Protein AF-A0A1Q3G5I7-F1 (afdb_monomer)

Secondary structure (DSSP, 8-state):
--EEEEEEEEPPPEETTSTTTTS-HHHHHHHHHHHHHHHTT--GGG--EEEEE-S-GGGS-SSS-HHHHHHHHHT--TTS-EEEE-BTBTHHHHHHHHHHHHHHHSS-SEEEEEEEEEGGGPPEEE-S-TT---TTPPP-EEEHHHHHSB-TTT--BHHHHHHHHHHHHT--HHHHHHHHHHHHHHHHHHHHTTTTTTTB--EEEEETTEEEEE-S--BPP--HHHHHTPPBSSTT-SS-BTTSB---EEEEEEEEEE-HHHHHHTT---SEEEEEEEEEEE-GGGGGGHHHHHHHHHHTT----SEEEEE-SBHHHHHHHHHHTT--GGGBSTT--GGGB-----------------EEEEEEEEEESSSS---EEEEEE--------------------TTHHHHHHHHHS-S---HHHHHHHHHHHHHHHHHHH-TTS--HHHHHHHHHHHHHHHHTT--SS-----------GGGGGGTHHHHHHHHHHHHT--GGG-S-B----SSHHHHHHHHHHHT--GGGBSTT--HHHH---TTTHHHHHHHHHH---STT----GGGBPPP-----------HHHHHHTT---SEEEEEEEEEE--GGGGGGTHHHHHHHHHHHHT--GGG--EEEE--SBHHHHHHHHHHHT--GGGBSTT--HHHH---TTTHHHHHHHHHHHHHHHHT--EEEEEEEETTTEEEEEEEEE-

Radius of gyration: 31.6 Å; Cα contacts (8 Å, |Δi|>4): 1306; chains: 1; bounding box: 95×58×72 Å

pLDDT: mean 72.02, std 19.91, range [24.84, 98.12]

Organism: Plutella xylostella (NCBI:txid51655)

Foldseek 3Di:
DWKFWQWKAKAAKAFQVGQCLPPQQLLLLLLQLLVRCVVQVHDLQLAQEFEEEDAQPQLDPQPNCSQVSNSVSNVRDQWHYGHYAYQDQCRFVVQVVVQVVCCVFHPRFKHKGGYFDNLSSHAFDFPPPPVHDDVPDDTDGHDPVVVFQAFPAWRDGPLLLLQLLCVVLVPAQLNLLVLLVVLQVLQVVCVVVVVCQRRHRWDWGQDPNDTDIDGHHAFDDDDSVNSVPFDRQADPGHRHGLLRFFHDIGMIMMIMMGDPVCCVVVVGDGFKIWDDKDKDWDWLSNLLCQQLVRVVVVCVVVDDFQAEEEQDRGSSSQVSSCVSVVHDPCRYSVNHHSSGHYDDDGDDDDDDGDDTDIWMKMKIKIAGDDDPGGIYMYMYTDNDHDDDDDDDDDDDDDDDDDPPPLVCVVVVQPDPDDPVLVVLSVVLVVVVVVCVVCVPPDDPVNVVVSVVSVLVNVVVNPDLDHDLWFFDDDDDPVPVLLRVQVRVVVGCVVNVHDLVNQQADEDQCPDVVSQVVNCVSNVHDPCRYCVVHHCVVVPDDPPCRVVVVVVVVRPDDPDPDPFDLLFAFDADDDAFDDDDDDPVRCVVVVNDDLWDWQFKFKIGDALVLLLLQQQVRVVVRCVVNVNDPVLAQAEEEACRGNVSQVVNCVSNVHDVCRYCVVHHRSVVGPPPVRRQNVQVVVCSVVCVVVVHFKYKYKYGDHSGMIMIIIITGD

Solvent-accessible surface area (backbone atoms only — not comparable to full-atom values): 39471 Å² total; per-residue (Å²): 137,61,39,23,35,46,32,57,18,18,32,34,42,27,24,56,73,39,84,47,36,86,50,55,40,30,54,41,22,12,40,3,36,37,44,20,26,61,77,56,72,50,64,42,78,62,40,47,35,21,27,23,7,43,65,66,53,61,40,48,90,67,79,72,30,51,27,43,43,21,31,50,66,36,54,30,49,59,59,37,25,52,40,71,35,69,44,56,78,19,6,33,59,48,10,45,52,51,43,51,48,42,50,73,76,48,94,43,41,23,28,39,20,18,21,32,39,30,58,48,37,51,53,71,40,68,75,77,53,90,87,56,68,63,90,90,61,81,81,60,76,40,56,52,70,73,63,62,48,43,22,53,65,60,66,41,35,64,64,55,34,49,38,53,48,23,61,76,68,69,56,50,39,66,61,24,44,52,47,29,50,49,26,41,50,29,32,50,52,31,55,77,69,48,65,51,59,82,38,44,21,62,41,79,37,75,56,95,92,36,82,46,76,41,69,62,60,42,59,56,90,82,51,72,69,67,40,72,73,56,60,42,71,45,94,92,43,76,51,48,22,76,66,31,26,40,48,65,45,22,37,15,30,19,34,32,38,30,32,59,65,40,30,67,74,68,70,52,62,68,51,28,34,58,79,50,73,42,74,36,70,29,47,46,78,43,19,75,54,24,45,46,54,31,48,52,60,71,41,70,77,74,60,79,73,63,37,38,40,60,58,42,62,37,38,54,43,55,55,50,41,30,59,77,68,74,49,65,71,80,36,44,40,70,58,30,49,54,52,35,36,38,85,92,88,88,90,88,89,91,88,85,77,89,67,93,61,72,10,50,20,47,33,42,33,35,35,45,77,72,70,104,46,67,28,38,37,43,32,17,48,18,70,68,60,89,69,86,88,89,81,88,85,85,91,89,86,92,86,89,75,88,66,53,63,66,53,46,58,68,68,68,50,93,61,90,65,50,85,63,51,51,52,50,55,49,54,50,52,56,51,51,55,49,45,72,75,42,73,86,77,67,50,74,67,54,53,51,52,54,50,53,52,52,51,58,61,49,65,77,63,75,61,98,67,78,88,78,71,78,56,86,63,92,61,60,77,94,51,49,66,49,40,62,44,63,23,51,54,49,27,29,64,75,55,73,50,56,77,87,79,50,81,68,45,81,60,88,21,86,42,71,71,33,49,53,49,32,34,62,75,71,66,54,63,71,84,31,43,38,75,87,59,37,30,74,82,73,57,76,61,90,92,49,63,69,63,50,59,54,53,72,76,63,73,71,67,62,94,88,61,91,76,46,81,93,47,25,31,47,88,40,87,65,81,50,74,76,88,86,72,54,74,66,55,29,65,75,66,72,54,81,70,65,48,42,80,74,41,60,32,65,29,23,32,57,54,93,54,17,54,47,16,29,43,64,6,43,55,44,26,28,61,76,60,69,50,55,78,86,71,46,58,36,36,39,61,56,22,66,29,53,71,36,42,52,50,32,35,61,78,67,68,54,64,67,84,30,43,39,78,86,62,50,19,50,81,77,30,43,22,77,87,19,45,64,34,43,44,51,50,49,48,39,52,49,30,61,75,70,74,42,55,28,33,37,36,30,33,51,34,86,72,6,17,11,29,20,39,36,35,32,58,107

Mean predicted aligned error: 16.07 Å

InterPro domains:
  IPR002155 Thiolase [TIGR01930] (6-386)
  IPR002155 Thiolase [cd00751] (6-386)
  IPR002155 Thiolase [cd00751] (558-712)
  IPR016039 Thiolase-like [G3DSA:3.40.47.10] (5-399)
  IPR016039 Thiolase-like [G3DSA:3.40.47.10] (433-559)
  IPR016039 Thiolase-like [G3DSA:3.40.47.10] (560-714)
  IPR016039 Thiolase-like [SSF53901] (6-268)
  IPR016039 Thiolase-like [SSF53901] (269-387)
  IPR016039 Thiolase-like [SSF53901] (462-565)
  IPR016039 Thiolase-like [SSF53901] (556-591)
  IPR016039 Thiolase-like [SSF53901] (592-713)
  IPR020610 Thiolase, active site [PS00099] (695-708)
  IPR020613 Thiolase, conserved site [PS00737] (660-676)
  IPR020616 Thiolase, N-terminal [PF00108] (6-260)
  IPR020617 Thiolase, C-terminal [PF02803] (269-388)
  IPR020617 Thiolase, C-terminal [PF02803] (461-570)
  IPR020617 Thiolase, C-terminal [PF02803] (591-712)

Structure (mmCIF, N/CA/C/O backbone):
data_AF-A0A1Q3G5I7-F1
#
_entry.id   AF-A0A1Q3G5I7-F1
#
loop_
_atom_site.group_PDB
_atom_site.id
_atom_site.type_symbol
_atom_site.label_atom_id
_atom_site.l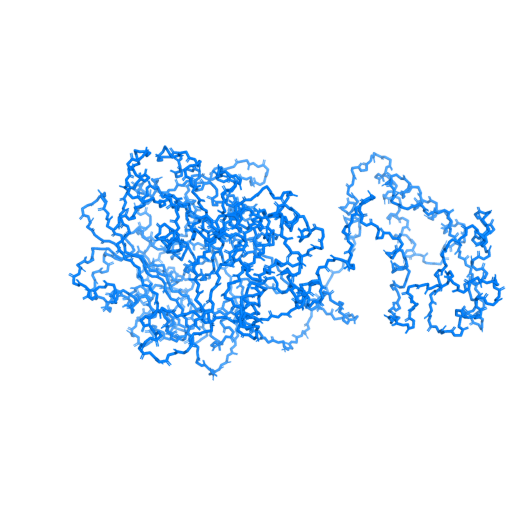abel_alt_id
_atom_site.label_comp_id
_atom_site.label_asym_id
_atom_site.label_entity_id
_atom_site.label_seq_id
_atom_site.pdbx_PDB_ins_code
_atom_site.Cartn_x
_atom_site.Cartn_y
_atom_site.Cartn_z
_atom_site.occupancy
_atom_site.B_iso_or_equiv
_atom_site.auth_seq_id
_atom_site.auth_comp_id
_atom_site.auth_asym_id
_atom_site.auth_atom_id
_atom_site.pdbx_PDB_model_num
ATOM 1 N N . MET A 1 1 ? -22.461 -14.275 -6.910 1.00 47.69 1 MET A N 1
ATOM 2 C CA . MET A 1 1 ? -21.309 -14.837 -6.169 1.00 47.69 1 MET A CA 1
ATOM 3 C C . MET A 1 1 ? -21.305 -14.273 -4.756 1.00 47.69 1 MET A C 1
ATOM 5 O O . 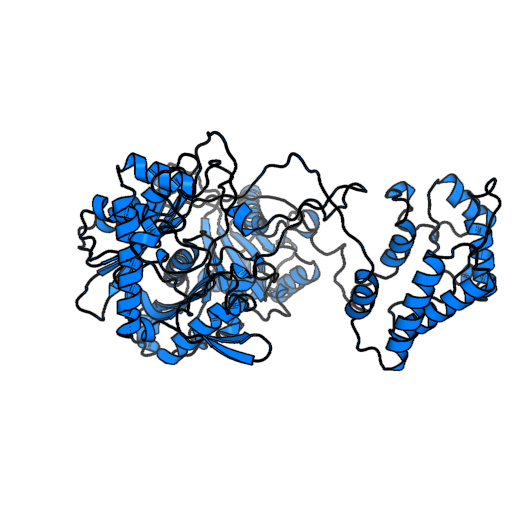MET A 1 1 ? -21.606 -13.098 -4.601 1.00 47.69 1 MET A O 1
ATOM 9 N N . ALA A 1 2 ? -21.057 -15.094 -3.731 1.00 59.62 2 ALA A N 1
ATOM 10 C CA . ALA A 1 2 ? -20.992 -14.645 -2.338 1.00 59.62 2 ALA A CA 1
ATOM 11 C C . ALA A 1 2 ? -19.524 -14.574 -1.895 1.00 59.62 2 ALA A C 1
ATOM 13 O O . ALA A 1 2 ? -18.864 -15.607 -1.826 1.00 59.62 2 ALA A O 1
ATOM 14 N N . LEU A 1 3 ? -19.030 -13.366 -1.613 1.00 73.56 3 LEU A N 1
ATOM 15 C CA . LEU A 1 3 ? -17.696 -13.135 -1.055 1.00 73.56 3 LEU A CA 1
ATOM 16 C C . LEU A 1 3 ? -17.798 -13.095 0.467 1.00 73.56 3 LEU A C 1
ATOM 18 O O . LEU A 1 3 ? -18.668 -12.406 1.007 1.00 73.56 3 LEU A O 1
ATOM 22 N N . SER A 1 4 ? -16.930 -13.818 1.166 1.00 75.12 4 SER A N 1
ATOM 23 C CA . SER A 1 4 ? -17.011 -13.941 2.619 1.00 75.12 4 SER A CA 1
ATOM 24 C C . SER A 1 4 ? -15.706 -13.595 3.308 1.00 75.12 4 SER A C 1
ATOM 26 O O . SER A 1 4 ? -14.626 -13.994 2.889 1.00 75.12 4 SER A O 1
ATOM 28 N N . LYS A 1 5 ? -15.831 -12.909 4.438 1.00 68.31 5 LYS A N 1
ATOM 29 C CA . LYS A 1 5 ? -14.784 -12.778 5.441 1.00 68.31 5 LYS A CA 1
ATOM 30 C C . LYS A 1 5 ? -14.702 -14.082 6.227 1.00 68.31 5 LYS A C 1
ATOM 32 O O . LYS A 1 5 ? -15.680 -14.448 6.878 1.00 68.31 5 LYS A O 1
ATOM 37 N N . VAL A 1 6 ? -13.558 -14.755 6.195 1.00 75.88 6 VAL A N 1
ATOM 38 C CA . VAL A 1 6 ? -13.350 -16.053 6.872 1.00 75.88 6 VAL A CA 1
ATOM 39 C C . VAL A 1 6 ? -12.446 -15.948 8.101 1.00 75.88 6 VAL A C 1
ATOM 41 O O . VAL A 1 6 ? -12.567 -16.754 9.015 1.00 75.88 6 VAL A O 1
ATOM 44 N N . ALA A 1 7 ? -11.610 -14.911 8.183 1.00 79.31 7 ALA A N 1
ATOM 45 C CA . ALA A 1 7 ? -10.819 -14.598 9.372 1.00 79.31 7 ALA A CA 1
ATOM 46 C C . ALA A 1 7 ? -10.578 -13.088 9.483 1.00 79.31 7 ALA A C 1
ATOM 48 O O . ALA A 1 7 ? -10.510 -12.397 8.465 1.00 79.31 7 ALA A O 1
ATOM 49 N N . ALA A 1 8 ? -10.455 -12.571 10.707 1.00 85.56 8 ALA A N 1
ATOM 50 C CA . ALA A 1 8 ? -10.088 -11.181 10.962 1.00 85.56 8 ALA A CA 1
ATOM 51 C C . ALA A 1 8 ? -9.430 -11.028 12.336 1.00 85.56 8 ALA A C 1
ATOM 53 O O . ALA A 1 8 ? -9.967 -11.520 13.329 1.00 85.56 8 ALA A O 1
ATOM 54 N N . LYS A 1 9 ? -8.295 -10.331 12.384 1.00 91.00 9 LYS A N 1
ATOM 55 C CA . LYS A 1 9 ? -7.583 -9.962 13.614 1.00 91.00 9 LYS A CA 1
ATOM 56 C C . LYS A 1 9 ? -6.914 -8.605 13.446 1.00 91.00 9 LYS A C 1
ATOM 58 O O . LYS A 1 9 ? -6.634 -8.177 12.329 1.00 91.00 9 LYS A O 1
ATOM 63 N N . ARG A 1 10 ? -6.593 -7.963 14.560 1.00 94.38 10 ARG A N 1
ATOM 64 C CA . ARG A 1 10 ? -5.740 -6.776 14.622 1.00 94.38 10 ARG A CA 1
ATOM 65 C C . ARG A 1 10 ? -4.709 -6.909 15.727 1.00 94.38 10 ARG A C 1
ATOM 67 O O . ARG A 1 10 ? -4.929 -7.637 16.686 1.00 94.38 10 ARG A O 1
ATOM 74 N N . THR A 1 11 ? -3.607 -6.190 15.624 1.00 93.88 11 THR A N 1
ATOM 75 C CA . THR A 1 11 ? -2.715 -5.987 16.765 1.00 93.88 11 THR A CA 1
ATOM 76 C C . THR A 1 11 ? -3.420 -5.131 17.824 1.00 93.88 11 THR A C 1
ATOM 78 O O . THR A 1 11 ? -4.405 -4.449 17.509 1.00 93.88 11 THR A O 1
ATOM 81 N N . PRO A 1 12 ? -2.920 -5.089 19.067 1.00 91.75 12 PRO A N 1
ATOM 82 C CA . PRO A 1 12 ? -3.128 -3.931 19.921 1.00 91.75 12 PRO A CA 1
ATOM 83 C C . PRO A 1 12 ? -2.731 -2.660 19.176 1.00 91.75 12 PRO A C 1
ATOM 85 O O . PRO A 1 12 ? -1.790 -2.685 18.375 1.00 91.75 12 PRO A O 1
ATOM 88 N N . PHE A 1 13 ? -3.447 -1.573 19.419 1.00 90.06 13 PHE A N 1
ATOM 89 C CA . PHE A 1 13 ? -3.022 -0.255 18.970 1.00 90.06 13 PHE A CA 1
ATOM 90 C C . PHE A 1 13 ? -2.221 0.403 20.082 1.00 90.06 13 PHE A C 1
ATOM 92 O O . PHE A 1 13 ? -2.681 0.510 21.219 1.00 90.06 13 PHE A O 1
ATOM 99 N N . CYS A 1 14 ? -0.997 0.800 19.756 1.00 90.50 14 CYS A N 1
ATOM 100 C CA . CYS A 1 14 ? -0.096 1.466 20.683 1.00 90.50 14 CYS A CA 1
ATOM 101 C C . CYS A 1 14 ? -0.080 2.965 20.408 1.00 90.50 14 CYS A C 1
ATOM 103 O O . CYS A 1 14 ? -0.179 3.398 19.261 1.00 90.50 14 CYS A O 1
ATOM 105 N N . GLN A 1 15 ? 0.096 3.760 21.459 1.00 87.62 15 GLN A N 1
ATOM 106 C CA . GLN A 1 15 ? 0.293 5.195 21.309 1.00 87.62 15 GLN A CA 1
ATOM 107 C C . GLN A 1 15 ? 1.591 5.510 20.554 1.00 87.62 15 GLN A C 1
ATOM 109 O O . GLN A 1 15 ? 2.545 4.726 20.579 1.00 87.62 15 GLN A O 1
ATOM 114 N N . TYR A 1 16 ? 1.647 6.695 19.948 1.00 87.56 16 TYR A N 1
ATOM 115 C CA . TYR A 1 16 ? 2.870 7.246 19.373 1.00 87.56 16 TYR A CA 1
ATOM 116 C C . TYR A 1 16 ? 4.042 7.244 20.373 1.00 87.56 16 TYR A C 1
ATOM 118 O O . TYR A 1 16 ? 3.893 7.623 21.534 1.00 87.56 16 TYR A O 1
ATOM 126 N N . GLY A 1 17 ? 5.213 6.777 19.937 1.00 89.25 17 GLY A N 1
ATOM 127 C CA . GLY A 1 17 ? 6.388 6.550 20.785 1.00 89.25 17 GLY A CA 1
ATOM 128 C C . GLY A 1 17 ? 6.285 5.325 21.711 1.00 89.25 17 GLY A C 1
ATOM 129 O O . GLY A 1 17 ? 7.220 5.042 22.470 1.00 89.25 17 GLY A O 1
ATOM 130 N N . GLY A 1 18 ? 5.183 4.576 21.644 1.00 89.62 18 GLY A N 1
ATOM 131 C CA . GLY A 1 18 ? 4.866 3.444 22.509 1.00 89.62 18 GLY A CA 1
ATOM 132 C C . GLY A 1 18 ? 5.641 2.165 22.187 1.00 89.62 18 GLY A C 1
ATOM 133 O O . GLY A 1 18 ? 6.771 2.181 21.690 1.00 89.62 18 GLY A O 1
ATOM 134 N N . ALA A 1 19 ? 5.040 1.019 22.513 1.00 92.25 19 ALA A N 1
ATOM 135 C CA . ALA A 1 19 ? 5.688 -0.291 22.425 1.00 92.25 19 ALA A CA 1
ATOM 136 C C . ALA A 1 19 ? 6.080 -0.699 20.991 1.00 92.25 19 ALA A C 1
ATOM 138 O O . ALA A 1 19 ? 7.030 -1.460 20.809 1.00 92.25 19 ALA A O 1
ATOM 139 N N . PHE A 1 20 ? 5.378 -0.182 19.979 1.00 93.00 20 PHE A N 1
ATOM 140 C CA . PHE A 1 20 ? 5.581 -0.535 18.571 1.00 93.00 20 PHE A CA 1
ATOM 141 C C . PHE A 1 20 ? 6.553 0.388 17.825 1.00 93.00 20 PHE A C 1
ATOM 143 O O . PHE A 1 20 ? 6.849 0.125 16.666 1.00 93.00 20 PHE A O 1
ATOM 150 N N . ARG A 1 21 ? 7.149 1.401 18.474 1.00 90.50 21 ARG A N 1
ATOM 151 C CA . ARG A 1 21 ? 8.008 2.399 17.800 1.00 90.50 21 ARG A CA 1
ATOM 152 C C . ARG A 1 21 ? 9.206 1.853 17.015 1.00 90.50 21 ARG A C 1
ATOM 154 O O . ARG A 1 21 ? 9.741 2.542 16.154 1.00 90.50 21 ARG A O 1
ATOM 161 N N . GLY A 1 22 ? 9.673 0.656 17.368 1.00 86.62 22 GLY A N 1
ATOM 162 C CA . GLY A 1 22 ? 10.772 -0.039 16.691 1.00 86.62 22 GLY A CA 1
ATOM 163 C C . GLY A 1 22 ? 10.321 -1.276 15.917 1.00 86.62 22 GLY A C 1
ATOM 164 O O . GLY A 1 22 ? 11.171 -2.049 15.483 1.00 86.62 22 GLY A O 1
ATOM 165 N N . LEU A 1 23 ? 9.010 -1.509 15.803 1.00 89.69 23 LEU A N 1
ATOM 166 C CA . LEU A 1 23 ? 8.440 -2.663 15.124 1.00 89.69 23 LEU A CA 1
ATOM 167 C C . LEU A 1 23 ? 8.218 -2.328 13.642 1.00 89.69 23 LEU A C 1
ATOM 169 O O . LEU A 1 23 ? 7.434 -1.439 13.328 1.00 89.69 23 LEU A O 1
ATOM 173 N N . PRO A 1 24 ? 8.846 -3.066 12.715 1.00 91.81 24 PRO A N 1
ATOM 174 C CA . PRO A 1 24 ? 8.487 -3.061 11.303 1.00 91.81 24 PRO A CA 1
ATOM 175 C C . PRO A 1 24 ? 6.971 -3.168 11.042 1.00 91.81 24 PRO A C 1
ATOM 177 O O . PRO A 1 24 ? 6.354 -4.144 11.470 1.00 91.81 24 PRO A O 1
ATOM 180 N N . ALA A 1 25 ? 6.386 -2.245 10.268 1.00 91.94 25 ALA A N 1
ATOM 181 C CA . ALA A 1 25 ? 4.965 -2.280 9.889 1.00 91.94 25 ALA A CA 1
ATOM 182 C C . ALA A 1 25 ? 4.554 -3.629 9.268 1.00 91.94 25 ALA A C 1
ATOM 184 O O . ALA A 1 25 ? 3.567 -4.241 9.676 1.00 91.94 25 ALA A O 1
ATOM 185 N N . ALA A 1 26 ? 5.379 -4.182 8.374 1.00 93.25 26 ALA A N 1
ATOM 186 C CA . ALA A 1 26 ? 5.134 -5.501 7.797 1.00 93.25 26 ALA A CA 1
ATOM 187 C C . ALA A 1 26 ? 5.078 -6.643 8.833 1.00 93.25 26 ALA A C 1
ATOM 189 O O . ALA A 1 26 ? 4.328 -7.603 8.648 1.00 93.25 26 ALA A O 1
ATOM 190 N N . LEU A 1 27 ? 5.832 -6.549 9.937 1.00 94.38 27 LEU A N 1
ATOM 191 C CA . LEU A 1 27 ? 5.786 -7.539 11.021 1.00 94.38 27 LEU A CA 1
ATOM 192 C C . LEU A 1 27 ? 4.570 -7.342 11.929 1.00 94.38 27 LEU A C 1
ATOM 194 O O . LEU A 1 27 ? 4.002 -8.336 12.379 1.00 94.38 27 LEU A O 1
ATOM 198 N N . ALA A 1 28 ? 4.136 -6.098 12.156 1.00 94.19 28 ALA A N 1
ATOM 199 C CA . ALA A 1 28 ? 2.880 -5.820 12.852 1.00 94.19 28 ALA A CA 1
ATOM 200 C C . ALA A 1 28 ? 1.695 -6.446 12.098 1.00 94.19 28 ALA A C 1
ATOM 202 O O . ALA A 1 28 ? 0.899 -7.182 12.685 1.00 94.19 28 ALA A O 1
ATOM 203 N N . PHE A 1 29 ? 1.633 -6.253 10.775 1.00 96.12 29 PHE A N 1
ATOM 204 C CA . PHE A 1 29 ? 0.637 -6.913 9.931 1.00 96.12 29 PHE A CA 1
ATOM 205 C C . PHE A 1 29 ? 0.744 -8.438 9.996 1.00 96.12 29 PHE A C 1
ATOM 207 O O . PHE A 1 29 ? -0.262 -9.120 10.191 1.00 96.12 29 PHE A O 1
ATOM 214 N N . ALA A 1 30 ? 1.958 -8.983 9.873 1.00 96.50 30 ALA A N 1
ATOM 215 C CA . ALA A 1 30 ? 2.172 -10.424 9.904 1.00 96.50 30 ALA A CA 1
ATOM 216 C C . ALA A 1 30 ? 1.747 -11.064 11.233 1.00 96.50 30 ALA A C 1
ATOM 218 O O . ALA A 1 30 ? 1.244 -12.187 11.226 1.00 96.50 30 ALA A O 1
ATOM 219 N N . ALA A 1 31 ? 1.898 -10.367 12.363 1.00 96.62 31 ALA A N 1
ATOM 220 C CA . ALA A 1 31 ? 1.407 -10.841 13.655 1.00 96.62 31 ALA A CA 1
ATOM 221 C C . ALA A 1 31 ? -0.125 -10.997 13.652 1.00 96.62 31 ALA A C 1
ATOM 223 O O . ALA A 1 31 ? -0.640 -12.054 14.029 1.00 96.62 31 ALA A O 1
ATOM 224 N N . ALA A 1 32 ? -0.852 -9.994 13.146 1.00 95.06 32 ALA A N 1
ATOM 225 C CA . ALA A 1 32 ? -2.304 -10.068 12.994 1.00 95.06 32 ALA A CA 1
ATOM 226 C C . ALA A 1 32 ? -2.723 -11.175 12.009 1.00 95.06 32 ALA A C 1
ATOM 228 O O . ALA A 1 32 ? -3.591 -11.990 12.324 1.00 95.06 32 ALA A O 1
ATOM 229 N N . ALA A 1 33 ? -2.079 -11.252 10.842 1.00 97.06 33 ALA A N 1
ATOM 230 C CA . ALA A 1 33 ? -2.403 -12.224 9.800 1.00 97.06 33 ALA A CA 1
ATOM 231 C C . ALA A 1 33 ? -2.148 -13.672 10.242 1.00 97.06 33 ALA A C 1
ATOM 233 O O . ALA A 1 33 ? -3.017 -14.527 10.068 1.00 97.06 33 ALA A O 1
ATOM 234 N N . LYS A 1 34 ? -1.001 -13.953 10.876 1.00 97.69 34 LYS A N 1
ATOM 235 C CA . LYS A 1 34 ? -0.696 -15.283 11.426 1.00 97.69 34 LYS A CA 1
ATOM 236 C C . LYS A 1 34 ? -1.704 -15.700 12.478 1.00 97.69 34 LYS A C 1
ATOM 238 O O . LYS A 1 34 ? -2.197 -16.821 12.425 1.00 97.69 34 LYS A O 1
ATOM 243 N N . ASN A 1 35 ? -2.050 -14.802 13.399 1.00 96.56 35 ASN A N 1
ATOM 244 C CA . ASN A 1 35 ? -3.042 -15.106 14.423 1.00 96.56 35 ASN A CA 1
ATOM 245 C C . ASN A 1 35 ? -4.429 -15.368 13.809 1.00 96.56 35 ASN A C 1
ATOM 247 O O . ASN A 1 35 ? -5.131 -16.279 14.252 1.00 96.56 35 ASN A O 1
ATOM 251 N N . ALA A 1 36 ? -4.808 -14.618 12.766 1.00 91.81 36 ALA A N 1
ATOM 252 C CA . ALA A 1 36 ? -6.059 -14.825 12.038 1.00 91.81 36 ALA A CA 1
ATOM 253 C C . ALA A 1 36 ? -6.092 -16.200 11.362 1.00 91.81 36 ALA A C 1
ATOM 255 O O . ALA A 1 36 ? -7.061 -16.937 11.539 1.00 91.81 36 ALA A O 1
ATOM 256 N N . MET A 1 37 ? -5.019 -16.564 10.653 1.00 94.75 37 MET A N 1
ATOM 257 C CA . MET A 1 37 ? -4.882 -17.864 9.995 1.00 94.75 37 MET A CA 1
ATOM 258 C C . MET A 1 37 ? -4.888 -19.017 10.999 1.00 94.75 37 MET A C 1
ATOM 260 O O . MET A 1 37 ? -5.654 -19.959 10.838 1.00 94.75 37 MET A O 1
ATOM 264 N N . GLN A 1 38 ? -4.120 -18.910 12.084 1.00 94.56 38 GLN A N 1
ATOM 265 C CA . GLN A 1 38 ? -4.068 -19.925 13.140 1.00 94.56 38 GLN A CA 1
ATOM 266 C C . GLN A 1 38 ? -5.433 -20.133 13.807 1.00 94.56 38 GLN A C 1
ATOM 268 O O . GLN A 1 38 ? -5.894 -21.266 13.919 1.00 94.56 38 GLN A O 1
ATOM 273 N N . THR A 1 39 ? -6.109 -19.045 14.201 1.00 88.56 39 THR A N 1
ATOM 274 C CA . THR A 1 39 ? -7.423 -19.115 14.871 1.00 88.56 39 THR A CA 1
ATOM 275 C C . THR A 1 39 ? -8.493 -19.716 13.957 1.00 88.56 39 THR A C 1
ATOM 277 O O . THR A 1 39 ? -9.381 -20.418 14.431 1.00 88.56 39 THR A O 1
ATOM 280 N N . ALA A 1 40 ? -8.418 -19.444 12.652 1.00 87.25 40 ALA A N 1
ATOM 281 C CA . ALA A 1 40 ? -9.357 -19.962 11.661 1.00 87.25 40 ALA A CA 1
ATOM 282 C C . ALA A 1 40 ? -8.917 -21.296 11.026 1.00 87.25 40 ALA A C 1
ATOM 284 O O . ALA A 1 40 ? -9.601 -21.776 10.126 1.00 87.25 40 ALA A O 1
ATOM 285 N N . SER A 1 41 ? -7.793 -21.879 11.468 1.00 91.69 41 SER A N 1
ATOM 286 C CA . SER A 1 41 ? -7.192 -23.090 10.883 1.00 91.69 41 SER A CA 1
ATOM 287 C C . SER A 1 41 ? -6.988 -23.000 9.361 1.00 91.69 41 SER A C 1
ATOM 289 O O . SER A 1 41 ? -7.213 -23.961 8.631 1.00 91.69 41 SER A O 1
ATOM 291 N N . ILE A 1 42 ? -6.570 -21.827 8.883 1.00 92.69 42 ILE A N 1
ATOM 292 C CA . ILE A 1 42 ? -6.289 -21.548 7.474 1.00 92.69 42 ILE A CA 1
ATOM 293 C C . ILE A 1 42 ? -4.805 -21.784 7.195 1.00 92.69 42 ILE A C 1
ATOM 295 O O . ILE A 1 42 ? -3.943 -21.188 7.841 1.00 92.69 42 ILE A O 1
ATOM 299 N N . ASP A 1 43 ? -4.516 -22.618 6.198 1.00 95.19 43 ASP A N 1
ATOM 300 C CA . ASP A 1 43 ? -3.170 -22.769 5.651 1.00 95.19 43 ASP A CA 1
ATOM 301 C C . ASP A 1 43 ? -2.823 -21.540 4.782 1.00 95.19 43 ASP A C 1
ATOM 303 O O . ASP A 1 43 ? -3.592 -21.211 3.874 1.00 95.19 43 ASP A O 1
ATOM 307 N N . PRO A 1 44 ? -1.688 -20.852 5.010 1.00 95.62 44 PRO A N 1
ATOM 308 C CA . PRO A 1 44 ? -1.283 -19.704 4.197 1.00 95.62 44 PRO A CA 1
ATOM 309 C C . PRO A 1 44 ? -1.190 -19.982 2.688 1.00 95.62 44 PRO A C 1
ATOM 311 O O . PRO A 1 44 ? -1.310 -19.051 1.893 1.00 95.62 44 PRO A O 1
ATOM 314 N N . SER A 1 45 ? -0.993 -21.238 2.274 1.00 95.25 45 SER A N 1
ATOM 315 C CA . SER A 1 45 ? -0.899 -21.644 0.865 1.00 95.25 45 SER A CA 1
ATOM 316 C C . SER A 1 45 ? -2.186 -21.457 0.063 1.00 95.25 45 SER A C 1
ATOM 318 O O . SER A 1 45 ? -2.120 -21.391 -1.168 1.00 95.25 45 SER A O 1
ATOM 320 N N . ILE A 1 46 ? -3.339 -21.321 0.733 1.00 94.44 46 ILE A N 1
ATOM 321 C CA . ILE A 1 46 ? -4.613 -21.046 0.055 1.00 94.44 46 ILE A CA 1
ATOM 322 C C . ILE A 1 46 ? -4.732 -19.587 -0.392 1.00 94.44 46 ILE A C 1
ATOM 324 O O . ILE A 1 46 ? -5.622 -19.273 -1.174 1.00 94.44 46 ILE A O 1
ATOM 328 N N . VAL A 1 47 ? -3.895 -18.689 0.138 1.00 95.62 47 VAL A N 1
ATOM 329 C CA . VAL A 1 47 ? -3.939 -17.258 -0.176 1.00 95.62 47 VAL A CA 1
ATOM 330 C C . VAL A 1 47 ? -3.348 -17.030 -1.565 1.00 95.62 47 VAL A C 1
ATOM 332 O O . VAL A 1 47 ? -2.154 -17.221 -1.781 1.00 95.62 47 VAL A O 1
ATOM 335 N N . ASP A 1 48 ? -4.175 -16.572 -2.501 1.00 93.19 48 ASP A N 1
ATOM 336 C CA . ASP A 1 48 ? -3.768 -16.333 -3.884 1.00 93.19 48 ASP A CA 1
ATOM 337 C C . ASP A 1 48 ? -3.092 -14.973 -4.074 1.00 93.19 48 ASP A C 1
ATOM 339 O O . ASP A 1 48 ? -2.207 -14.854 -4.917 1.00 93.19 48 ASP A O 1
ATOM 343 N N . ALA A 1 49 ? -3.461 -13.967 -3.275 1.00 93.25 49 ALA A N 1
ATOM 344 C CA . ALA A 1 49 ? -2.871 -12.630 -3.301 1.00 93.25 49 ALA A CA 1
ATOM 345 C C . ALA A 1 49 ? -2.917 -11.953 -1.922 1.00 93.25 49 ALA A C 1
ATOM 347 O O . ALA A 1 49 ? -3.777 -12.249 -1.088 1.00 93.25 49 ALA A O 1
ATOM 348 N N . THR A 1 50 ? -2.001 -11.010 -1.687 1.00 96.50 50 THR A N 1
ATOM 349 C CA . THR A 1 50 ? -1.986 -10.158 -0.486 1.00 96.50 50 THR A CA 1
ATOM 350 C C . THR A 1 50 ? -2.208 -8.690 -0.854 1.00 96.50 50 THR A C 1
ATOM 352 O O . THR A 1 50 ? -1.467 -8.143 -1.656 1.00 96.50 50 THR A O 1
ATOM 355 N N . ILE A 1 51 ? -3.181 -8.003 -0.263 1.00 94.06 51 ILE A N 1
ATOM 356 C CA . ILE A 1 51 ? -3.447 -6.587 -0.538 1.00 94.06 51 ILE A CA 1
ATOM 357 C C . ILE A 1 51 ? -3.433 -5.798 0.766 1.00 94.06 51 ILE A C 1
ATOM 359 O O . ILE A 1 51 ? -4.213 -6.075 1.672 1.00 94.06 51 ILE A O 1
ATOM 363 N N . VAL A 1 52 ? -2.552 -4.807 0.882 1.00 92.94 52 VAL A N 1
ATOM 364 C CA . VAL A 1 52 ? -2.330 -4.095 2.148 1.00 92.94 52 VAL A CA 1
ATOM 365 C C . VAL A 1 52 ? -2.477 -2.596 1.960 1.00 92.94 52 VAL A C 1
ATOM 367 O O . VAL A 1 52 ? -1.830 -1.993 1.105 1.00 92.94 52 VAL A O 1
ATOM 370 N N . GLY A 1 53 ? -3.311 -1.997 2.802 1.00 87.06 53 GLY A N 1
ATOM 371 C CA . GLY A 1 53 ? -3.374 -0.561 2.995 1.00 87.06 53 GLY A CA 1
ATOM 372 C C . GLY A 1 53 ? -2.201 -0.076 3.837 1.00 87.06 53 GLY A C 1
ATOM 373 O O . GLY A 1 53 ? -2.066 -0.477 4.992 1.00 87.06 53 GLY A O 1
ATOM 374 N N . ASN A 1 54 ? -1.367 0.792 3.279 1.00 86.88 54 ASN A N 1
ATOM 375 C CA . ASN A 1 54 ? -0.328 1.495 4.025 1.00 86.88 54 ASN A CA 1
ATOM 376 C C . ASN A 1 54 ? -0.210 2.907 3.451 1.00 86.88 54 ASN A C 1
ATOM 378 O O . ASN A 1 54 ? -0.215 3.080 2.233 1.00 86.88 54 ASN A O 1
ATOM 382 N N . VAL A 1 55 ? -0.196 3.916 4.318 1.00 82.06 55 VAL A N 1
ATOM 383 C CA . VAL A 1 55 ? -0.141 5.320 3.894 1.00 82.06 55 VAL A CA 1
ATOM 384 C C . VAL A 1 55 ? 1.303 5.774 3.921 1.00 82.06 55 VAL A C 1
ATOM 386 O O . VAL A 1 55 ? 1.822 6.306 2.939 1.00 82.06 55 VAL A O 1
ATOM 389 N N . ASN A 1 56 ? 1.970 5.498 5.039 1.00 83.12 56 ASN A N 1
ATOM 390 C CA . ASN A 1 56 ? 3.302 5.995 5.301 1.00 83.12 56 ASN A CA 1
ATOM 391 C C . ASN A 1 56 ? 4.363 4.926 5.062 1.00 83.12 56 ASN A C 1
ATOM 393 O O . ASN A 1 56 ? 5.004 4.419 5.985 1.00 83.12 56 ASN A O 1
ATOM 397 N N . PHE A 1 57 ? 4.620 4.664 3.781 1.00 78.38 57 PHE A N 1
ATOM 398 C CA . PHE A 1 57 ? 5.663 3.738 3.325 1.00 78.38 57 PHE A CA 1
ATOM 399 C C . PHE A 1 57 ? 7.076 4.121 3.783 1.00 78.38 57 PHE A C 1
ATOM 401 O O . PHE A 1 57 ? 7.985 3.314 3.666 1.00 78.38 57 PHE A O 1
ATOM 408 N N . LEU A 1 58 ? 7.293 5.339 4.292 1.00 79.12 58 LEU A N 1
ATOM 409 C CA . LEU A 1 58 ? 8.586 5.774 4.833 1.00 79.12 58 LEU A CA 1
ATOM 410 C C . LEU A 1 58 ? 8.834 5.317 6.274 1.00 79.12 58 LEU A C 1
ATOM 412 O O . LEU A 1 58 ? 9.977 5.367 6.718 1.00 79.12 58 LEU A O 1
ATOM 416 N N . SER A 1 59 ? 7.807 4.828 6.982 1.00 75.50 59 SER A N 1
ATOM 417 C CA . SER A 1 59 ? 7.986 4.170 8.289 1.00 75.50 59 SER A CA 1
ATOM 418 C C . SER A 1 59 ? 8.912 2.951 8.189 1.00 75.50 59 SER A C 1
ATOM 420 O O . SER A 1 59 ? 9.525 2.530 9.170 1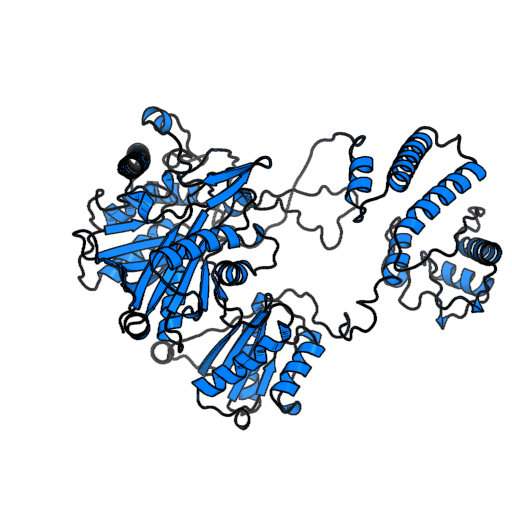.00 75.50 59 SER A O 1
ATOM 422 N N . GLN A 1 60 ? 9.053 2.403 6.979 1.00 71.81 60 GLN A N 1
ATOM 423 C CA . GLN A 1 60 ? 10.024 1.385 6.632 1.00 71.81 60 GLN A CA 1
ATOM 424 C C . GLN A 1 60 ? 10.710 1.775 5.324 1.00 71.81 60 GLN A C 1
ATOM 426 O O . GLN A 1 60 ? 10.112 1.686 4.261 1.00 71.81 60 GLN A O 1
ATOM 431 N N . CYS A 1 61 ? 11.985 2.165 5.363 1.00 68.44 61 CYS A N 1
ATOM 432 C CA . CYS A 1 61 ? 12.758 2.517 4.163 1.00 68.44 61 CYS A CA 1
ATOM 433 C C . CYS A 1 61 ? 13.103 1.295 3.276 1.00 68.44 61 CYS A C 1
ATOM 435 O O . CYS A 1 61 ? 14.249 1.111 2.877 1.00 68.44 61 CYS A O 1
ATOM 437 N N . ASP A 1 62 ? 12.125 0.442 2.961 1.00 70.00 62 ASP A N 1
ATOM 438 C CA . ASP A 1 62 ? 12.260 -0.738 2.107 1.00 70.00 62 ASP A CA 1
ATOM 439 C C . ASP A 1 62 ? 11.889 -0.464 0.639 1.00 70.00 62 ASP A C 1
ATOM 441 O O . ASP A 1 62 ? 11.946 -1.364 -0.201 1.00 70.00 62 ASP A O 1
ATOM 445 N N . GLY A 1 63 ? 11.562 0.788 0.302 1.00 64.38 63 GLY A N 1
ATOM 446 C CA . GLY A 1 63 ? 11.245 1.230 -1.054 1.00 64.38 63 GLY A CA 1
ATOM 447 C C . GLY A 1 63 ? 9.891 0.722 -1.547 1.00 64.38 63 GLY A C 1
ATOM 448 O O . GLY A 1 63 ? 9.827 0.187 -2.655 1.00 64.38 63 GLY A O 1
ATOM 449 N N . GLY A 1 64 ? 8.850 0.844 -0.713 1.00 72.44 64 GLY A N 1
ATOM 450 C CA . GLY A 1 64 ? 7.455 0.545 -1.059 1.00 72.44 64 GLY A CA 1
ATOM 451 C C . GLY A 1 64 ? 7.107 -0.945 -1.070 1.00 72.44 64 GLY A C 1
ATOM 452 O O . GLY A 1 64 ? 6.114 -1.341 -1.677 1.00 72.44 64 GLY A O 1
ATOM 453 N N . LYS A 1 65 ? 7.925 -1.791 -0.432 1.00 84.62 65 LYS A N 1
ATOM 454 C CA . LYS A 1 65 ? 7.775 -3.258 -0.454 1.00 84.62 65 LYS A CA 1
ATOM 455 C C . LYS A 1 65 ? 6.970 -3.784 0.732 1.00 84.62 65 LYS A C 1
ATOM 457 O O . LYS A 1 65 ? 6.752 -4.991 0.822 1.00 84.62 65 LYS A O 1
ATOM 462 N N . THR A 1 66 ? 6.472 -2.901 1.596 1.00 88.62 66 THR A N 1
ATOM 463 C CA . THR A 1 66 ? 5.728 -3.236 2.815 1.00 88.62 66 THR A CA 1
ATOM 464 C C . THR A 1 66 ? 4.637 -4.280 2.575 1.00 88.62 66 THR A C 1
ATOM 466 O O . THR A 1 66 ? 4.648 -5.309 3.238 1.00 88.62 66 THR A O 1
ATOM 469 N N . ALA A 1 67 ? 3.756 -4.107 1.579 1.00 89.94 67 ALA A N 1
ATOM 470 C CA . ALA A 1 67 ? 2.681 -5.071 1.295 1.00 89.94 67 ALA A CA 1
ATOM 471 C C . ALA A 1 67 ? 3.200 -6.468 0.901 1.00 89.94 67 ALA A C 1
ATOM 473 O O . ALA A 1 67 ? 2.641 -7.490 1.302 1.00 89.94 67 ALA A O 1
ATOM 474 N N . ARG A 1 68 ? 4.304 -6.522 0.149 1.00 90.19 68 ARG A N 1
ATOM 475 C CA . ARG A 1 68 ? 4.968 -7.774 -0.229 1.00 90.19 68 ARG A CA 1
ATOM 476 C C . ARG A 1 68 ? 5.575 -8.463 0.986 1.00 90.19 68 ARG A C 1
ATOM 478 O O . ARG A 1 68 ? 5.371 -9.659 1.177 1.00 90.19 68 ARG A O 1
ATOM 485 N N . HIS A 1 69 ? 6.254 -7.704 1.837 1.00 93.62 69 HIS A N 1
ATOM 486 C CA . HIS A 1 69 ? 6.797 -8.206 3.092 1.00 93.62 69 HIS A CA 1
ATOM 487 C C . HIS A 1 69 ? 5.697 -8.651 4.065 1.00 93.62 69 HIS A C 1
ATOM 489 O O . HIS A 1 69 ? 5.872 -9.670 4.722 1.00 93.62 69 HIS A O 1
ATOM 495 N N . CYS A 1 70 ? 4.548 -7.970 4.111 1.00 94.44 70 CYS A N 1
ATOM 496 C CA . CYS A 1 70 ? 3.386 -8.403 4.886 1.00 94.44 70 CYS A CA 1
ATOM 497 C C . CYS A 1 70 ? 2.969 -9.831 4.516 1.00 94.44 70 CYS A C 1
ATOM 499 O O . CYS A 1 70 ? 2.829 -10.667 5.406 1.00 94.44 70 CYS A O 1
ATOM 501 N N . GLY A 1 71 ? 2.809 -10.133 3.221 1.00 92.62 71 GLY A N 1
ATOM 502 C CA . GLY A 1 71 ? 2.448 -11.476 2.752 1.00 92.62 71 GLY A CA 1
ATOM 503 C C . GLY A 1 71 ? 3.508 -12.520 3.111 1.00 92.62 71 GLY A C 1
ATOM 504 O O . GLY A 1 71 ? 3.205 -13.506 3.785 1.00 92.62 71 GLY A O 1
ATOM 505 N N . LEU A 1 72 ? 4.769 -12.254 2.752 1.00 93.00 72 LEU A N 1
ATOM 506 C CA . LEU A 1 72 ? 5.888 -13.171 3.001 1.00 93.00 72 LEU A CA 1
ATOM 507 C C . LEU A 1 72 ? 6.078 -13.458 4.496 1.00 93.00 72 LEU A C 1
ATOM 509 O O . LEU A 1 72 ? 6.140 -14.614 4.909 1.00 93.00 72 LEU A O 1
ATOM 513 N N . TYR A 1 73 ? 6.103 -12.420 5.337 1.00 96.62 73 TYR A N 1
ATOM 514 C CA . TYR A 1 73 ? 6.232 -12.599 6.780 1.00 96.62 73 TYR A CA 1
ATOM 515 C C . TYR A 1 73 ? 5.013 -13.267 7.402 1.00 96.62 73 TYR A C 1
ATOM 517 O O . TYR A 1 73 ? 5.175 -13.873 8.459 1.00 96.62 73 TYR A O 1
ATOM 525 N N . SER A 1 74 ? 3.834 -13.205 6.773 1.00 97.25 74 SER A N 1
ATOM 526 C CA . SER A 1 74 ? 2.635 -13.940 7.199 1.00 97.25 74 SER A CA 1
ATOM 527 C C . SER A 1 74 ? 2.694 -15.434 6.863 1.00 97.25 74 SER A C 1
ATOM 529 O O . SER A 1 74 ? 1.912 -16.199 7.419 1.00 97.25 74 SER A O 1
ATOM 531 N N . GLY A 1 75 ? 3.642 -15.862 6.022 1.00 96.00 75 GLY A N 1
ATOM 532 C CA . GLY A 1 75 ? 3.787 -17.245 5.560 1.00 96.00 75 GLY A CA 1
ATOM 533 C C . GLY A 1 75 ? 3.114 -17.528 4.216 1.00 96.00 75 GLY A C 1
ATOM 534 O O . GLY A 1 75 ? 3.079 -18.682 3.803 1.00 96.00 75 GLY A O 1
ATOM 535 N N . VAL A 1 76 ? 2.588 -16.504 3.534 1.00 94.88 76 VAL A N 1
ATOM 536 C CA . VAL A 1 76 ? 2.038 -16.658 2.180 1.00 94.88 76 VAL A CA 1
ATOM 537 C C . VAL A 1 76 ? 3.172 -17.091 1.233 1.00 94.88 76 VAL A C 1
ATOM 539 O O . VAL A 1 76 ? 4.259 -16.504 1.311 1.00 94.88 76 VAL A O 1
ATOM 542 N N . PRO A 1 77 ? 2.958 -18.088 0.349 1.00 91.19 77 PRO A N 1
ATOM 543 C CA . PRO A 1 77 ? 4.008 -18.580 -0.537 1.00 91.19 77 PRO A CA 1
ATOM 544 C C . PRO A 1 77 ? 4.616 -17.485 -1.420 1.00 91.19 77 PRO A C 1
ATOM 546 O O . PRO A 1 77 ? 3.945 -16.532 -1.827 1.00 91.19 77 PRO A O 1
ATOM 549 N N . VAL A 1 78 ? 5.906 -17.620 -1.729 1.00 86.06 78 VAL A N 1
ATOM 550 C CA . VAL A 1 78 ? 6.685 -16.581 -2.418 1.00 86.06 78 VAL A CA 1
ATOM 551 C C . VAL A 1 78 ? 6.152 -16.292 -3.823 1.00 86.06 78 VAL A C 1
ATOM 553 O O . VAL A 1 78 ? 6.182 -15.155 -4.279 1.00 86.06 78 VAL A O 1
ATOM 556 N N . GLU A 1 79 ? 5.582 -17.272 -4.503 1.00 82.00 79 GLU A N 1
ATOM 557 C CA . GLU A 1 79 ? 4.984 -17.132 -5.828 1.00 82.00 79 GLU A CA 1
ATOM 558 C C . GLU A 1 79 ? 3.685 -16.302 -5.842 1.00 82.00 79 GLU A C 1
ATOM 560 O O . GLU A 1 79 ? 3.221 -15.888 -6.907 1.00 82.00 79 GLU A O 1
ATOM 565 N N . ARG A 1 80 ? 3.096 -16.011 -4.674 1.00 89.69 80 ARG A N 1
ATOM 566 C CA . ARG A 1 80 ? 1.828 -15.274 -4.569 1.00 89.69 80 ARG A CA 1
ATOM 567 C C . ARG A 1 80 ? 2.063 -13.768 -4.542 1.00 89.69 80 ARG A C 1
ATOM 569 O O . ARG A 1 80 ? 2.856 -13.301 -3.728 1.00 89.69 80 ARG A O 1
ATOM 576 N N . PRO A 1 81 ? 1.413 -12.981 -5.408 1.00 88.06 81 PRO A N 1
ATOM 577 C CA . PRO A 1 81 ? 1.666 -11.551 -5.496 1.00 88.06 81 PRO A CA 1
ATOM 578 C C . PRO A 1 81 ? 1.147 -10.751 -4.294 1.00 88.06 81 PRO A C 1
ATOM 580 O O . PRO A 1 81 ? 0.343 -11.221 -3.484 1.00 88.06 81 PRO A O 1
ATOM 583 N N . ALA A 1 82 ? 1.582 -9.491 -4.221 1.00 90.81 82 ALA A N 1
ATOM 584 C CA . ALA A 1 82 ? 1.098 -8.513 -3.268 1.00 90.81 82 ALA A CA 1
ATOM 585 C C . ALA A 1 82 ? 0.924 -7.097 -3.850 1.00 90.81 82 ALA A C 1
ATOM 587 O O . ALA A 1 82 ? 1.797 -6.575 -4.544 1.00 90.81 82 ALA A O 1
ATOM 588 N N . LEU A 1 83 ? -0.170 -6.435 -3.475 1.00 89.06 83 LEU A N 1
ATOM 589 C CA . LEU A 1 83 ? -0.505 -5.069 -3.869 1.00 89.06 83 LEU A CA 1
ATOM 590 C C . LEU A 1 83 ? -0.545 -4.145 -2.646 1.00 89.06 83 LEU A C 1
ATOM 592 O O . LEU A 1 83 ? -1.222 -4.426 -1.658 1.00 89.06 83 LEU A O 1
ATOM 596 N N . ALA A 1 84 ? 0.151 -3.014 -2.726 1.00 87.06 84 ALA A N 1
ATOM 597 C CA . ALA A 1 84 ? -0.027 -1.913 -1.788 1.00 87.06 84 ALA A CA 1
ATOM 598 C C . ALA A 1 84 ? -1.095 -0.952 -2.319 1.00 87.06 84 ALA A C 1
ATOM 600 O O . ALA A 1 84 ? -1.061 -0.578 -3.491 1.00 87.06 84 ALA A O 1
ATOM 601 N N . VAL A 1 85 ? -2.016 -0.525 -1.458 1.00 84.44 85 VAL A N 1
ATOM 602 C CA . VAL A 1 85 ? -2.976 0.536 -1.780 1.00 84.44 85 VAL A CA 1
ATOM 603 C C . VAL A 1 85 ? -2.820 1.690 -0.803 1.00 84.44 85 VAL A C 1
ATOM 605 O O . VAL A 1 85 ? -2.633 1.483 0.395 1.00 84.44 85 VAL A O 1
ATOM 608 N N . ASN A 1 86 ? -2.927 2.909 -1.318 1.00 82.50 86 ASN A N 1
ATOM 609 C CA . ASN A 1 86 ? -2.958 4.115 -0.508 1.00 82.50 86 ASN A CA 1
ATOM 610 C C . ASN A 1 86 ? -4.234 4.896 -0.824 1.00 82.50 86 ASN A C 1
ATOM 612 O O . ASN A 1 86 ? -4.495 5.254 -1.970 1.00 82.50 86 ASN A O 1
ATOM 616 N N . LEU A 1 87 ? -5.028 5.126 0.216 1.00 71.81 87 LEU A N 1
ATOM 617 C CA . LEU A 1 87 ? -6.195 6.002 0.208 1.00 71.81 87 LEU A CA 1
ATOM 618 C C . LEU A 1 87 ? -6.272 6.742 1.556 1.00 71.81 87 LEU A C 1
ATOM 620 O O . LEU A 1 87 ? -7.317 6.770 2.204 1.00 71.81 87 LEU A O 1
ATOM 624 N N . ALA A 1 88 ? -5.112 7.207 2.030 1.00 74.62 88 ALA A N 1
ATOM 625 C CA . ALA A 1 88 ? -4.856 7.645 3.402 1.00 74.62 88 ALA A CA 1
ATOM 626 C C . ALA A 1 88 ? -5.614 6.791 4.442 1.00 74.62 88 ALA A C 1
ATOM 628 O O . ALA A 1 88 ? -5.509 5.564 4.423 1.00 74.62 88 ALA A O 1
ATOM 629 N N . CYS A 1 89 ? -6.430 7.398 5.308 1.00 70.75 89 CYS A N 1
ATOM 630 C CA . CYS A 1 89 ? -7.203 6.713 6.349 1.00 70.75 89 CYS A CA 1
ATOM 631 C C . CYS A 1 89 ? -8.096 5.572 5.817 1.00 70.75 89 CYS A C 1
ATOM 633 O O . CYS A 1 89 ? -8.388 4.622 6.545 1.00 70.75 89 CYS A O 1
ATOM 635 N N . GLY A 1 90 ? -8.501 5.633 4.544 1.00 65.75 90 GLY A N 1
ATOM 636 C CA . GLY A 1 90 ? -9.307 4.614 3.875 1.00 65.75 90 GLY A CA 1
ATOM 637 C C . GLY A 1 90 ? -8.511 3.436 3.310 1.00 65.75 90 GLY A C 1
ATOM 638 O O . GLY A 1 90 ? -9.123 2.506 2.784 1.00 65.75 90 GLY A O 1
ATOM 639 N N . ALA A 1 91 ? -7.176 3.430 3.404 1.00 79.38 91 ALA A N 1
ATOM 640 C CA . ALA A 1 91 ? -6.316 2.438 2.755 1.00 79.38 91 ALA A CA 1
ATOM 641 C C . ALA A 1 91 ? -6.639 0.991 3.171 1.00 79.38 91 ALA A C 1
ATOM 643 O O . ALA A 1 91 ? -6.715 0.109 2.317 1.00 79.38 91 ALA A O 1
ATOM 644 N N . GLY A 1 92 ? -6.896 0.740 4.460 1.00 76.25 92 GLY A N 1
ATOM 645 C CA . GLY A 1 92 ? -7.254 -0.598 4.949 1.00 76.25 92 GLY A CA 1
ATOM 646 C C . GLY A 1 92 ? -8.585 -1.113 4.383 1.00 76.25 92 GLY A C 1
ATOM 647 O O . GLY A 1 92 ? -8.688 -2.277 4.003 1.00 76.25 92 GLY A O 1
ATOM 648 N N . LEU A 1 93 ? -9.593 -0.242 4.250 1.00 75.94 93 LEU A N 1
ATOM 649 C CA . LEU A 1 93 ? -10.874 -0.593 3.618 1.00 75.94 93 LEU A CA 1
ATOM 650 C C . LEU A 1 93 ? -10.721 -0.749 2.102 1.00 75.94 93 LEU A C 1
ATOM 652 O O . LEU A 1 93 ? -11.287 -1.669 1.513 1.00 75.94 93 LEU A O 1
ATOM 656 N N . GLN A 1 94 ? -9.919 0.106 1.465 1.00 81.31 94 GLN A N 1
ATOM 657 C CA . GLN A 1 94 ? -9.609 -0.007 0.043 1.00 81.31 94 GLN A CA 1
ATOM 658 C C . GLN A 1 94 ? -8.884 -1.320 -0.270 1.00 81.31 94 GLN A C 1
ATOM 660 O O . GLN A 1 94 ? -9.108 -1.888 -1.337 1.00 81.31 94 GLN A O 1
ATOM 665 N N . ALA A 1 95 ? -8.069 -1.849 0.645 1.00 84.56 95 ALA A N 1
ATOM 666 C CA . ALA A 1 95 ? -7.446 -3.158 0.478 1.00 84.56 95 ALA A CA 1
ATOM 667 C C . ALA A 1 95 ? -8.491 -4.283 0.430 1.00 84.56 95 ALA A C 1
ATOM 669 O O . ALA A 1 95 ? -8.406 -5.163 -0.423 1.00 84.56 95 ALA A O 1
ATOM 670 N N . VAL A 1 96 ? -9.528 -4.209 1.271 1.00 84.12 96 VAL A N 1
ATOM 671 C CA . VAL A 1 96 ? -10.663 -5.147 1.241 1.00 84.12 96 VAL A CA 1
ATOM 672 C C . VAL A 1 96 ? -11.459 -5.016 -0.061 1.00 84.12 96 VAL A C 1
ATOM 674 O O . VAL A 1 96 ? -11.761 -6.030 -0.687 1.00 84.12 96 VAL A O 1
ATOM 677 N N . VAL A 1 97 ? -11.761 -3.789 -0.513 1.00 81.62 97 VAL A N 1
ATOM 678 C CA . VAL A 1 97 ? -12.426 -3.555 -1.815 1.00 81.62 97 VAL A CA 1
ATOM 679 C C . VAL A 1 97 ? -11.601 -4.138 -2.956 1.00 81.62 97 VAL A C 1
ATOM 681 O O . VAL A 1 97 ? -12.135 -4.831 -3.815 1.00 81.62 97 VAL A O 1
ATOM 684 N N . SER A 1 98 ? -10.296 -3.881 -2.958 1.00 84.75 98 SER A N 1
ATOM 685 C CA . SER A 1 98 ? -9.388 -4.378 -3.993 1.00 84.75 98 SER A CA 1
ATOM 686 C C . SER A 1 98 ? -9.308 -5.905 -3.963 1.00 84.75 98 SER A C 1
ATOM 688 O O . SER A 1 98 ? -9.288 -6.519 -5.019 1.00 84.75 98 SER A O 1
ATOM 690 N N . GLY A 1 99 ? -9.377 -6.527 -2.780 1.00 86.19 99 GLY A N 1
ATOM 691 C CA . GLY A 1 99 ? -9.477 -7.983 -2.650 1.00 86.19 99 GLY A CA 1
ATOM 692 C C . GLY A 1 99 ? -10.802 -8.542 -3.162 1.00 86.19 99 GLY A C 1
ATOM 693 O O . GLY A 1 99 ? -10.825 -9.614 -3.753 1.00 86.19 99 GLY A O 1
ATOM 694 N N . CYS A 1 100 ? -11.908 -7.808 -3.006 1.00 84.00 100 CYS A N 1
ATOM 695 C CA . CYS A 1 100 ? -13.177 -8.184 -3.631 1.00 84.00 100 CYS A CA 1
ATOM 696 C C . CYS A 1 100 ? -13.100 -8.092 -5.159 1.00 84.00 100 CYS A C 1
ATOM 698 O O . CYS A 1 100 ? -13.606 -8.975 -5.840 1.00 84.00 100 CYS A O 1
ATOM 700 N N . ILE A 1 101 ? -12.465 -7.045 -5.697 1.00 84.56 101 ILE A N 1
ATOM 701 C CA . ILE A 1 101 ? -12.248 -6.891 -7.143 1.00 84.56 101 ILE A CA 1
ATOM 702 C C . ILE A 1 101 ? -11.372 -8.031 -7.666 1.00 84.56 101 ILE A C 1
ATOM 704 O O . ILE A 1 101 ? -11.731 -8.636 -8.670 1.00 84.56 101 ILE A O 1
ATOM 708 N N . GLU A 1 102 ? -10.290 -8.368 -6.965 1.00 85.12 102 GLU A N 1
ATOM 709 C CA . GLU A 1 102 ? -9.421 -9.504 -7.286 1.00 85.12 102 GLU A CA 1
ATOM 710 C C . GLU A 1 102 ? -10.236 -10.800 -7.417 1.00 85.12 102 GLU A C 1
ATOM 712 O O . GLU A 1 102 ? -10.296 -11.382 -8.494 1.00 85.12 102 GLU A O 1
ATOM 717 N N . LEU A 1 103 ? -10.988 -11.170 -6.372 1.00 85.81 103 LEU A N 1
ATOM 718 C CA . LEU A 1 103 ? -11.837 -12.372 -6.353 1.00 85.81 103 LEU A CA 1
ATOM 719 C C . LEU A 1 103 ? -12.936 -12.391 -7.433 1.00 85.81 103 LEU A C 1
ATOM 721 O O . LEU A 1 103 ? -13.478 -13.449 -7.738 1.00 85.81 103 LEU A O 1
ATOM 725 N N . LEU A 1 104 ? -13.336 -11.230 -7.962 1.00 81.94 104 LEU A N 1
ATOM 726 C CA . LEU A 1 104 ? -14.391 -11.121 -8.978 1.00 81.94 104 LEU A CA 1
ATOM 727 C C . LEU A 1 104 ? -13.861 -11.063 -10.407 1.00 81.94 104 LEU A C 1
ATOM 729 O O . LEU A 1 104 ? -14.628 -11.291 -11.341 1.00 81.94 104 LEU A O 1
ATOM 733 N N . THR A 1 105 ? -12.597 -10.689 -10.587 1.00 78.31 105 THR A N 1
ATOM 734 C CA . THR A 1 105 ? -12.034 -10.369 -11.906 1.00 78.31 105 THR A CA 1
ATOM 735 C C . THR A 1 105 ? -10.851 -11.249 -12.283 1.00 78.31 105 THR A C 1
ATOM 737 O O . THR A 1 105 ? -10.408 -11.191 -13.429 1.00 78.31 105 THR A O 1
ATOM 740 N N . THR A 1 106 ? -10.367 -12.084 -11.362 1.00 81.00 106 THR A N 1
ATOM 741 C CA . THR A 1 106 ? -9.266 -13.025 -11.587 1.00 81.00 106 THR A CA 1
ATOM 742 C C . THR A 1 106 ? -9.638 -14.432 -11.093 1.00 81.00 106 THR A C 1
ATOM 744 O O . THR A 1 106 ? -10.679 -14.613 -10.457 1.00 81.00 106 THR A O 1
ATOM 747 N N . PRO A 1 107 ? -8.811 -15.461 -11.363 1.00 81.44 107 PRO A N 1
ATOM 748 C CA . PRO A 1 107 ? -9.011 -16.812 -10.825 1.00 81.44 107 PRO A CA 1
ATOM 749 C C . PRO A 1 107 ? -8.780 -16.960 -9.309 1.00 81.44 107 PRO A C 1
ATOM 751 O O . PRO A 1 107 ? -8.833 -18.082 -8.799 1.00 81.44 107 PRO A O 1
ATOM 754 N N . ALA A 1 108 ? -8.470 -15.878 -8.585 1.00 87.81 108 ALA A N 1
ATOM 755 C CA . ALA A 1 108 ? -8.242 -15.925 -7.145 1.00 87.81 108 ALA A CA 1
ATOM 756 C C . ALA A 1 108 ? -9.489 -16.425 -6.397 1.00 87.81 108 ALA A C 1
ATOM 758 O O . ALA A 1 108 ? -10.611 -16.007 -6.671 1.00 87.81 108 ALA A O 1
ATOM 759 N N . SER A 1 109 ? -9.289 -17.303 -5.415 1.00 91.12 109 SER A N 1
ATOM 760 C CA . SER A 1 109 ? -10.358 -17.848 -4.567 1.00 91.12 109 SER A CA 1
ATOM 761 C C . SER A 1 109 ? -10.217 -17.419 -3.100 1.00 91.12 109 SER A C 1
ATOM 763 O O . SER A 1 109 ? -11.216 -17.384 -2.377 1.00 91.12 109 SER A O 1
ATOM 765 N N . ALA A 1 110 ? -9.014 -17.033 -2.650 1.00 94.44 110 ALA A N 1
ATOM 766 C CA . ALA A 1 110 ? -8.812 -16.388 -1.349 1.00 94.44 110 ALA A CA 1
ATOM 767 C C . ALA A 1 110 ? -7.744 -15.279 -1.378 1.00 94.44 110 ALA A C 1
ATOM 769 O O . ALA A 1 110 ? -6.701 -15.410 -2.012 1.00 94.44 110 ALA A O 1
ATOM 770 N N . VAL A 1 111 ? -7.981 -14.185 -0.647 1.00 95.12 111 VAL A N 1
ATOM 771 C CA . VAL A 1 111 ? -7.100 -13.004 -0.605 1.00 95.12 111 VAL A CA 1
ATOM 772 C C . VAL A 1 111 ? -6.875 -12.560 0.839 1.00 95.12 111 VAL A C 1
ATOM 774 O O . VAL A 1 111 ? -7.825 -12.384 1.607 1.00 95.12 111 VAL A O 1
ATOM 777 N N . LEU A 1 112 ? -5.611 -12.339 1.206 1.00 97.31 112 LEU A N 1
ATOM 778 C CA . LEU A 1 112 ? -5.226 -11.715 2.470 1.00 97.31 112 LEU A CA 1
ATOM 779 C C . LEU A 1 112 ? -5.270 -10.197 2.300 1.00 97.31 112 LEU A C 1
ATOM 781 O O . LEU A 1 112 ? -4.558 -9.638 1.478 1.00 97.31 112 LEU A O 1
ATOM 785 N N . THR A 1 113 ? -6.101 -9.523 3.079 1.00 94.50 113 THR A N 1
ATOM 786 C CA . THR A 1 113 ? -6.332 -8.076 3.008 1.00 94.50 113 THR A CA 1
ATOM 787 C C . THR A 1 113 ? -6.101 -7.408 4.359 1.00 94.50 113 THR A C 1
ATOM 789 O O . THR A 1 113 ? -6.019 -8.085 5.382 1.00 94.50 113 THR A O 1
ATOM 792 N N . GLY A 1 114 ? -6.017 -6.081 4.398 1.00 89.31 114 GLY A N 1
ATOM 793 C CA . GLY A 1 114 ? -6.024 -5.319 5.646 1.00 89.31 114 GLY A CA 1
ATOM 794 C C . GLY A 1 114 ? -5.190 -4.050 5.554 1.00 89.31 114 GLY A C 1
ATOM 795 O O . GLY A 1 114 ? -5.012 -3.508 4.466 1.00 89.31 114 GLY A O 1
ATOM 796 N N . GLY A 1 115 ? -4.670 -3.570 6.680 1.00 89.62 115 GLY A N 1
ATOM 797 C CA . GLY A 1 115 ? -3.827 -2.380 6.706 1.00 89.62 115 GLY A CA 1
ATOM 798 C C . GLY A 1 115 ? -2.832 -2.370 7.856 1.00 89.62 115 GLY A C 1
ATOM 799 O O . GLY A 1 115 ? -3.007 -3.079 8.845 1.00 89.62 115 GLY A O 1
ATOM 800 N N . THR A 1 116 ? -1.776 -1.580 7.710 1.00 92.19 116 THR A N 1
ATOM 801 C CA . THR A 1 116 ? -0.744 -1.411 8.732 1.00 92.19 116 THR A CA 1
ATOM 802 C C . THR A 1 116 ? -0.207 0.006 8.728 1.00 92.19 116 THR A C 1
ATOM 804 O O . THR A 1 116 ? -0.052 0.612 7.666 1.00 92.19 116 THR A O 1
ATOM 807 N N . GLU A 1 117 ? 0.120 0.506 9.915 1.00 90.19 117 GLU A N 1
ATOM 808 C CA . GLU A 1 117 ? 0.805 1.778 10.074 1.00 90.19 117 GLU A CA 1
ATOM 809 C C . GLU A 1 117 ? 1.654 1.787 11.346 1.00 90.19 117 GLU A C 1
ATOM 811 O O . GLU A 1 117 ? 1.215 1.307 12.389 1.00 90.19 117 GLU A O 1
ATOM 816 N N . ILE A 1 118 ? 2.872 2.319 11.249 1.00 91.00 118 ILE A N 1
ATOM 817 C CA . ILE A 1 118 ? 3.756 2.554 12.399 1.00 91.00 118 ILE A CA 1
ATOM 818 C C . ILE A 1 118 ? 4.217 4.006 12.308 1.00 91.00 118 ILE A C 1
ATOM 820 O O . ILE A 1 118 ? 5.287 4.319 11.779 1.00 91.00 118 ILE A O 1
ATOM 824 N N . MET A 1 119 ? 3.358 4.912 12.770 1.00 88.44 119 MET A N 1
ATOM 825 C CA . MET A 1 119 ? 3.604 6.352 12.717 1.00 88.44 119 MET A CA 1
ATOM 826 C C . MET A 1 119 ? 4.828 6.737 13.551 1.00 88.44 119 MET A C 1
ATOM 828 O O . MET A 1 119 ? 5.580 7.628 13.169 1.00 88.44 119 MET A O 1
ATOM 832 N N . SER A 1 120 ? 5.092 6.013 14.640 1.00 90.38 120 SER A N 1
ATOM 833 C CA . SER A 1 120 ? 6.263 6.218 15.500 1.00 90.38 120 SER A CA 1
ATOM 834 C C . SER A 1 120 ? 7.614 6.031 14.810 1.00 90.38 120 SER A C 1
ATOM 836 O O . SER A 1 120 ? 8.624 6.497 15.333 1.00 90.38 120 SER A O 1
ATOM 838 N N . SER A 1 121 ? 7.662 5.330 13.674 1.00 88.88 121 SER A N 1
ATOM 839 C CA . SER A 1 121 ? 8.900 5.089 12.921 1.00 88.88 121 SER A CA 1
ATOM 840 C C . SER A 1 121 ? 9.090 6.056 11.749 1.00 88.88 121 SER A C 1
ATOM 842 O O . SER A 1 121 ? 10.009 5.875 10.950 1.00 88.88 121 SER A O 1
ATOM 844 N N . LEU A 1 122 ? 8.231 7.069 11.612 1.00 88.12 122 LEU A N 1
ATOM 845 C CA . LEU A 1 122 ? 8.344 8.053 10.540 1.00 88.12 122 LEU A CA 1
ATOM 846 C C . LEU A 1 122 ? 9.629 8.885 10.682 1.00 88.12 122 LEU A C 1
ATOM 848 O O . LEU A 1 122 ? 9.925 9.379 11.772 1.00 88.12 122 LEU A O 1
ATOM 852 N N . PRO A 1 123 ? 10.412 9.054 9.600 1.00 87.38 123 PRO A N 1
ATOM 853 C CA . PRO A 1 123 ? 11.679 9.764 9.675 1.00 87.38 123 PRO A CA 1
ATOM 854 C C . PRO A 1 123 ? 11.473 11.279 9.743 1.00 87.38 123 PRO A C 1
ATOM 856 O O . PRO A 1 123 ? 10.494 11.820 9.230 1.00 87.38 123 PRO A O 1
ATOM 859 N N . LEU A 1 124 ? 12.471 11.980 10.282 1.00 89.12 124 LEU A N 1
ATOM 860 C CA . LEU A 1 124 ? 12.667 13.391 9.957 1.00 89.12 124 LEU A CA 1
ATOM 861 C C . LEU A 1 124 ? 13.206 13.494 8.527 1.00 89.12 124 LEU A C 1
ATOM 863 O O . LEU A 1 124 ? 14.106 12.743 8.141 1.00 89.12 124 LEU A O 1
ATOM 867 N N . LEU A 1 125 ? 12.669 14.421 7.740 1.00 86.00 125 LEU A N 1
ATOM 868 C CA . LEU A 1 125 ? 13.099 14.643 6.365 1.00 86.00 125 LEU A CA 1
ATOM 869 C C . LEU A 1 125 ? 14.056 15.825 6.266 1.00 86.00 125 LEU A C 1
ATOM 871 O O . LEU A 1 125 ? 13.880 16.842 6.924 1.00 86.00 125 LEU A O 1
ATOM 875 N N . VAL A 1 126 ? 15.026 15.710 5.361 1.00 88.25 126 VAL A N 1
ATOM 876 C CA . VAL A 1 126 ? 15.829 16.837 4.882 1.00 88.25 126 VAL A CA 1
ATOM 877 C C . VAL A 1 126 ? 15.599 16.964 3.385 1.00 88.25 126 VAL A C 1
ATOM 879 O O . VAL A 1 126 ? 15.902 16.045 2.619 1.00 88.25 126 VAL A O 1
ATOM 882 N N . ARG A 1 127 ? 15.052 18.100 2.953 1.00 83.81 127 ARG A N 1
ATOM 883 C CA . ARG A 1 127 ? 14.826 18.379 1.529 1.00 83.81 127 ARG A CA 1
ATOM 884 C C . ARG A 1 127 ? 16.045 19.020 0.880 1.00 83.81 127 ARG A C 1
ATOM 886 O O . ARG A 1 127 ? 16.916 19.560 1.554 1.00 83.81 127 ARG A O 1
ATOM 893 N N . ASN A 1 128 ? 16.086 18.960 -0.451 1.00 79.88 128 ASN A N 1
ATOM 894 C CA . ASN A 1 128 ? 17.068 19.651 -1.295 1.00 79.88 128 ASN A CA 1
ATOM 895 C C . ASN A 1 128 ? 18.541 19.289 -1.024 1.00 79.88 128 ASN A C 1
ATOM 897 O O . ASN A 1 128 ? 19.432 20.022 -1.426 1.00 79.88 128 ASN A O 1
ATOM 901 N N . ALA A 1 129 ? 18.810 18.153 -0.373 1.00 81.69 129 ALA A N 1
ATOM 902 C CA . ALA A 1 129 ? 20.171 17.730 -0.038 1.00 81.69 129 ALA A CA 1
ATOM 903 C C . ALA A 1 129 ? 20.808 16.791 -1.078 1.00 81.69 129 ALA A C 1
ATOM 905 O O . ALA A 1 129 ? 22.028 16.654 -1.123 1.00 81.69 129 ALA A O 1
ATOM 906 N N . ARG A 1 130 ? 20.000 16.129 -1.921 1.00 75.62 130 ARG A N 1
ATOM 907 C CA . ARG A 1 130 ? 20.469 15.050 -2.814 1.00 75.62 130 ARG A CA 1
ATOM 908 C C . ARG A 1 130 ? 21.511 15.512 -3.838 1.00 75.62 130 ARG A C 1
ATOM 910 O O . ARG A 1 130 ? 22.409 14.742 -4.157 1.00 75.62 130 ARG A O 1
ATOM 917 N N . PHE A 1 131 ? 21.394 16.742 -4.333 1.00 76.06 131 PHE A N 1
ATOM 918 C CA . PHE A 1 131 ? 22.261 17.300 -5.380 1.00 76.06 131 PHE A CA 1
ATOM 919 C C . PHE A 1 131 ? 23.235 18.355 -4.839 1.00 76.06 131 PHE A C 1
ATOM 921 O O . PHE A 1 131 ? 23.739 19.189 -5.584 1.00 76.06 131 PHE A O 1
ATOM 928 N N . GLY A 1 132 ? 23.504 18.294 -3.532 1.00 70.44 132 GLY A N 1
ATOM 929 C CA . GLY A 1 132 ? 24.318 19.268 -2.822 1.00 70.44 132 GLY A CA 1
ATOM 930 C C . GLY A 1 132 ? 23.503 20.445 -2.297 1.00 70.44 132 GLY A C 1
ATOM 931 O O . GLY A 1 132 ? 22.407 20.747 -2.764 1.00 70.44 132 GLY A O 1
ATOM 932 N N . THR A 1 133 ? 24.063 21.109 -1.293 1.00 78.19 133 THR A N 1
ATOM 933 C CA . THR A 1 133 ? 23.519 22.332 -0.705 1.00 78.19 133 THR A CA 1
ATOM 934 C C . THR A 1 133 ? 24.542 23.447 -0.808 1.00 78.19 133 THR A C 1
ATOM 936 O O . THR A 1 133 ? 25.749 23.201 -0.831 1.00 78.19 133 THR A O 1
ATOM 939 N N . THR A 1 134 ? 24.072 24.692 -0.817 1.00 82.88 134 THR A N 1
ATOM 940 C CA . THR A 1 134 ? 24.956 25.854 -0.698 1.00 82.88 134 THR A CA 1
ATOM 941 C C . THR A 1 134 ? 25.772 25.750 0.591 1.00 82.88 134 THR A C 1
ATOM 943 O O . THR A 1 134 ? 25.225 25.444 1.653 1.00 82.88 134 THR A O 1
ATOM 946 N N . LEU A 1 135 ? 27.083 26.000 0.511 1.00 72.69 135 LEU A N 1
ATOM 947 C CA . LEU A 1 135 ? 27.961 26.018 1.680 1.00 72.69 135 LEU A CA 1
ATOM 948 C C . LEU A 1 135 ? 27.402 26.985 2.737 1.00 72.69 135 LEU A C 1
ATOM 950 O O . LEU A 1 135 ? 27.186 28.161 2.456 1.00 72.69 135 LEU A O 1
ATOM 954 N N . GLY A 1 136 ? 27.160 26.478 3.947 1.00 78.69 136 GLY A N 1
ATOM 955 C CA . GLY A 1 136 ? 26.596 27.252 5.056 1.00 78.69 136 GLY A CA 1
ATOM 956 C C . GLY A 1 136 ? 25.064 27.328 5.098 1.00 78.69 136 GLY A C 1
ATOM 957 O O . GLY A 1 136 ? 24.535 27.862 6.070 1.00 78.69 136 GLY A O 1
ATOM 958 N N . ALA A 1 137 ? 24.341 26.779 4.113 1.00 80.81 137 ALA A N 1
ATOM 959 C CA . ALA A 1 137 ? 22.887 26.658 4.204 1.00 80.81 137 ALA A CA 1
ATOM 960 C C . ALA A 1 137 ? 22.499 25.612 5.271 1.00 80.81 137 ALA A C 1
ATOM 962 O O . ALA A 1 137 ? 23.039 24.501 5.254 1.00 80.81 137 ALA A O 1
ATOM 963 N N . PRO A 1 138 ? 21.580 25.934 6.198 1.00 81.25 138 PRO A N 1
ATOM 964 C CA . PRO A 1 138 ? 21.127 24.986 7.206 1.00 81.25 138 PRO A CA 1
ATOM 965 C C . PRO A 1 138 ? 20.245 23.903 6.575 1.00 81.25 138 PRO A C 1
ATOM 967 O O . PRO A 1 138 ? 19.394 24.186 5.729 1.00 81.25 138 PRO A O 1
ATOM 970 N N . TYR A 1 139 ? 20.406 22.658 7.025 1.00 83.81 139 TYR A N 1
ATOM 971 C CA . TYR A 1 139 ? 19.436 21.607 6.733 1.00 83.81 139 TYR A CA 1
ATOM 972 C C . TYR A 1 139 ? 18.179 21.829 7.571 1.00 83.81 139 TYR A C 1
ATOM 974 O O . TYR A 1 139 ? 18.245 21.869 8.799 1.00 83.81 139 TYR A O 1
ATOM 982 N N . GLN A 1 140 ? 17.030 21.946 6.910 1.00 84.12 140 GLN A N 1
ATOM 983 C CA . GLN A 1 140 ? 15.740 21.968 7.590 1.00 84.12 140 GLN A CA 1
ATOM 984 C C . GLN A 1 140 ? 15.303 20.530 7.858 1.00 84.12 140 GLN A C 1
ATOM 986 O O . GLN A 1 140 ? 15.069 19.770 6.917 1.00 84.12 140 GLN A O 1
ATOM 991 N N . LEU A 1 141 ? 15.229 20.166 9.140 1.00 87.25 141 LEU A N 1
ATOM 992 C CA . LEU A 1 141 ? 14.628 18.913 9.579 1.00 87.25 141 LEU A CA 1
ATOM 993 C C . LEU A 1 141 ? 13.115 19.097 9.627 1.00 87.25 141 LEU A C 1
ATOM 995 O O . LEU A 1 141 ? 12.583 19.783 10.496 1.00 87.25 141 LEU A O 1
ATOM 999 N N . GLU A 1 142 ? 12.430 18.494 8.670 1.00 85.94 142 GLU A N 1
ATOM 1000 C CA . GLU A 1 142 ? 10.980 18.459 8.624 1.00 85.94 142 GLU A CA 1
ATOM 1001 C C . GLU A 1 142 ? 10.464 17.236 9.376 1.00 85.94 142 GLU A C 1
ATOM 1003 O O . GLU A 1 142 ? 10.798 16.097 9.046 1.00 85.94 142 GLU A O 1
ATOM 1008 N N . GLU A 1 143 ? 9.611 17.466 10.367 1.00 82.69 143 GLU A N 1
ATOM 1009 C CA . GLU A 1 143 ? 8.854 16.395 10.998 1.00 82.69 143 GLU A CA 1
ATOM 1010 C C . GLU A 1 143 ? 7.743 15.932 10.053 1.00 82.69 143 GLU A C 1
ATOM 1012 O O . GLU A 1 143 ? 6.849 16.688 9.675 1.00 82.69 143 GLU A O 1
ATOM 1017 N N . TYR A 1 144 ? 7.823 14.669 9.638 1.00 78.81 144 TYR A N 1
ATOM 1018 C CA . TYR A 1 144 ? 6.948 14.136 8.602 1.00 78.81 144 TYR A CA 1
ATOM 1019 C C . TYR A 1 144 ? 5.469 14.155 9.002 1.00 78.81 144 TYR A C 1
ATOM 1021 O O . TYR A 1 144 ? 4.628 14.488 8.176 1.00 78.81 144 TYR A O 1
ATOM 1029 N N . ILE A 1 145 ? 5.163 13.851 10.268 1.00 76.62 145 ILE A N 1
ATOM 1030 C CA . ILE A 1 145 ? 3.790 13.799 10.788 1.00 76.62 145 ILE A CA 1
ATOM 1031 C C . ILE A 1 145 ? 3.127 15.174 10.689 1.00 76.62 145 ILE A C 1
ATOM 1033 O O . ILE A 1 145 ? 2.096 15.311 10.041 1.00 76.62 145 ILE A O 1
ATOM 1037 N N . THR A 1 146 ? 3.758 16.214 11.235 1.00 70.25 146 THR A N 1
ATOM 1038 C CA . THR A 1 146 ? 3.177 17.566 11.240 1.00 70.25 146 THR A CA 1
ATOM 1039 C C . THR A 1 146 ? 3.108 18.185 9.848 1.00 70.25 146 THR A C 1
ATOM 1041 O O . THR A 1 146 ? 2.222 18.989 9.563 1.00 70.25 146 THR A O 1
ATOM 1044 N N . LYS A 1 147 ? 3.997 17.788 8.930 1.00 74.31 147 LYS A N 1
ATOM 1045 C CA . LYS A 1 147 ? 3.911 18.201 7.522 1.00 74.31 147 LYS A CA 1
ATOM 1046 C C . LYS A 1 147 ? 2.757 17.552 6.756 1.00 74.31 147 LYS A C 1
ATOM 1048 O O . LYS A 1 147 ? 2.364 18.112 5.737 1.00 74.31 147 LYS A O 1
ATOM 1053 N N . GLN A 1 148 ? 2.224 16.417 7.208 1.00 68.44 148 GLN A N 1
ATOM 1054 C CA . GLN A 1 148 ? 1.073 15.761 6.577 1.00 68.44 148 GLN A CA 1
ATOM 1055 C C . GLN A 1 148 ? -0.280 16.324 7.023 1.00 68.44 148 GLN A C 1
ATOM 1057 O O . GLN A 1 148 ? -1.269 16.123 6.323 1.00 68.44 148 GLN A O 1
ATOM 1062 N N . ASP A 1 149 ? -0.335 17.031 8.154 1.00 66.81 149 ASP A N 1
ATOM 1063 C CA . ASP A 1 149 ? -1.602 17.497 8.733 1.00 66.81 149 ASP A CA 1
ATOM 1064 C C . ASP A 1 149 ? -2.324 18.531 7.862 1.00 66.81 149 ASP A C 1
ATOM 1066 O O . ASP A 1 149 ? -3.556 18.615 7.885 1.00 66.81 149 ASP A O 1
ATOM 1070 N N . ARG A 1 150 ? -1.564 19.330 7.103 1.00 74.88 150 ARG A N 1
ATOM 1071 C CA . ARG A 1 150 ? -2.101 20.353 6.203 1.00 74.88 150 ARG A CA 1
ATOM 1072 C C . ARG A 1 150 ? -2.241 19.787 4.79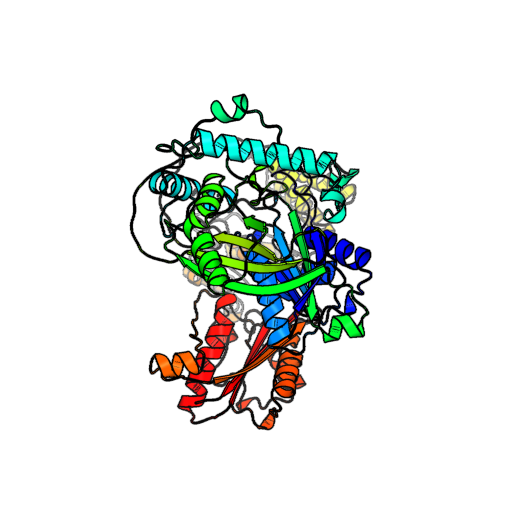7 1.00 74.88 150 ARG A C 1
ATOM 1074 O O . ARG A 1 150 ? -1.250 19.458 4.150 1.00 74.88 150 ARG A O 1
ATOM 1081 N N . ASP A 1 151 ? -3.472 19.749 4.304 1.00 69.81 151 ASP A N 1
ATOM 1082 C CA . ASP A 1 151 ? -3.742 19.463 2.902 1.00 69.81 151 ASP A CA 1
ATOM 1083 C C . ASP A 1 151 ? -3.167 20.604 2.045 1.00 69.81 151 ASP A C 1
ATOM 1085 O O . ASP A 1 151 ? -3.591 21.758 2.148 1.00 69.81 151 ASP A O 1
ATOM 1089 N N . SER A 1 152 ? -2.186 20.277 1.198 1.00 68.62 152 SER A N 1
ATOM 1090 C CA . SER A 1 152 ? -1.511 21.238 0.319 1.00 68.62 152 SER A CA 1
ATOM 1091 C C . SER A 1 152 ? -2.442 21.856 -0.723 1.00 68.62 152 SER A C 1
ATOM 1093 O O . SER A 1 152 ? -2.151 22.928 -1.240 1.00 68.62 152 SER A O 1
ATOM 1095 N N . TYR A 1 153 ? -3.560 21.201 -1.030 1.00 67.25 153 TYR A N 1
ATOM 1096 C CA . TYR A 1 153 ? -4.521 21.669 -2.010 1.00 67.25 153 TYR A CA 1
ATOM 1097 C C . TYR A 1 153 ? -5.506 22.684 -1.424 1.00 67.25 153 TYR A C 1
ATOM 1099 O O . TYR A 1 153 ? -5.637 23.799 -1.928 1.00 67.25 153 TYR A O 1
ATOM 1107 N N . SER A 1 154 ? -6.218 22.314 -0.355 1.00 65.44 154 SER A N 1
ATOM 1108 C CA . SER A 1 154 ? -7.166 23.233 0.292 1.00 65.44 154 SER A CA 1
ATOM 1109 C C . SER A 1 154 ? -6.479 24.292 1.154 1.00 65.44 154 SER A C 1
ATOM 1111 O O . SER A 1 154 ? -7.080 25.326 1.455 1.00 65.44 154 SER A O 1
ATOM 1113 N N . GLY A 1 155 ? -5.234 24.037 1.564 1.00 73.50 155 GLY A N 1
ATOM 1114 C CA . GLY A 1 155 ? -4.512 24.847 2.533 1.00 73.50 155 GLY A CA 1
ATOM 1115 C C . GLY A 1 155 ? -5.072 24.724 3.951 1.00 73.50 155 GLY A C 1
ATOM 1116 O O . GLY A 1 155 ? -4.657 25.506 4.809 1.00 73.50 155 GLY A O 1
ATOM 1117 N N . LEU A 1 156 ? -5.988 23.782 4.200 1.00 73.50 156 LEU A N 1
ATOM 1118 C CA . LEU A 1 156 ? -6.605 23.527 5.498 1.00 73.50 156 LEU A CA 1
ATOM 1119 C C . LEU A 1 156 ? -5.979 22.301 6.161 1.00 73.50 156 LEU A C 1
ATOM 1121 O O . LEU A 1 156 ? -5.600 21.327 5.512 1.00 73.50 156 LEU A O 1
ATOM 1125 N N . THR A 1 157 ? -5.905 22.338 7.480 1.00 79.25 157 THR A N 1
ATOM 1126 C CA . THR A 1 157 ? -5.654 21.167 8.316 1.00 79.25 157 THR A CA 1
ATOM 1127 C C . THR A 1 157 ? -6.925 20.338 8.483 1.00 79.25 157 THR A C 1
ATOM 1129 O O . THR A 1 157 ? -8.049 20.827 8.325 1.00 79.25 157 THR A O 1
ATOM 1132 N N . LEU A 1 158 ? -6.771 19.067 8.855 1.00 74.31 158 LEU A N 1
ATOM 1133 C CA . LEU A 1 158 ? -7.913 18.199 9.157 1.00 74.31 158 LEU A CA 1
ATOM 1134 C C . LEU A 1 158 ? -8.792 18.761 10.291 1.00 74.31 158 LEU A C 1
ATOM 1136 O O . LEU A 1 158 ? -10.019 18.658 10.229 1.00 74.31 158 LEU A O 1
ATOM 1140 N N . GLN A 1 159 ? -8.178 19.390 11.295 1.00 79.06 159 GLN A N 1
ATOM 1141 C CA . GLN A 1 159 ? -8.858 20.020 12.425 1.00 79.06 159 GLN A CA 1
ATOM 1142 C C . GLN A 1 159 ? -9.692 21.228 11.971 1.00 79.06 159 GLN A C 1
ATOM 1144 O O . GLN A 1 159 ? -10.840 21.365 12.390 1.00 79.06 159 GLN A O 1
ATOM 1149 N N . GLU A 1 160 ? -9.163 22.069 11.074 1.00 80.12 160 GLU A N 1
ATOM 1150 C CA . GLU A 1 160 ? -9.910 23.192 10.486 1.00 80.12 160 GLU A CA 1
ATOM 1151 C C . GLU A 1 160 ? -11.108 22.699 9.664 1.00 80.12 160 GLU A C 1
ATOM 1153 O O . GLU A 1 160 ? -12.216 23.216 9.814 1.00 80.12 160 GLU A O 1
ATOM 1158 N N . CYS A 1 161 ? -10.926 21.649 8.857 1.00 76.31 161 CYS A N 1
ATOM 1159 C CA . CYS A 1 161 ? -12.024 21.012 8.126 1.00 76.31 161 CYS A CA 1
ATOM 1160 C C . CYS A 1 161 ? -13.122 20.492 9.072 1.00 76.31 161 CYS A C 1
ATOM 1162 O O . CYS A 1 161 ? -14.313 20.621 8.781 1.00 76.31 161 CYS A O 1
ATOM 1164 N N . ALA A 1 162 ? -12.744 19.919 10.217 1.00 75.75 162 ALA A N 1
ATOM 1165 C CA . ALA A 1 162 ? -13.692 19.429 11.213 1.00 75.75 162 ALA A CA 1
ATOM 1166 C C . ALA A 1 162 ? -14.440 20.558 11.943 1.00 75.75 162 ALA A C 1
ATOM 1168 O O . ALA A 1 162 ? -15.647 20.437 12.150 1.00 75.75 162 ALA A O 1
ATOM 1169 N N . GLU A 1 163 ? -13.775 21.668 12.272 1.00 81.12 163 GLU A N 1
ATOM 1170 C CA . GLU A 1 163 ? -14.416 22.869 12.838 1.00 81.12 163 GLU A CA 1
ATOM 1171 C C . GLU A 1 163 ? -15.423 23.490 11.865 1.00 81.12 163 GLU A C 1
ATOM 1173 O O . GLU A 1 163 ? -16.547 23.827 12.247 1.00 81.12 163 GLU A O 1
ATOM 1178 N N . MET A 1 164 ? -15.062 23.591 10.582 1.00 80.69 164 MET A N 1
ATOM 1179 C CA . MET A 1 164 ? -15.973 24.075 9.542 1.00 80.69 164 MET A CA 1
ATOM 1180 C C . MET A 1 164 ? -17.227 23.205 9.449 1.00 80.69 164 MET A C 1
ATOM 1182 O O . MET A 1 164 ? -18.343 23.727 9.398 1.00 80.69 164 MET A O 1
ATOM 1186 N N . LEU A 1 165 ? -17.049 21.884 9.482 1.00 74.75 165 LEU A N 1
ATOM 1187 C CA . LEU A 1 165 ? -18.151 20.934 9.451 1.00 74.75 165 LEU A CA 1
ATOM 1188 C C . LEU A 1 165 ? -19.019 21.026 10.719 1.00 74.75 165 LEU A C 1
ATOM 1190 O O . LEU A 1 165 ? -20.247 21.028 10.626 1.00 74.75 165 LEU A O 1
ATOM 1194 N N . ALA A 1 166 ? -18.405 21.152 11.898 1.00 81.19 166 ALA A N 1
ATOM 1195 C CA . ALA A 1 166 ? -19.127 21.332 13.155 1.00 81.19 166 ALA A CA 1
ATOM 1196 C C . ALA A 1 166 ? -19.991 22.601 13.125 1.00 81.19 166 ALA A C 1
ATOM 1198 O O . ALA A 1 166 ? -21.168 22.551 13.486 1.00 81.19 166 ALA A O 1
ATOM 1199 N N . LYS A 1 167 ? -19.450 23.710 12.609 1.00 84.12 167 LYS A N 1
ATOM 1200 C CA . LYS A 1 167 ? -20.184 24.967 12.425 1.00 84.12 167 LYS A CA 1
ATOM 1201 C C . LYS A 1 167 ? -21.343 24.825 11.437 1.00 84.12 167 LYS A C 1
ATOM 1203 O O . LYS A 1 167 ? -22.447 25.267 11.746 1.00 84.12 167 LYS A O 1
ATOM 1208 N N . GLU A 1 168 ? -21.116 24.198 10.280 1.00 82.19 168 GLU A N 1
ATOM 1209 C CA . GLU A 1 168 ? -22.157 23.962 9.265 1.00 82.19 168 GLU A CA 1
ATOM 1210 C C . GLU A 1 168 ? -23.326 23.150 9.840 1.00 82.19 168 GLU A C 1
ATOM 1212 O O . GLU A 1 168 ? -24.494 23.467 9.612 1.00 82.19 168 GLU A O 1
ATOM 1217 N N . HIS A 1 169 ? -23.015 22.133 10.642 1.00 80.56 169 HIS A N 1
ATOM 1218 C CA . HIS A 1 169 ? -24.009 21.234 11.209 1.00 80.56 169 HIS A CA 1
ATOM 1219 C C . HIS A 1 169 ? -24.497 21.638 12.605 1.00 80.56 169 HIS A C 1
ATOM 1221 O O . HIS A 1 169 ? -25.313 20.907 13.164 1.00 80.56 169 HIS A O 1
ATOM 1227 N N . GLN A 1 170 ? -24.067 22.783 13.145 1.00 87.88 170 GLN A N 1
ATOM 1228 C CA . GLN A 1 170 ? -24.428 23.269 14.486 1.00 87.88 170 GLN A CA 1
ATOM 1229 C C . GLN A 1 170 ? -24.106 22.257 15.601 1.00 87.88 170 GLN A C 1
ATOM 1231 O O . GLN A 1 170 ? -24.864 22.107 16.555 1.00 87.88 170 GLN A O 1
ATOM 1236 N N . VAL A 1 171 ? -22.992 21.536 15.462 1.00 84.88 171 VAL A N 1
ATOM 1237 C CA . VAL A 1 171 ? -22.495 20.607 16.481 1.00 84.88 171 VAL A CA 1
ATOM 1238 C C . VAL A 1 171 ? -21.748 21.398 17.548 1.00 84.88 171 VAL A C 1
ATOM 1240 O O . VAL A 1 171 ? -20.842 22.172 17.242 1.00 84.88 171 VAL A O 1
ATOM 1243 N N . THR A 1 172 ? -22.121 21.202 18.808 1.00 90.81 172 THR A N 1
ATOM 1244 C CA . THR A 1 172 ? -21.556 21.954 19.934 1.00 90.81 172 THR A CA 1
ATOM 1245 C C . THR A 1 172 ? -20.339 21.261 20.547 1.00 90.81 172 THR A C 1
ATOM 1247 O O . THR A 1 172 ? -20.219 20.037 20.519 1.00 90.81 172 THR A O 1
ATOM 1250 N N . ARG A 1 173 ? -19.454 22.036 21.192 1.00 90.00 173 ARG A N 1
ATOM 1251 C CA . ARG A 1 173 ? -18.314 21.506 21.963 1.00 90.00 173 ARG A CA 1
ATOM 1252 C C . ARG A 1 173 ? -18.737 20.442 22.981 1.00 90.00 173 ARG A C 1
ATOM 1254 O O . ARG A 1 173 ? -18.105 19.396 23.071 1.00 90.00 173 ARG A O 1
ATOM 1261 N N . LYS A 1 174 ? -19.833 20.698 23.702 1.00 90.50 174 LYS A N 1
ATOM 1262 C CA . LYS A 1 174 ? -20.384 19.776 24.700 1.00 90.50 174 LYS A CA 1
ATOM 1263 C C . LYS A 1 174 ? -20.753 18.425 24.084 1.00 90.50 174 LYS A C 1
ATOM 1265 O O . LYS A 1 174 ? -20.350 17.400 24.614 1.00 90.50 174 LYS A O 1
ATOM 1270 N N . GLU A 1 175 ? -21.454 18.414 22.950 1.00 86.44 175 GLU A N 1
ATOM 1271 C CA . GLU A 1 175 ? -21.833 17.161 22.279 1.00 86.44 175 GLU A CA 1
ATOM 1272 C C . GLU A 1 175 ? -20.616 16.342 21.833 1.00 86.44 175 GLU A C 1
ATOM 1274 O O . GLU A 1 175 ? -20.625 15.113 21.911 1.00 86.44 175 GLU A O 1
ATOM 1279 N N . VAL A 1 176 ? -19.567 17.017 21.361 1.00 84.00 176 VAL A N 1
ATOM 1280 C CA . VAL A 1 176 ? -18.336 16.381 20.872 1.00 84.00 176 VAL A CA 1
ATOM 1281 C C . VAL A 1 176 ? -17.517 15.806 22.029 1.00 84.00 176 VAL A C 1
ATOM 1283 O O . VAL A 1 176 ? -17.032 14.679 21.922 1.00 84.00 176 VAL A O 1
ATOM 1286 N N . ASP A 1 177 ? -17.424 16.520 23.153 1.00 87.94 177 ASP A N 1
ATOM 1287 C CA . ASP A 1 177 ? -16.773 16.022 24.370 1.00 87.94 177 ASP A CA 1
ATOM 1288 C C . ASP A 1 177 ? -17.560 14.865 25.006 1.00 87.94 177 ASP A C 1
ATOM 1290 O O . ASP A 1 177 ? -16.968 13.853 25.381 1.00 87.94 177 ASP A O 1
ATOM 1294 N N . GLU A 1 178 ? -18.894 14.949 25.063 1.00 86.81 178 GLU A N 1
ATOM 1295 C CA . GLU A 1 178 ? -19.751 13.845 25.516 1.00 86.81 178 GLU A CA 1
ATOM 1296 C C . GLU A 1 178 ? -19.560 12.598 24.644 1.00 86.81 178 GLU A C 1
ATOM 1298 O O . GLU A 1 178 ? -19.434 11.489 25.166 1.00 86.81 178 GLU A O 1
ATOM 1303 N N . PHE A 1 179 ? -19.489 12.758 23.318 1.00 81.88 179 PHE A N 1
ATOM 1304 C CA . PHE A 1 179 ? -19.224 11.644 22.408 1.00 81.88 179 PHE A CA 1
ATOM 1305 C C . PHE A 1 179 ? -17.836 11.035 22.640 1.00 81.88 179 PHE A C 1
ATOM 1307 O O . PHE A 1 179 ? -17.711 9.810 22.702 1.00 81.88 179 PHE A O 1
ATOM 1314 N N . ALA A 1 180 ? -16.803 11.866 22.807 1.00 82.56 180 ALA A N 1
ATOM 1315 C CA . ALA A 1 180 ? -15.456 11.396 23.111 1.00 82.56 180 ALA A CA 1
ATOM 1316 C C . ALA A 1 180 ? -15.433 10.601 24.426 1.00 82.56 180 ALA A C 1
ATOM 1318 O O . ALA A 1 180 ? -14.958 9.464 24.444 1.00 82.56 180 ALA A O 1
ATOM 1319 N N . LEU A 1 181 ? -16.032 11.133 25.497 1.00 85.12 181 LEU A N 1
ATOM 1320 C CA . LEU A 1 181 ? -16.156 10.441 26.782 1.00 85.12 181 LEU A CA 1
ATOM 1321 C C . LEU A 1 181 ? -16.876 9.096 26.632 1.00 85.12 181 LEU A C 1
ATOM 1323 O O . LEU A 1 181 ? -16.390 8.076 27.118 1.00 85.12 181 LEU A O 1
ATOM 1327 N N . GLN A 1 182 ? -18.003 9.067 25.918 1.00 83.00 182 GLN A N 1
ATOM 1328 C CA . GLN A 1 182 ? -18.734 7.828 25.654 1.00 83.00 182 GLN A CA 1
ATOM 1329 C C . GLN A 1 182 ? -17.897 6.817 24.862 1.00 83.00 182 GLN A C 1
ATOM 1331 O O . GLN A 1 182 ? -17.972 5.624 25.149 1.00 83.00 182 GLN A O 1
ATOM 1336 N N . SER A 1 183 ? -17.060 7.258 23.918 1.00 80.56 183 SER A N 1
ATOM 1337 C CA . SER A 1 183 ? -16.129 6.374 23.206 1.00 80.56 183 SER A CA 1
ATOM 1338 C C . SER A 1 183 ? -15.131 5.710 24.164 1.00 80.56 183 SER A C 1
ATOM 1340 O O . SER A 1 183 ? -14.966 4.489 24.118 1.00 80.56 183 SER A O 1
ATOM 1342 N N . HIS A 1 184 ? -14.527 6.475 25.083 1.00 83.38 184 HIS A N 1
ATOM 1343 C CA . HIS A 1 184 ? -13.622 5.933 26.109 1.00 83.38 184 HIS A CA 1
ATOM 1344 C C . HIS A 1 184 ? -14.332 4.960 27.059 1.00 83.38 184 HIS A C 1
ATOM 1346 O O . HIS A 1 184 ? -13.816 3.877 27.334 1.00 83.38 184 HIS A O 1
ATOM 1352 N N . LEU A 1 185 ? -15.534 5.309 27.529 1.00 85.31 185 LEU A N 1
ATOM 1353 C CA . LEU A 1 185 ? -16.319 4.455 28.424 1.00 85.31 185 LEU A CA 1
ATOM 1354 C C . LEU A 1 185 ? -16.740 3.143 27.747 1.00 85.31 185 LEU A C 1
ATOM 1356 O O . LEU A 1 185 ? -16.663 2.085 28.369 1.00 85.31 185 LEU A O 1
ATOM 1360 N N . ARG A 1 186 ? -17.133 3.185 26.466 1.00 82.56 186 ARG A N 1
ATOM 1361 C CA . ARG A 1 186 ? -17.466 1.987 25.676 1.00 82.56 186 ARG A CA 1
ATOM 1362 C C . ARG A 1 186 ? -16.256 1.086 25.474 1.00 82.56 186 ARG A C 1
ATOM 1364 O O . ARG A 1 186 ? -16.380 -0.121 25.663 1.00 82.56 186 ARG A O 1
ATOM 1371 N N . TRP A 1 187 ? -15.099 1.658 25.133 1.00 85.25 187 TRP A N 1
ATOM 1372 C CA . TRP A 1 187 ? -13.858 0.889 25.033 1.00 85.25 187 TRP A CA 1
ATOM 1373 C C . TRP A 1 187 ? -13.523 0.222 26.371 1.00 85.25 187 TRP A C 1
ATOM 1375 O O . TRP A 1 187 ? -13.278 -0.982 26.406 1.00 85.25 187 TRP A O 1
ATOM 1385 N N . LYS A 1 188 ? -13.588 0.974 27.478 1.00 85.88 188 LYS A N 1
ATOM 1386 C CA . LYS A 1 188 ? -13.281 0.465 28.821 1.00 85.88 188 LYS A CA 1
ATOM 1387 C C . LYS A 1 188 ? -14.204 -0.690 29.203 1.00 85.88 188 LYS A C 1
ATOM 1389 O O . LYS A 1 188 ? -13.722 -1.754 29.579 1.00 85.88 188 LYS A O 1
ATOM 1394 N N . ALA A 1 189 ? -15.512 -0.521 29.011 1.00 85.44 189 ALA A N 1
ATOM 1395 C CA . ALA A 1 189 ? -16.489 -1.577 29.251 1.00 85.44 189 ALA A CA 1
ATOM 1396 C C . ALA A 1 189 ? -16.232 -2.813 28.369 1.00 85.44 189 ALA A C 1
ATOM 1398 O O . ALA A 1 189 ? -16.325 -3.943 28.846 1.00 85.44 189 ALA A O 1
ATOM 1399 N N . ALA A 1 190 ? -15.869 -2.624 27.094 1.00 80.44 190 ALA A N 1
ATOM 1400 C CA . ALA A 1 190 ? -15.544 -3.723 26.186 1.00 80.44 190 ALA A CA 1
ATOM 1401 C C . ALA A 1 190 ? -14.257 -4.463 26.586 1.00 80.44 190 ALA A C 1
ATOM 1403 O O . ALA A 1 190 ? -14.195 -5.690 26.473 1.00 80.44 190 ALA A O 1
ATOM 1404 N N . GLN A 1 191 ? -13.250 -3.737 27.071 1.00 83.62 191 GLN A N 1
ATOM 1405 C CA . GLN A 1 191 ? -11.998 -4.298 27.567 1.00 83.62 191 GLN A CA 1
ATOM 1406 C C . GLN A 1 191 ? -12.217 -5.093 28.863 1.00 83.62 191 GLN A C 1
ATOM 1408 O O . GLN A 1 191 ? -11.797 -6.248 28.945 1.00 83.62 191 GLN A O 1
ATOM 1413 N N . GLU A 1 192 ? -12.932 -4.525 29.839 1.00 88.50 192 GLU A N 1
ATOM 1414 C CA . GLU A 1 192 ? -13.272 -5.179 31.114 1.00 88.50 192 GLU A CA 1
ATOM 1415 C C . GLU A 1 192 ? -14.138 -6.430 30.903 1.00 88.50 192 GLU A C 1
ATOM 1417 O O . GLU A 1 192 ? -13.894 -7.471 31.514 1.00 88.50 192 GLU A O 1
ATOM 1422 N N . ALA A 1 193 ? -15.093 -6.374 29.970 1.00 86.94 193 ALA A N 1
ATOM 1423 C CA . ALA A 1 193 ? -15.917 -7.519 29.583 1.00 86.94 193 ALA A CA 1
ATOM 1424 C C . ALA A 1 193 ? -15.178 -8.545 28.696 1.00 86.94 193 ALA A C 1
ATOM 1426 O O . ALA A 1 193 ? -15.748 -9.576 28.340 1.00 86.94 193 ALA A O 1
ATOM 1427 N N . GLY A 1 194 ? -13.928 -8.279 28.297 1.00 84.62 194 GLY A N 1
ATOM 1428 C CA . GLY A 1 194 ? -13.136 -9.165 27.441 1.00 84.62 194 GLY A CA 1
ATOM 1429 C C . GLY A 1 194 ? -13.638 -9.282 25.996 1.00 84.62 194 GLY A C 1
ATOM 1430 O O . GLY A 1 194 ? -13.205 -10.183 25.280 1.00 84.62 194 GLY A O 1
ATOM 1431 N N . ILE A 1 195 ? -14.508 -8.373 25.543 1.00 80.62 195 ILE A N 1
ATOM 1432 C CA . ILE A 1 195 ? -15.121 -8.379 24.204 1.00 80.62 195 ILE A CA 1
ATOM 1433 C C . ILE A 1 195 ? -14.062 -8.269 23.099 1.00 80.62 195 ILE A C 1
ATOM 1435 O O . ILE A 1 195 ? -14.228 -8.838 22.020 1.00 80.62 195 ILE A O 1
ATOM 1439 N N . LEU A 1 196 ? -12.966 -7.552 23.362 1.00 79.75 196 LEU A N 1
ATOM 1440 C CA . LEU A 1 196 ? -11.909 -7.303 22.381 1.00 79.75 196 LEU A CA 1
ATOM 1441 C C . LEU A 1 196 ? -10.936 -8.488 22.236 1.00 79.75 196 LEU A C 1
ATOM 1443 O O . LEU A 1 196 ? -10.261 -8.588 21.214 1.00 79.75 196 LEU A O 1
ATOM 1447 N N . LYS A 1 197 ? -10.888 -9.424 23.197 1.00 84.50 197 LYS A N 1
ATOM 1448 C CA . LYS A 1 197 ? -9.903 -10.526 23.217 1.00 84.50 197 LYS A CA 1
ATOM 1449 C C . LYS A 1 197 ? -9.928 -11.378 21.948 1.00 84.50 197 LYS A C 1
ATOM 1451 O O . LYS A 1 197 ? -8.883 -11.805 21.472 1.00 84.50 197 LYS A O 1
ATOM 1456 N N . GLU A 1 198 ? -11.107 -11.599 21.370 1.00 81.94 198 GLU A N 1
ATOM 1457 C CA . GLU A 1 198 ? -11.240 -12.407 20.154 1.00 81.94 198 GLU A CA 1
ATOM 1458 C C . GLU A 1 198 ? -10.641 -11.735 18.912 1.00 81.94 198 GLU A C 1
ATOM 1460 O O . GLU A 1 198 ? -10.208 -12.441 18.001 1.00 81.94 198 GLU A O 1
ATOM 1465 N N . GLN A 1 199 ? -10.581 -10.401 18.859 1.00 83.00 199 GLN A N 1
ATOM 1466 C CA . GLN A 1 199 ? -10.058 -9.664 17.702 1.00 83.00 199 GLN A CA 1
ATOM 1467 C C . GLN A 1 199 ? -8.597 -9.222 17.858 1.00 83.00 199 GLN A C 1
ATOM 1469 O O . GLN A 1 199 ? -7.963 -8.926 16.846 1.00 83.00 199 GLN A O 1
ATOM 1474 N N . ILE A 1 200 ? -8.054 -9.195 19.080 1.00 90.31 200 ILE A N 1
ATOM 1475 C CA . ILE A 1 200 ? -6.657 -8.824 19.339 1.00 90.31 200 ILE A CA 1
ATOM 1476 C C . ILE A 1 200 ? -5.731 -10.025 19.127 1.00 90.31 200 ILE A C 1
ATOM 1478 O O . ILE A 1 200 ? -5.917 -11.092 19.704 1.00 90.31 200 ILE A O 1
ATOM 1482 N N . ALA A 1 201 ? -4.705 -9.828 18.308 1.00 93.75 201 ALA A N 1
ATOM 1483 C CA . ALA A 1 201 ? -3.564 -10.711 18.139 1.00 93.75 201 ALA A CA 1
ATOM 1484 C C . ALA A 1 201 ? -2.403 -10.190 19.002 1.00 93.75 201 ALA A C 1
ATOM 1486 O O . ALA A 1 201 ? -1.878 -9.119 18.687 1.00 93.75 201 ALA A O 1
ATOM 1487 N N . PRO A 1 202 ? -1.989 -10.904 20.064 1.00 95.12 202 PRO A N 1
ATOM 1488 C CA . PRO A 1 202 ? -0.849 -10.497 20.878 1.00 95.12 202 PRO A CA 1
ATOM 1489 C C . PRO A 1 202 ? 0.427 -10.351 20.040 1.00 95.12 202 PRO A C 1
ATOM 1491 O O . PRO A 1 202 ? 0.693 -11.169 19.156 1.00 95.12 202 PRO A O 1
ATOM 1494 N N . VAL A 1 203 ? 1.226 -9.324 20.328 1.00 96.31 203 VAL A N 1
ATOM 1495 C CA . VAL A 1 203 ? 2.467 -9.021 19.601 1.00 96.31 203 VAL A CA 1
ATOM 1496 C C . VAL A 1 203 ? 3.642 -9.005 20.567 1.00 96.31 203 VAL A C 1
ATOM 1498 O O . VAL A 1 203 ? 3.658 -8.235 21.525 1.00 96.31 203 VAL A O 1
ATOM 1501 N N . SER A 1 204 ? 4.648 -9.835 20.303 1.00 93.50 204 SER A N 1
ATOM 1502 C CA . SER A 1 204 ? 5.904 -9.825 21.054 1.00 93.50 204 SER A CA 1
ATOM 1503 C C . SER A 1 204 ? 6.856 -8.773 20.487 1.00 93.50 204 SER A C 1
ATOM 1505 O O . SER A 1 204 ? 7.196 -8.805 19.305 1.00 93.50 204 SER A O 1
ATOM 1507 N N . VAL A 1 205 ? 7.308 -7.854 21.338 1.00 91.94 205 VAL A N 1
ATOM 1508 C CA . VAL A 1 205 ? 8.257 -6.784 21.003 1.00 91.94 205 VAL A CA 1
ATOM 1509 C C . VAL A 1 205 ? 9.442 -6.793 21.962 1.00 91.94 205 VAL A C 1
ATOM 1511 O O . VAL A 1 205 ? 9.338 -7.246 23.103 1.00 91.94 205 VAL A O 1
ATOM 1514 N N . THR A 1 206 ? 10.581 -6.269 21.512 1.00 87.50 206 THR A N 1
ATOM 1515 C CA . THR A 1 206 ? 11.770 -6.103 22.355 1.00 87.50 206 THR A CA 1
ATOM 1516 C C . THR A 1 206 ? 11.873 -4.655 22.814 1.00 87.50 206 THR A C 1
ATOM 1518 O O . THR A 1 206 ? 12.127 -3.759 22.012 1.00 87.50 206 THR A O 1
ATOM 1521 N N . ILE A 1 207 ? 11.727 -4.417 24.117 1.00 84.69 207 ILE A N 1
ATOM 1522 C CA . ILE A 1 207 ? 11.849 -3.091 24.733 1.00 84.69 207 ILE A CA 1
ATOM 1523 C C . ILE A 1 207 ? 12.989 -3.144 25.748 1.00 84.69 207 ILE A C 1
ATOM 1525 O O . ILE A 1 207 ? 12.971 -3.955 26.669 1.00 84.69 207 ILE A O 1
ATOM 1529 N N . LYS A 1 208 ? 14.003 -2.280 25.587 1.00 83.81 208 LYS A N 1
ATOM 1530 C CA . LYS A 1 208 ? 15.191 -2.233 26.469 1.00 83.81 208 LYS A CA 1
ATOM 1531 C C . LYS A 1 208 ? 15.836 -3.624 26.662 1.00 83.81 208 LYS A C 1
ATOM 1533 O O . LYS A 1 208 ? 16.123 -4.027 27.786 1.00 83.81 208 LYS A O 1
ATOM 1538 N N . ASN A 1 209 ? 16.026 -4.362 25.562 1.00 84.88 209 ASN A N 1
ATOM 1539 C CA . ASN A 1 209 ? 16.572 -5.731 25.518 1.00 84.88 209 ASN A CA 1
ATOM 1540 C C . ASN A 1 209 ? 15.760 -6.799 26.277 1.00 84.88 209 ASN A C 1
ATOM 1542 O O . ASN A 1 209 ? 16.268 -7.889 26.528 1.00 84.88 209 ASN A O 1
ATOM 1546 N N . LYS A 1 210 ? 14.500 -6.520 26.627 1.00 88.69 210 LYS A N 1
ATOM 1547 C CA . LYS A 1 210 ? 13.578 -7.497 27.214 1.00 88.69 210 LYS A CA 1
ATOM 1548 C C . LYS A 1 210 ? 12.438 -7.772 26.247 1.00 88.69 210 LYS A C 1
ATOM 1550 O O . LYS A 1 210 ? 11.885 -6.835 25.672 1.00 88.69 210 LYS A O 1
ATOM 1555 N N . GLN A 1 211 ? 12.088 -9.044 26.078 1.00 92.50 211 GLN A N 1
ATOM 1556 C CA . GLN A 1 211 ? 10.866 -9.394 25.368 1.00 92.50 211 GLN A CA 1
ATOM 1557 C C . GLN A 1 211 ? 9.651 -9.078 26.233 1.00 92.50 211 GLN A C 1
ATOM 1559 O O . GLN A 1 211 ? 9.613 -9.409 27.418 1.00 92.50 211 GLN A O 1
ATOM 1564 N N . GLN A 1 212 ? 8.663 -8.446 25.617 1.00 93.44 212 GLN A N 1
ATOM 1565 C CA . GLN A 1 212 ? 7.376 -8.145 26.212 1.00 93.44 212 GLN A CA 1
ATOM 1566 C C . GLN A 1 212 ? 6.283 -8.488 25.203 1.00 93.44 212 GLN A C 1
ATOM 1568 O O . GLN A 1 212 ? 6.390 -8.152 24.025 1.00 93.44 212 GLN A O 1
ATOM 1573 N N . THR A 1 213 ? 5.224 -9.139 25.671 1.00 96.00 213 THR A N 1
ATOM 1574 C CA . THR A 1 213 ? 4.016 -9.361 24.874 1.00 96.00 213 THR A CA 1
ATOM 1575 C C . THR A 1 213 ? 3.042 -8.222 25.131 1.00 96.00 213 THR A C 1
ATOM 1577 O O . THR A 1 213 ? 2.726 -7.918 26.279 1.00 96.00 213 THR A O 1
ATOM 1580 N N . ILE A 1 214 ? 2.587 -7.584 24.058 1.00 96.12 214 ILE A N 1
ATOM 1581 C CA . ILE A 1 214 ? 1.556 -6.551 24.080 1.00 96.12 214 ILE A CA 1
ATOM 1582 C C . ILE A 1 214 ? 0.256 -7.192 23.606 1.00 96.12 214 ILE A C 1
ATOM 1584 O O . ILE A 1 214 ? 0.214 -7.791 22.532 1.00 96.12 214 ILE A O 1
ATOM 1588 N N . GLU A 1 215 ? -0.800 -7.077 24.404 1.00 94.62 215 GLU A N 1
ATOM 1589 C CA . GLU A 1 215 ? -2.097 -7.730 24.156 1.00 94.62 215 GLU A CA 1
ATOM 1590 C C . GLU A 1 215 ? -3.302 -6.836 24.485 1.00 94.62 215 GLU A C 1
ATOM 1592 O O . GLU A 1 215 ? -4.445 -7.280 24.449 1.00 94.62 215 GLU A O 1
ATOM 1597 N N . THR A 1 216 ? -3.059 -5.570 24.819 1.00 90.62 216 THR A N 1
ATOM 1598 C CA . THR A 1 216 ? -4.086 -4.583 25.173 1.00 90.62 216 THR A CA 1
ATOM 1599 C C . THR A 1 216 ? -3.758 -3.256 24.504 1.00 90.62 216 THR A C 1
ATOM 1601 O O . THR A 1 216 ? -2.583 -2.915 24.369 1.00 90.62 216 THR A O 1
ATOM 1604 N N . ASP A 1 217 ? -4.793 -2.546 24.052 1.00 88.31 217 ASP A N 1
ATOM 1605 C CA . ASP A 1 217 ? -4.642 -1.215 23.463 1.00 88.31 217 ASP A CA 1
ATOM 1606 C C . ASP A 1 217 ? -4.128 -0.209 24.495 1.00 88.31 217 ASP A C 1
ATOM 1608 O O . ASP A 1 217 ? -4.483 -0.266 25.672 1.00 88.31 217 ASP A O 1
ATOM 1612 N N . ASP A 1 218 ? -3.322 0.737 24.033 1.00 85.25 218 ASP A N 1
ATOM 1613 C CA . ASP A 1 218 ? -2.769 1.809 24.854 1.00 85.25 218 ASP A CA 1
ATOM 1614 C C . ASP A 1 218 ? -3.702 3.032 24.827 1.00 85.25 218 ASP A C 1
ATOM 1616 O O . ASP A 1 218 ? -3.570 3.942 24.004 1.00 85.25 218 ASP A O 1
ATOM 1620 N N . VAL A 1 219 ? -4.723 2.997 25.685 1.00 79.31 219 VAL A N 1
ATOM 1621 C CA . VAL A 1 219 ? -5.792 4.001 25.761 1.00 79.31 219 VAL A CA 1
ATOM 1622 C C . VAL A 1 219 ? -5.553 4.967 26.912 1.00 79.31 219 VAL A C 1
ATOM 1624 O O . VAL A 1 219 ? -5.154 4.579 28.006 1.00 79.31 219 VAL A O 1
ATOM 1627 N N . ARG A 1 220 ? -5.840 6.246 26.669 1.00 73.06 220 ARG A N 1
ATOM 1628 C CA . ARG A 1 220 ? -5.759 7.289 27.697 1.00 73.06 220 ARG A CA 1
ATOM 1629 C C . ARG A 1 220 ? -6.971 7.265 28.625 1.00 73.06 220 ARG A C 1
ATOM 1631 O O . ARG A 1 220 ? -8.101 7.042 28.183 1.00 73.06 220 ARG A O 1
ATOM 1638 N N . ASP A 1 221 ? -6.736 7.622 29.881 1.00 76.56 221 ASP A N 1
ATOM 1639 C CA . ASP A 1 221 ? -7.803 7.914 30.831 1.00 76.56 221 ASP A CA 1
ATOM 1640 C C . ASP A 1 221 ? -8.385 9.303 30.568 1.00 76.56 221 ASP A C 1
ATOM 1642 O O . ASP A 1 221 ? -7.662 10.291 30.415 1.00 76.56 221 ASP A O 1
ATOM 1646 N N . VAL A 1 222 ? -9.713 9.376 30.496 1.00 80.75 222 VAL A N 1
ATOM 1647 C CA . VAL A 1 222 ? -10.443 10.608 30.190 1.00 80.75 222 VAL A CA 1
ATOM 1648 C C . VAL A 1 222 ? -11.608 10.767 31.143 1.00 80.75 222 VAL A C 1
ATOM 1650 O O . VAL A 1 222 ? -12.382 9.838 31.361 1.00 80.75 222 VAL A O 1
ATOM 1653 N N . THR A 1 223 ? -11.742 11.972 31.684 1.00 84.12 223 THR A N 1
ATOM 1654 C CA . THR A 1 223 ? -12.887 12.409 32.483 1.00 84.12 223 THR A CA 1
ATOM 1655 C C . THR A 1 223 ? -13.579 13.586 31.806 1.00 84.12 223 THR A C 1
ATOM 1657 O O . THR A 1 223 ? -12.966 14.308 31.018 1.00 84.12 223 THR A O 1
ATOM 1660 N N . GLU A 1 224 ? -14.848 13.816 32.137 1.00 83.38 224 GLU A N 1
ATOM 1661 C CA . GLU A 1 224 ? -15.602 14.975 31.641 1.00 83.38 224 GLU A CA 1
ATOM 1662 C C . GLU A 1 224 ? -14.881 16.298 31.949 1.00 83.38 224 GLU A C 1
ATOM 1664 O O . GLU A 1 224 ? -14.679 17.118 31.054 1.00 83.38 224 GLU A O 1
ATOM 1669 N N . ALA A 1 225 ? -14.382 16.449 33.183 1.00 83.88 225 ALA A N 1
ATOM 1670 C CA . ALA A 1 225 ? -13.592 17.606 33.596 1.00 83.88 225 ALA A CA 1
ATOM 1671 C C . ALA A 1 225 ? -12.352 17.789 32.705 1.00 83.88 225 ALA A C 1
ATOM 1673 O O . ALA A 1 225 ? -12.161 18.865 32.138 1.00 83.88 225 ALA A O 1
ATOM 1674 N N . SER A 1 226 ? -11.583 16.712 32.482 1.00 87.50 226 SER A N 1
ATOM 1675 C CA . SER A 1 226 ? -10.370 16.759 31.654 1.00 87.50 226 SER A CA 1
ATOM 1676 C C . SER A 1 226 ? -10.642 17.142 30.200 1.00 87.50 226 SER A C 1
ATOM 1678 O O . SER A 1 226 ? -9.772 17.722 29.563 1.00 87.50 226 SER A O 1
ATOM 1680 N N . LEU A 1 227 ? -11.828 16.834 29.663 1.00 86.19 227 LEU A N 1
ATOM 1681 C CA . LEU A 1 227 ? -12.199 17.228 28.306 1.00 86.19 227 LEU A CA 1
ATOM 1682 C C . LEU A 1 227 ? -12.576 18.701 28.249 1.00 86.19 227 LEU A C 1
ATOM 1684 O O . LEU A 1 227 ? -12.086 19.407 27.374 1.00 86.19 227 LEU A O 1
ATOM 1688 N N . SER A 1 228 ? -13.390 19.172 29.194 1.00 85.50 228 SER A N 1
ATOM 1689 C CA . SER A 1 228 ? -13.922 20.540 29.194 1.00 85.50 228 SER A CA 1
ATOM 1690 C C . SER A 1 228 ? -12.845 21.625 29.327 1.00 85.50 228 SER A C 1
ATOM 1692 O O . SER A 1 228 ? -12.997 22.718 28.783 1.00 85.50 228 SER A O 1
ATOM 1694 N N . GLU A 1 229 ? -11.726 21.311 29.986 1.00 89.00 229 GLU A N 1
ATOM 1695 C CA . GLU A 1 229 ? -10.602 22.232 30.199 1.00 89.00 229 GLU A CA 1
ATOM 1696 C C . GLU A 1 229 ? -9.696 22.386 28.965 1.00 89.00 229 GLU A C 1
ATOM 1698 O O . GLU A 1 229 ? -8.897 23.324 28.884 1.00 89.00 229 GLU A O 1
ATOM 1703 N N . LEU A 1 230 ? -9.805 21.482 27.982 1.00 87.56 230 LEU A N 1
ATOM 1704 C CA . LEU A 1 230 ? -8.933 21.499 26.811 1.00 87.56 230 LEU A CA 1
ATOM 1705 C C . LEU A 1 230 ? -9.282 22.651 25.869 1.00 87.56 230 LEU A C 1
ATOM 1707 O O . LEU A 1 230 ? -10.446 22.913 25.538 1.00 87.56 230 LEU A O 1
ATOM 1711 N N . ARG A 1 231 ? -8.229 23.321 25.399 1.00 89.00 231 ARG A N 1
ATOM 1712 C CA . ARG A 1 231 ? -8.318 24.387 24.400 1.00 89.00 231 ARG A CA 1
ATOM 1713 C C . ARG A 1 231 ? -8.589 23.803 23.017 1.00 89.00 231 ARG A C 1
ATOM 1715 O O . ARG A 1 231 ? -8.214 22.667 22.728 1.00 89.00 231 ARG A O 1
ATOM 1722 N N . ALA A 1 232 ? -9.204 24.615 22.162 1.00 87.50 232 ALA A N 1
ATOM 1723 C CA . ALA A 1 232 ? -9.376 24.272 20.760 1.00 87.50 232 ALA A CA 1
ATOM 1724 C C . ALA A 1 232 ? -8.020 24.043 20.073 1.00 87.50 232 ALA A C 1
ATOM 1726 O O . ALA A 1 232 ? -7.050 24.774 20.311 1.00 87.50 232 ALA A O 1
ATOM 1727 N N . SER A 1 233 ? -7.970 23.028 19.212 1.00 80.00 233 SER A N 1
ATOM 1728 C CA . SER A 1 233 ? -6.769 22.622 18.476 1.00 80.00 233 SER A CA 1
ATOM 1729 C C . SER A 1 233 ? -6.366 23.626 17.395 1.00 80.00 233 SER A C 1
ATOM 1731 O O . SER A 1 233 ? -5.210 23.638 16.981 1.00 80.00 233 SER A O 1
ATOM 1733 N N . VAL A 1 234 ? -7.283 24.498 16.970 1.00 80.38 234 VAL A N 1
ATOM 1734 C CA . VAL A 1 234 ? -7.036 25.545 15.967 1.00 80.38 234 VAL A CA 1
ATOM 1735 C C . VAL A 1 234 ? -7.335 26.927 16.548 1.00 80.38 234 VAL A C 1
ATOM 1737 O O . VAL A 1 234 ? -8.030 27.049 17.555 1.00 80.38 234 VAL A O 1
ATOM 1740 N N . GLU A 1 235 ? -6.744 27.970 15.965 1.00 76.19 235 GLU A N 1
ATOM 1741 C CA . GLU A 1 235 ? -6.739 29.326 16.535 1.00 76.19 235 GLU A CA 1
ATOM 1742 C C . GLU A 1 235 ? -8.129 29.948 16.677 1.00 76.19 235 GLU A C 1
ATOM 1744 O O . GLU A 1 235 ? -8.450 30.438 17.757 1.00 76.19 235 GLU A O 1
ATOM 1749 N N . ASP A 1 236 ? -8.965 29.802 15.650 1.00 77.50 236 ASP A N 1
ATOM 1750 C CA . ASP A 1 236 ? -10.355 30.279 15.628 1.00 77.50 236 ASP A CA 1
ATOM 1751 C C . ASP A 1 236 ? -11.374 29.161 15.933 1.00 77.50 236 ASP A C 1
ATOM 1753 O O . ASP A 1 236 ? -12.569 29.284 15.653 1.00 77.50 236 ASP A O 1
ATOM 1757 N N . GLY A 1 237 ? -10.895 28.033 16.464 1.00 79.88 237 GLY A N 1
ATOM 1758 C CA . GLY A 1 237 ? -11.704 26.852 16.752 1.00 79.88 237 GLY A CA 1
ATOM 1759 C C . GLY A 1 237 ? -12.451 26.969 18.072 1.00 79.88 237 GLY A C 1
ATOM 1760 O O . GLY A 1 237 ? -12.012 27.646 19.002 1.00 79.88 237 GLY A O 1
ATOM 1761 N N . THR A 1 238 ? -13.576 26.268 18.180 1.00 85.25 238 THR A N 1
ATOM 1762 C CA . THR A 1 238 ? -14.355 26.211 19.430 1.00 85.25 238 THR A CA 1
ATOM 1763 C C . THR A 1 238 ? -14.763 24.793 19.819 1.00 85.25 238 THR A C 1
ATOM 1765 O O . THR A 1 238 ? -15.072 24.550 20.988 1.00 85.25 238 THR A O 1
ATOM 1768 N N . VAL A 1 239 ? -14.741 23.846 18.879 1.00 87.06 239 VAL A N 1
ATOM 1769 C CA . VAL A 1 239 ? -15.318 22.508 19.043 1.00 87.06 239 VAL A CA 1
ATOM 1770 C C . VAL A 1 239 ? -14.246 21.422 19.122 1.00 87.06 239 VAL A C 1
ATOM 1772 O O . VAL A 1 239 ? -14.323 20.544 19.982 1.00 87.06 239 VAL A O 1
ATOM 1775 N N . VAL A 1 240 ? -13.246 21.464 18.247 1.00 83.44 240 VAL A N 1
ATOM 1776 C CA . VAL A 1 240 ? -12.246 20.407 18.073 1.00 83.44 240 VAL A CA 1
ATOM 1777 C C . VAL A 1 240 ? -11.086 20.633 19.032 1.00 83.44 240 VAL A C 1
ATOM 1779 O O . VAL A 1 240 ? -10.462 21.692 19.041 1.00 83.44 240 VAL A O 1
ATOM 1782 N N . THR A 1 241 ? -10.774 19.620 19.833 1.00 85.19 241 THR A N 1
ATOM 1783 C CA . THR A 1 241 ? -9.658 19.611 20.783 1.00 85.19 241 THR A CA 1
ATOM 1784 C C . THR A 1 241 ? -8.851 18.330 20.651 1.00 85.19 241 THR A C 1
ATOM 1786 O O . THR A 1 241 ? -9.324 17.322 20.126 1.00 85.19 241 THR A O 1
ATOM 1789 N N . GLU A 1 242 ? -7.659 18.299 21.241 1.00 80.62 242 GLU A N 1
ATOM 1790 C CA . GLU A 1 242 ? -6.907 17.049 21.398 1.00 80.62 242 GLU A CA 1
ATOM 1791 C C . GLU A 1 242 ? -7.661 16.018 22.253 1.00 80.62 242 GLU A C 1
ATOM 1793 O O . GLU A 1 242 ? -7.352 14.828 22.232 1.00 80.62 242 GLU A O 1
ATOM 1798 N N . GLY A 1 243 ? -8.625 16.481 23.050 1.00 80.25 243 GLY A N 1
ATOM 1799 C CA . GLY A 1 243 ? -9.452 15.671 23.924 1.00 80.25 243 GLY A CA 1
ATOM 1800 C C . GLY A 1 243 ? -10.445 14.806 23.170 1.00 80.25 243 GLY A C 1
ATOM 1801 O O . GLY A 1 243 ? -10.718 13.688 23.597 1.00 80.25 243 GLY A O 1
ATOM 1802 N N . ASN A 1 244 ? -10.938 15.333 22.053 1.00 80.56 244 ASN A N 1
ATOM 1803 C CA . ASN A 1 244 ? -12.043 14.790 21.277 1.00 80.56 244 ASN A CA 1
ATOM 1804 C C . ASN A 1 244 ? -11.669 14.488 19.809 1.00 80.56 244 ASN A C 1
ATOM 1806 O O . ASN A 1 244 ? -12.543 14.308 18.955 1.00 80.56 244 ASN A O 1
ATOM 1810 N N . SER A 1 245 ? -10.361 14.389 19.552 1.00 77.12 245 SER A N 1
ATOM 1811 C CA . SER A 1 245 ? -9.751 13.984 18.283 1.00 77.12 245 SER A CA 1
ATOM 1812 C C . SER A 1 245 ? -8.919 12.714 18.469 1.00 77.12 245 SER A C 1
ATOM 1814 O O . SER A 1 245 ? -8.329 12.505 19.532 1.00 77.12 245 SER A O 1
ATOM 1816 N N . SER A 1 246 ? -8.834 11.883 17.430 1.00 72.38 246 SER A N 1
ATOM 1817 C CA . SER A 1 246 ? -7.927 10.731 17.399 1.00 72.38 246 SER A CA 1
ATOM 1818 C C . SER A 1 246 ? -6.473 11.193 17.303 1.00 72.38 246 SER A C 1
ATOM 1820 O O . SER A 1 246 ? -6.203 12.264 16.755 1.00 72.38 246 SER A O 1
ATOM 1822 N N . ARG A 1 247 ? -5.526 10.378 17.773 1.00 73.94 247 ARG A N 1
ATOM 1823 C CA . ARG A 1 247 ? -4.091 10.709 17.773 1.00 73.94 247 ARG A CA 1
ATOM 1824 C C . ARG A 1 247 ? -3.287 9.725 16.921 1.00 73.94 247 ARG A C 1
ATOM 1826 O O . ARG A 1 247 ? -3.785 8.635 16.632 1.00 73.94 247 ARG A O 1
ATOM 1833 N N . PRO A 1 248 ? -2.042 10.075 16.548 1.00 80.75 248 PRO A N 1
ATOM 1834 C CA . PRO A 1 248 ? -1.129 9.130 15.923 1.00 80.75 248 PRO A CA 1
ATOM 1835 C C . PRO A 1 248 ? -0.969 7.862 16.768 1.00 80.75 248 PRO A C 1
ATOM 1837 O O . PRO A 1 248 ? -0.772 7.924 17.987 1.00 80.75 248 PRO A O 1
ATOM 1840 N N . ALA A 1 249 ? -1.061 6.713 16.108 1.00 83.88 249 ALA A N 1
ATOM 1841 C CA . ALA A 1 249 ? -0.992 5.404 16.735 1.00 83.88 249 ALA A CA 1
ATOM 1842 C C . ALA A 1 249 ? -0.299 4.402 15.809 1.00 83.88 249 ALA A C 1
ATOM 1844 O O . ALA A 1 249 ? -0.255 4.575 14.589 1.00 83.88 249 ALA A O 1
ATOM 1845 N N . ASP A 1 250 ? 0.215 3.339 16.412 1.00 92.38 250 ASP A N 1
ATOM 1846 C CA . ASP A 1 250 ? 0.866 2.235 15.723 1.00 92.38 250 ASP A CA 1
ATOM 1847 C C . ASP A 1 250 ? -0.013 0.987 15.799 1.00 92.38 250 ASP A C 1
ATOM 1849 O O . ASP A 1 250 ? -0.473 0.604 16.879 1.00 92.38 250 ASP A O 1
ATOM 1853 N N . GLY A 1 251 ? -0.210 0.307 14.672 1.00 90.19 251 GLY A N 1
ATOM 1854 C CA . GLY A 1 251 ? -0.974 -0.931 14.645 1.00 90.19 251 GLY A CA 1
ATOM 1855 C C . GLY A 1 251 ? -1.212 -1.501 13.253 1.00 90.19 251 GLY A C 1
ATOM 1856 O O . GLY A 1 251 ? -0.917 -0.890 12.226 1.00 90.19 251 GLY A O 1
ATOM 1857 N N . ALA A 1 252 ? -1.773 -2.705 13.223 1.00 93.94 252 ALA A N 1
ATOM 1858 C CA . ALA A 1 252 ? -2.155 -3.375 11.992 1.00 93.94 252 ALA A CA 1
ATOM 1859 C C . ALA A 1 252 ? -3.424 -4.210 12.163 1.00 93.94 252 ALA A C 1
ATOM 1861 O O . ALA A 1 252 ? -3.756 -4.659 13.259 1.00 93.94 252 ALA A O 1
ATOM 1862 N N . ALA A 1 253 ? -4.111 -4.464 11.057 1.00 90.69 253 ALA A N 1
ATOM 1863 C CA . ALA A 1 253 ? -5.256 -5.356 10.976 1.00 90.69 253 ALA A CA 1
ATOM 1864 C C . ALA A 1 253 ? -5.176 -6.206 9.710 1.00 90.69 253 ALA A C 1
ATOM 1866 O O . ALA A 1 253 ? -4.804 -5.708 8.650 1.00 90.69 253 ALA A O 1
ATOM 1867 N N . ALA A 1 254 ? -5.556 -7.476 9.822 1.00 93.75 254 ALA A N 1
ATOM 1868 C CA . ALA A 1 254 ? -5.537 -8.453 8.744 1.00 93.75 254 ALA A CA 1
ATOM 1869 C C . ALA A 1 254 ? -6.885 -9.179 8.652 1.00 93.75 254 ALA A C 1
ATOM 1871 O O . ALA A 1 254 ? -7.481 -9.563 9.661 1.00 93.75 254 ALA A O 1
ATOM 1872 N N . ILE A 1 255 ? -7.361 -9.368 7.425 1.00 91.06 255 ILE A N 1
ATOM 1873 C CA . ILE A 1 255 ? -8.658 -9.943 7.078 1.00 91.06 255 ILE A CA 1
ATOM 1874 C C . ILE A 1 255 ? -8.463 -10.902 5.906 1.00 91.06 255 ILE A C 1
ATOM 1876 O O . ILE A 1 255 ? -7.865 -10.530 4.902 1.00 91.06 255 ILE A O 1
ATOM 1880 N N . ILE A 1 256 ? -9.013 -12.109 5.987 1.00 91.81 256 ILE A N 1
ATOM 1881 C CA . ILE A 1 256 ? -8.991 -13.065 4.873 1.00 91.81 256 ILE A CA 1
ATOM 1882 C C . ILE A 1 256 ? -10.368 -13.085 4.222 1.00 91.81 256 ILE A C 1
ATOM 1884 O O . ILE A 1 256 ? -11.379 -13.329 4.893 1.00 91.81 256 ILE A O 1
ATOM 1888 N N . LEU A 1 257 ? -10.388 -12.813 2.920 1.00 90.94 257 LEU A N 1
ATOM 1889 C CA . LEU A 1 257 ? -11.559 -12.924 2.063 1.00 90.94 257 LEU A CA 1
ATOM 1890 C C . LEU A 1 257 ? -11.480 -14.226 1.272 1.00 90.94 257 LEU A C 1
ATOM 1892 O O . LEU A 1 257 ? -10.406 -14.594 0.807 1.00 90.94 257 LEU A O 1
ATOM 1896 N N . ALA A 1 258 ? -12.611 -14.895 1.101 1.00 89.50 258 ALA A N 1
ATOM 1897 C CA . ALA A 1 258 ? -12.730 -16.099 0.295 1.00 89.50 258 ALA A CA 1
ATOM 1898 C C . ALA A 1 258 ? -14.042 -16.090 -0.494 1.00 89.50 258 ALA A C 1
ATOM 1900 O O . ALA A 1 258 ? -15.068 -15.586 -0.017 1.00 89.50 258 ALA A O 1
ATOM 1901 N N . ASP A 1 259 ? -14.017 -16.655 -1.694 1.00 89.81 259 ASP A N 1
ATOM 1902 C CA . ASP A 1 259 ? -15.221 -16.907 -2.474 1.00 89.81 259 ASP A CA 1
ATOM 1903 C C . ASP A 1 259 ? -15.956 -18.172 -1.978 1.00 89.81 259 ASP A C 1
ATOM 1905 O O . ASP A 1 259 ? -15.497 -18.909 -1.100 1.00 89.81 259 ASP A O 1
ATOM 1909 N N . ALA A 1 260 ? -17.137 -18.440 -2.537 1.00 87.25 260 ALA A N 1
ATOM 1910 C CA . ALA A 1 260 ? -17.919 -19.616 -2.160 1.00 87.25 260 ALA A CA 1
ATOM 1911 C C . ALA A 1 260 ? -17.198 -20.943 -2.472 1.00 87.25 260 ALA A C 1
ATOM 1913 O O . ALA A 1 260 ? -17.412 -21.931 -1.764 1.00 87.25 260 ALA A O 1
ATOM 1914 N N . SER A 1 261 ? -16.347 -20.971 -3.504 1.00 88.69 261 SER A N 1
ATOM 1915 C CA . SER A 1 261 ? -15.632 -22.182 -3.903 1.00 88.69 261 SER A CA 1
ATOM 1916 C C . SER A 1 261 ? -14.525 -22.539 -2.906 1.00 88.69 261 SER A C 1
ATOM 1918 O O . SER A 1 261 ? -14.461 -23.688 -2.471 1.00 88.69 261 SER A O 1
ATOM 1920 N N . ALA A 1 262 ? -13.732 -21.564 -2.453 1.00 89.06 262 ALA A N 1
ATOM 1921 C CA . ALA A 1 262 ? -12.720 -21.727 -1.416 1.00 89.06 262 ALA A CA 1
ATOM 1922 C C . ALA A 1 262 ? -13.341 -22.113 -0.072 1.00 89.06 262 ALA A C 1
ATOM 1924 O O . ALA A 1 262 ? -12.824 -23.001 0.604 1.00 89.06 262 ALA A O 1
ATOM 1925 N N . ILE A 1 263 ? -14.476 -21.507 0.295 1.00 89.00 263 ILE A N 1
ATOM 1926 C CA . ILE A 1 263 ? -15.204 -21.868 1.520 1.00 89.00 263 ILE A CA 1
ATOM 1927 C C . ILE A 1 263 ? -15.554 -23.356 1.526 1.00 89.00 263 ILE A C 1
ATOM 1929 O O . ILE A 1 263 ? -15.277 -24.044 2.506 1.00 89.00 263 ILE A O 1
ATOM 1933 N N . SER A 1 264 ? -16.124 -23.860 0.428 1.00 89.94 264 SER A N 1
ATOM 1934 C CA . SER A 1 264 ? -16.476 -25.276 0.313 1.00 89.94 264 SER A CA 1
ATOM 1935 C C . SER A 1 264 ? -15.243 -26.175 0.225 1.00 89.94 264 SER A C 1
ATOM 1937 O O . SER A 1 264 ? -15.220 -27.231 0.849 1.00 89.94 264 SER A O 1
ATOM 1939 N N . ARG A 1 265 ? -14.229 -25.782 -0.556 1.00 92.56 265 ARG A N 1
ATOM 1940 C CA . ARG A 1 265 ? -13.032 -26.593 -0.825 1.00 92.56 265 ARG A CA 1
ATOM 1941 C C . ARG A 1 265 ? -12.171 -26.787 0.419 1.00 92.56 265 ARG A C 1
ATOM 1943 O O . ARG A 1 265 ? -11.666 -27.882 0.633 1.00 92.56 265 ARG A O 1
ATOM 1950 N N . TYR A 1 266 ? -12.014 -25.738 1.222 1.00 90.69 266 TYR A N 1
ATOM 1951 C CA . TYR A 1 266 ? -11.151 -25.738 2.404 1.00 90.69 266 TYR A CA 1
ATOM 1952 C C . TYR A 1 266 ? -11.935 -25.822 3.721 1.00 90.69 266 TYR A C 1
ATOM 1954 O O . TYR A 1 266 ? -11.354 -25.640 4.785 1.00 90.69 266 TYR A O 1
ATOM 1962 N N . ASN A 1 267 ? -13.245 -26.097 3.662 1.00 90.00 267 ASN A N 1
ATOM 1963 C CA . ASN A 1 267 ? -14.130 -26.199 4.828 1.00 90.00 267 ASN A CA 1
ATOM 1964 C C . ASN A 1 267 ? -14.039 -24.974 5.765 1.00 90.00 267 ASN A C 1
ATOM 1966 O O . ASN A 1 267 ? -13.963 -25.094 6.990 1.00 90.00 267 ASN A O 1
ATOM 1970 N N . LEU A 1 268 ? -14.007 -23.775 5.178 1.00 87.88 268 LEU A N 1
ATOM 1971 C CA . LEU A 1 268 ? -13.855 -22.530 5.931 1.00 87.88 268 LEU A CA 1
ATOM 1972 C C . LEU A 1 268 ? -15.181 -22.126 6.569 1.00 87.88 268 LEU A C 1
ATOM 1974 O O . LEU A 1 268 ? -16.252 -22.286 5.986 1.00 87.88 268 LEU A O 1
ATOM 1978 N N . THR A 1 269 ? -15.118 -21.511 7.748 1.00 85.50 269 THR A N 1
ATOM 1979 C CA . THR A 1 269 ? -16.308 -20.949 8.395 1.00 85.50 269 THR A CA 1
ATOM 1980 C C . THR A 1 269 ? -16.425 -19.456 8.073 1.00 85.50 269 THR A C 1
ATOM 1982 O O . THR A 1 269 ? -15.657 -18.659 8.614 1.00 85.50 269 THR A O 1
ATOM 1985 N N . PRO A 1 270 ? -17.377 -19.025 7.222 1.00 83.31 270 PRO A N 1
ATOM 1986 C CA . PRO A 1 270 ? -17.568 -17.607 6.951 1.00 83.31 270 PRO A CA 1
ATOM 1987 C C . PRO A 1 270 ? -18.096 -16.882 8.195 1.00 83.31 270 PRO A C 1
ATOM 1989 O O . PRO A 1 270 ? -19.123 -17.252 8.767 1.00 83.31 270 PRO A O 1
ATOM 1992 N N . LEU A 1 271 ? -17.407 -15.809 8.581 1.00 80.62 271 LEU A N 1
ATOM 1993 C CA . LEU A 1 271 ? -17.781 -14.919 9.682 1.00 80.62 271 LEU A CA 1
ATOM 1994 C C . LEU A 1 271 ? -18.819 -13.884 9.239 1.00 80.62 271 LEU A C 1
ATOM 1996 O O . LEU A 1 271 ? -19.733 -13.543 9.993 1.00 80.62 271 LEU A O 1
ATOM 2000 N N . ALA A 1 272 ? -18.652 -13.368 8.020 1.00 77.62 272 ALA A N 1
ATOM 2001 C CA . ALA A 1 272 ? -19.531 -12.370 7.427 1.00 77.62 272 ALA A CA 1
ATOM 2002 C C . ALA A 1 272 ? -19.486 -12.432 5.898 1.00 77.62 272 ALA A C 1
ATOM 2004 O O . ALA A 1 272 ? -18.470 -12.828 5.328 1.00 77.62 272 ALA A O 1
ATOM 2005 N N . ARG A 1 273 ? -20.553 -11.985 5.235 1.00 74.69 273 ARG A N 1
ATOM 2006 C CA . ARG A 1 273 ? -20.601 -11.829 3.772 1.00 74.69 273 ARG A CA 1
ATOM 2007 C C . ARG A 1 273 ? -20.411 -10.364 3.395 1.00 74.69 273 ARG A C 1
ATOM 2009 O O . ARG A 1 273 ? -21.080 -9.518 3.978 1.00 74.69 273 ARG A O 1
ATOM 2016 N N . VAL A 1 274 ? -19.552 -10.064 2.421 1.00 73.75 274 VAL A N 1
ATOM 2017 C CA . VAL A 1 274 ? -19.475 -8.728 1.805 1.00 73.75 274 VAL A CA 1
ATOM 2018 C C . VAL A 1 274 ? -20.605 -8.618 0.787 1.00 73.75 274 VAL A C 1
ATOM 2020 O O . VAL A 1 274 ? -20.701 -9.453 -0.113 1.00 73.75 274 VAL A O 1
ATOM 2023 N N . VAL A 1 275 ? -21.481 -7.624 0.940 1.00 74.62 275 VAL A N 1
ATOM 2024 C CA . VAL A 1 275 ? -22.689 -7.508 0.099 1.00 74.62 275 VAL A CA 1
ATOM 2025 C C . VAL A 1 275 ? -22.666 -6.332 -0.864 1.00 74.62 275 VAL A C 1
ATOM 2027 O O . VAL A 1 275 ? -23.329 -6.400 -1.894 1.00 74.62 275 VAL A O 1
ATOM 2030 N N . ALA A 1 276 ? -21.943 -5.264 -0.530 1.00 70.06 276 ALA A N 1
ATOM 2031 C CA . ALA A 1 276 ? -21.801 -4.081 -1.369 1.00 70.06 276 ALA A CA 1
ATOM 2032 C C . ALA A 1 276 ? -20.640 -3.202 -0.886 1.00 70.06 276 ALA A C 1
ATOM 2034 O O . ALA A 1 276 ? -20.236 -3.271 0.279 1.00 70.06 276 ALA A O 1
ATOM 2035 N N . TRP A 1 277 ? -20.157 -2.335 -1.773 1.00 76.06 277 TRP A N 1
ATOM 2036 C CA . TRP A 1 277 ? -19.253 -1.235 -1.450 1.00 76.06 277 TRP A CA 1
ATOM 2037 C C . TRP A 1 277 ? -19.563 -0.013 -2.321 1.00 76.06 277 TRP A C 1
ATOM 2039 O O . TRP A 1 277 ? -20.122 -0.152 -3.407 1.00 76.06 277 TRP A O 1
ATOM 2049 N N . SER A 1 278 ? -19.213 1.183 -1.846 1.00 66.50 278 SER A N 1
ATOM 2050 C CA . SER A 1 278 ? -19.311 2.430 -2.620 1.00 66.50 278 SER A CA 1
ATOM 2051 C C . SER A 1 278 ? -18.077 3.307 -2.402 1.00 66.50 278 SER A C 1
ATOM 2053 O O . SER A 1 278 ? -17.405 3.213 -1.369 1.00 66.50 278 SER A O 1
ATOM 2055 N N . ARG A 1 279 ? -17.781 4.138 -3.408 1.00 71.12 279 ARG A N 1
ATOM 2056 C CA . ARG A 1 279 ? -16.745 5.170 -3.388 1.00 71.12 279 ARG A CA 1
ATOM 2057 C C . ARG A 1 279 ? -17.310 6.484 -3.901 1.00 71.12 279 ARG A C 1
ATOM 2059 O O . ARG A 1 279 ? -17.863 6.522 -5.000 1.00 71.12 279 ARG A O 1
ATOM 2066 N N . ARG A 1 280 ? -17.114 7.567 -3.149 1.00 62.09 280 ARG A N 1
ATOM 2067 C CA . ARG A 1 280 ? -17.511 8.920 -3.559 1.00 62.09 280 ARG A CA 1
ATOM 2068 C C . ARG A 1 280 ? -16.418 9.929 -3.266 1.00 62.09 280 ARG A C 1
ATOM 2070 O O . ARG A 1 280 ? -15.731 9.832 -2.252 1.00 62.09 280 ARG A O 1
ATOM 2077 N N . GLY A 1 281 ? -16.301 10.888 -4.180 1.00 61.59 281 GLY A N 1
ATOM 2078 C CA . GLY A 1 281 ? -15.548 12.115 -3.986 1.00 61.59 281 GLY A CA 1
ATOM 2079 C C . GLY A 1 281 ? -16.463 13.242 -3.497 1.00 61.59 281 GLY A C 1
ATOM 2080 O O . GLY A 1 281 ? -17.579 13.375 -3.996 1.00 61.59 281 GLY A O 1
ATOM 2081 N N . VAL A 1 282 ? -15.991 14.067 -2.566 1.00 58.62 282 VAL A N 1
ATOM 2082 C CA . VAL A 1 282 ? -16.605 15.348 -2.161 1.00 58.62 282 VAL A CA 1
ATOM 2083 C C . VAL A 1 282 ? -15.538 16.439 -2.146 1.00 58.62 282 VAL A C 1
ATOM 2085 O O . VAL A 1 282 ? -14.358 16.129 -2.200 1.00 58.62 282 VAL A O 1
ATOM 2088 N N . ALA A 1 283 ? -15.895 17.719 -2.048 1.00 61.66 283 ALA A N 1
ATOM 2089 C CA . ALA A 1 283 ? -14.879 18.769 -1.902 1.00 61.66 283 ALA A CA 1
ATOM 2090 C C . ALA A 1 283 ? -14.008 18.540 -0.634 1.00 61.66 283 ALA A C 1
ATOM 2092 O O . ALA A 1 283 ? -14.582 18.218 0.403 1.00 61.66 283 ALA A O 1
ATOM 2093 N N . PRO A 1 284 ? -12.671 18.741 -0.656 1.00 59.12 284 PRO A N 1
ATOM 2094 C CA . PRO A 1 284 ? -11.776 18.570 0.492 1.00 59.12 284 PRO A CA 1
ATOM 2095 C C . PRO A 1 284 ? -12.224 19.319 1.743 1.00 59.12 284 PRO A C 1
ATOM 2097 O O . PRO A 1 284 ? -12.279 18.732 2.819 1.00 59.12 284 PRO A O 1
ATOM 2100 N N . ALA A 1 285 ? -12.692 20.561 1.583 1.00 58.22 285 ALA A N 1
ATOM 2101 C CA . ALA A 1 285 ? -13.271 21.359 2.670 1.00 58.22 285 ALA A CA 1
ATOM 2102 C C . ALA A 1 285 ? -14.519 20.716 3.318 1.00 58.22 285 ALA A C 1
ATOM 2104 O O . ALA A 1 285 ? -14.953 21.126 4.389 1.00 58.22 285 ALA A O 1
ATOM 2105 N N . ARG A 1 286 ? -15.109 19.710 2.664 1.00 57.59 286 ARG A N 1
ATOM 2106 C CA . ARG A 1 286 ? -16.264 18.918 3.103 1.00 57.59 286 ARG A CA 1
ATOM 2107 C C . ARG A 1 286 ? -15.943 17.426 3.226 1.00 57.59 286 ARG A C 1
ATOM 2109 O O . ARG A 1 286 ? -16.867 16.617 3.232 1.00 57.59 286 ARG A O 1
ATOM 2116 N N . ALA A 1 287 ? -14.671 17.034 3.341 1.00 57.28 287 ALA A N 1
ATOM 2117 C CA . ALA A 1 287 ? -14.264 15.624 3.384 1.00 57.28 287 ALA A CA 1
ATOM 2118 C C . ALA A 1 287 ? -15.013 14.802 4.457 1.00 57.28 287 ALA A C 1
ATOM 2120 O O . ALA A 1 287 ? -15.330 13.636 4.231 1.00 57.28 287 ALA A O 1
ATOM 2121 N N . GLY A 1 288 ? -15.384 15.419 5.586 1.00 55.53 288 GLY A N 1
ATOM 2122 C CA . GLY A 1 288 ? -16.181 14.769 6.635 1.00 55.53 288 GLY A CA 1
ATOM 2123 C C . GLY A 1 288 ? -17.657 14.496 6.287 1.00 55.53 288 GLY A C 1
ATOM 2124 O O . GLY A 1 288 ? -18.349 13.883 7.096 1.00 55.53 288 GLY A O 1
ATOM 2125 N N . GLY A 1 289 ? -18.133 14.939 5.115 1.00 59.16 289 GLY A N 1
ATOM 2126 C CA . GLY A 1 289 ? -19.473 14.696 4.557 1.00 59.16 289 GLY A CA 1
ATOM 2127 C C . GLY A 1 289 ? -19.560 13.512 3.572 1.00 59.16 289 GLY A C 1
ATOM 2128 O O . GLY A 1 289 ? -20.650 13.120 3.150 1.00 59.16 289 GLY A O 1
ATOM 2129 N N . ALA A 1 290 ? -18.425 12.933 3.170 1.00 64.56 290 ALA A N 1
ATOM 2130 C CA . ALA A 1 290 ? -18.390 11.877 2.154 1.00 64.56 290 ALA A CA 1
ATOM 2131 C C . ALA A 1 290 ? -18.899 10.518 2.653 1.00 64.56 290 ALA A C 1
ATOM 2133 O O . ALA A 1 290 ? -19.531 9.771 1.901 1.00 64.56 290 ALA A O 1
ATOM 2134 N N . ALA A 1 291 ? -18.664 10.208 3.930 1.00 62.38 291 ALA A N 1
ATOM 2135 C CA . ALA A 1 291 ? -19.147 8.985 4.568 1.00 62.38 291 ALA A CA 1
ATOM 2136 C C . ALA A 1 291 ? -20.677 8.862 4.478 1.00 62.38 291 ALA A C 1
ATOM 2138 O O . ALA A 1 291 ? -21.205 7.781 4.206 1.00 62.38 291 ALA A O 1
ATOM 2139 N N . GLN A 1 292 ? -21.375 9.987 4.651 1.00 68.06 292 GLN A N 1
ATOM 2140 C CA . GLN A 1 292 ? -22.826 10.121 4.606 1.00 68.06 292 GLN A CA 1
ATOM 2141 C C . GLN A 1 292 ? -23.355 9.869 3.194 1.00 68.06 292 GLN A C 1
ATOM 2143 O O . GLN A 1 292 ? -24.307 9.110 3.036 1.00 68.06 292 GLN A O 1
ATOM 2148 N N . GLU A 1 293 ? -22.733 10.451 2.165 1.00 69.06 293 GLU A N 1
ATOM 2149 C CA . GLU A 1 293 ? -23.139 10.252 0.767 1.00 69.06 293 GLU A CA 1
ATOM 2150 C C . GLU A 1 293 ? -22.976 8.794 0.322 1.00 69.06 293 GLU A C 1
ATOM 2152 O O . GLU A 1 293 ? -23.911 8.198 -0.220 1.00 69.06 293 GLU A O 1
ATOM 2157 N N . CYS A 1 294 ? -21.831 8.178 0.631 1.00 69.88 294 CYS A N 1
ATOM 2158 C CA . CYS A 1 294 ? -21.613 6.758 0.364 1.00 69.88 294 CYS A CA 1
ATOM 2159 C C . CYS A 1 294 ? -22.622 5.874 1.119 1.00 69.88 294 CYS A C 1
ATOM 2161 O O . CYS A 1 294 ? -23.146 4.910 0.560 1.00 69.88 294 CYS A O 1
ATOM 2163 N N . ALA A 1 295 ? -22.915 6.183 2.388 1.00 69.00 295 ALA A N 1
ATOM 2164 C CA . ALA A 1 295 ? -23.889 5.432 3.177 1.00 69.00 295 ALA A CA 1
ATOM 2165 C C . ALA A 1 295 ? -25.305 5.577 2.603 1.00 69.00 295 ALA A C 1
ATOM 2167 O O . ALA A 1 295 ? -25.984 4.571 2.416 1.00 69.00 295 ALA A O 1
ATOM 2168 N N . ARG A 1 296 ? -25.731 6.796 2.244 1.00 72.81 296 ARG A N 1
ATOM 2169 C CA . ARG A 1 296 ? -27.021 7.048 1.580 1.00 72.81 296 ARG A CA 1
ATOM 2170 C C . ARG A 1 296 ? -27.150 6.227 0.305 1.00 72.81 296 ARG A C 1
ATOM 2172 O O . ARG A 1 296 ? -28.185 5.608 0.097 1.00 72.81 296 ARG A O 1
ATOM 2179 N N . GLU A 1 297 ? -26.113 6.189 -0.526 1.00 73.06 297 GLU A N 1
ATOM 2180 C CA . GLU A 1 297 ? -26.115 5.404 -1.759 1.00 73.06 297 GLU A CA 1
ATOM 2181 C C . GLU A 1 297 ? -26.284 3.903 -1.507 1.00 73.06 297 GLU A C 1
ATOM 2183 O O . GLU A 1 297 ? -27.134 3.274 -2.134 1.00 73.06 297 GLU A O 1
ATOM 2188 N N . LEU A 1 298 ? -25.535 3.343 -0.556 1.00 71.31 298 LEU A N 1
ATOM 2189 C CA . LEU A 1 298 ? -25.655 1.932 -0.183 1.00 71.31 298 LEU A CA 1
ATOM 2190 C C . LEU A 1 298 ? -27.041 1.599 0.393 1.00 71.31 298 LEU A C 1
ATOM 2192 O O . LEU A 1 298 ? -27.548 0.493 0.204 1.00 71.31 298 LEU A O 1
ATOM 2196 N N . LEU A 1 299 ? -27.670 2.568 1.061 1.00 70.69 299 LEU A N 1
ATOM 2197 C CA . LEU A 1 299 ? -28.986 2.449 1.688 1.00 70.69 299 LEU A CA 1
ATOM 2198 C C . LEU A 1 299 ? -30.165 2.688 0.731 1.00 70.69 299 LEU A C 1
ATOM 2200 O O . LEU A 1 299 ? -31.283 2.280 1.049 1.00 70.69 299 LEU A O 1
ATOM 2204 N N . ARG A 1 300 ? -29.950 3.285 -0.455 1.00 67.44 300 ARG A N 1
ATOM 2205 C CA . ARG A 1 300 ? -31.016 3.540 -1.453 1.00 67.44 300 ARG A CA 1
ATOM 2206 C C . ARG A 1 300 ? -31.774 2.272 -1.866 1.00 67.44 300 ARG A C 1
ATOM 2208 O O . ARG A 1 300 ? -32.911 2.372 -2.308 1.00 67.44 300 ARG A O 1
ATOM 2215 N N . GLY A 1 301 ? -31.183 1.090 -1.676 1.00 57.28 301 GLY A N 1
ATOM 2216 C CA . GLY A 1 301 ? -31.812 -0.208 -1.939 1.00 57.28 301 GLY A CA 1
ATOM 2217 C C . GLY A 1 301 ? -32.824 -0.697 -0.889 1.00 57.28 301 GLY A C 1
ATOM 2218 O O . GLY A 1 301 ? -33.241 -1.848 -0.972 1.00 57.28 301 GLY A O 1
ATOM 2219 N N . GLY A 1 302 ? -33.187 0.107 0.120 1.00 52.97 302 GLY A N 1
ATOM 2220 C CA . GLY A 1 302 ? -34.226 -0.245 1.103 1.00 52.97 302 GLY A CA 1
ATOM 2221 C C . GLY A 1 302 ? -33.824 -1.315 2.127 1.00 52.97 302 GLY A C 1
ATOM 2222 O O . GLY A 1 302 ? -34.675 -1.836 2.847 1.00 52.97 302 GLY A O 1
ATOM 2223 N N . LYS A 1 303 ? -32.534 -1.657 2.218 1.00 56.12 303 LYS A N 1
ATOM 2224 C CA . LYS A 1 303 ? -32.018 -2.558 3.256 1.00 56.12 303 LYS A CA 1
ATOM 2225 C C . LYS A 1 303 ? -31.866 -1.785 4.568 1.00 56.12 303 LYS A C 1
ATOM 2227 O O . LYS A 1 303 ? -31.167 -0.776 4.608 1.00 56.12 303 LYS A O 1
ATOM 2232 N N . GLY A 1 304 ? -32.506 -2.258 5.637 1.00 59.81 304 GLY A N 1
ATOM 2233 C CA . GLY A 1 304 ? -32.266 -1.739 6.985 1.00 59.81 304 GLY A CA 1
ATOM 2234 C C . GLY A 1 304 ? -30.823 -2.008 7.430 1.00 59.81 304 GLY A C 1
ATOM 2235 O O . GLY A 1 304 ? -30.267 -3.057 7.108 1.00 59.81 304 GLY A O 1
ATOM 2236 N N . VAL A 1 305 ? -30.221 -1.064 8.158 1.00 65.12 305 VAL A N 1
ATOM 2237 C CA . VAL A 1 305 ? -28.877 -1.202 8.740 1.00 65.12 305 VAL A CA 1
ATOM 2238 C C . VAL A 1 305 ? -28.979 -1.177 10.258 1.00 65.12 305 VAL A C 1
ATOM 2240 O O . VAL A 1 305 ? -29.544 -0.252 10.842 1.00 65.12 305 VAL A O 1
ATOM 2243 N N . ASP A 1 306 ? -28.424 -2.207 10.894 1.00 62.97 306 ASP A N 1
ATOM 2244 C CA . ASP A 1 306 ? -28.480 -2.368 12.346 1.00 62.97 306 ASP A CA 1
ATOM 2245 C C . ASP A 1 306 ? -27.311 -1.671 13.051 1.00 62.97 306 ASP A C 1
ATOM 2247 O O . ASP A 1 306 ? -27.463 -1.230 14.189 1.00 62.97 306 ASP A O 1
ATOM 2251 N N . LEU A 1 307 ? -26.160 -1.570 12.376 1.00 62.69 307 LEU A N 1
ATOM 2252 C CA . LEU A 1 307 ? -24.898 -1.072 12.923 1.00 62.69 307 LEU A CA 1
ATOM 2253 C C . LEU A 1 307 ? -24.117 -0.269 11.873 1.00 62.69 307 LEU A C 1
ATOM 2255 O O . LEU A 1 307 ? -23.973 -0.722 10.734 1.00 62.69 307 LEU A O 1
ATOM 2259 N N . ILE A 1 308 ? -23.540 0.866 12.275 1.00 64.56 308 ILE A N 1
ATOM 2260 C CA . ILE A 1 308 ? -22.523 1.570 11.483 1.00 64.56 308 ILE A CA 1
ATOM 2261 C C . ILE A 1 308 ? -21.255 1.760 12.316 1.00 64.56 308 ILE A C 1
ATOM 2263 O O . ILE A 1 308 ? -21.293 2.299 13.421 1.00 64.56 308 ILE A O 1
ATOM 2267 N N . GLU A 1 309 ? -20.129 1.335 11.754 1.00 58.56 309 GLU A N 1
ATOM 2268 C CA . GLU A 1 309 ? -18.795 1.684 12.225 1.00 58.56 309 GLU A CA 1
ATOM 2269 C C . GLU A 1 309 ? -18.214 2.763 11.316 1.00 58.56 309 GLU A C 1
ATOM 2271 O O . GLU A 1 309 ? -18.066 2.596 10.102 1.00 58.56 309 GLU A O 1
ATOM 2276 N N . ILE A 1 310 ? -17.908 3.900 11.918 1.00 61.22 310 ILE A N 1
ATOM 2277 C CA . ILE A 1 310 ? -17.246 5.012 11.257 1.00 61.22 310 ILE A CA 1
ATOM 2278 C C . ILE A 1 310 ? -15.788 4.966 11.699 1.00 61.22 310 ILE A C 1
ATOM 2280 O O . ILE A 1 310 ? -15.503 4.717 12.861 1.00 61.22 310 ILE A O 1
ATOM 2284 N N . ASN A 1 311 ? -14.857 5.125 10.762 1.00 60.44 311 ASN A N 1
ATOM 2285 C CA . ASN A 1 311 ? -13.475 5.447 11.084 1.00 60.44 311 ASN A CA 1
ATOM 2286 C C . ASN A 1 311 ? -13.372 6.974 11.185 1.00 60.44 311 ASN A C 1
ATOM 2288 O O . ASN A 1 311 ? -13.127 7.641 10.177 1.00 60.44 311 ASN A O 1
ATOM 2292 N N . GLU A 1 312 ? -13.670 7.531 12.359 1.00 57.47 312 GLU A N 1
ATOM 2293 C CA . GLU A 1 312 ? -13.638 8.971 12.612 1.00 57.47 312 GLU A CA 1
ATOM 2294 C C . GLU A 1 312 ? -12.276 9.449 13.112 1.00 57.47 312 GLU A C 1
ATOM 2296 O O . GLU A 1 312 ? -11.712 8.911 14.062 1.00 57.47 312 GLU A O 1
ATOM 2301 N N . THR A 1 313 ? -11.790 10.539 12.519 1.00 52.53 313 THR A N 1
ATOM 2302 C CA . THR A 1 313 ? -10.682 11.319 13.087 1.00 52.53 313 THR A CA 1
ATOM 2303 C C . THR A 1 313 ? -11.193 12.269 14.181 1.00 52.53 313 THR A C 1
ATOM 2305 O O . THR A 1 313 ? -10.472 12.591 15.124 1.00 52.53 313 THR A O 1
ATOM 2308 N N . PHE A 1 314 ? -12.465 12.687 14.086 1.00 53.12 314 PHE A N 1
ATOM 2309 C CA . PHE A 1 314 ? -13.098 13.662 14.979 1.00 53.12 314 PHE A CA 1
ATOM 2310 C C . PHE A 1 314 ? -14.508 13.227 15.389 1.00 53.12 314 PHE A C 1
ATOM 2312 O O . PHE A 1 314 ? -15.326 12.878 14.535 1.00 53.12 314 PHE A O 1
ATOM 2319 N N . ALA A 1 315 ? -14.842 13.355 16.677 1.00 54.03 315 ALA A N 1
ATOM 2320 C CA . ALA A 1 315 ? -16.168 13.032 17.220 1.00 54.03 315 ALA A CA 1
ATOM 2321 C C . ALA A 1 315 ? -17.334 13.734 16.487 1.00 54.03 315 ALA A C 1
ATOM 2323 O O . ALA A 1 315 ? -18.399 13.146 16.285 1.00 54.03 315 ALA A O 1
ATOM 2324 N N . ALA A 1 316 ? -17.122 14.969 16.018 1.00 58.06 316 ALA A N 1
ATOM 2325 C CA . ALA A 1 316 ? -18.125 15.729 15.270 1.00 58.06 316 ALA A CA 1
ATOM 2326 C C . ALA A 1 316 ? -18.591 15.010 13.988 1.00 58.06 316 ALA A C 1
ATOM 2328 O O . ALA A 1 316 ? -19.781 15.021 13.676 1.00 58.06 316 ALA A O 1
ATOM 2329 N N . GLN A 1 317 ? -17.689 14.330 13.268 1.00 61.78 317 GLN A N 1
ATOM 2330 C CA . GLN A 1 317 ? -18.026 13.630 12.020 1.00 61.78 317 GLN A CA 1
ATOM 2331 C C . GLN A 1 317 ? -19.002 12.473 12.266 1.00 61.78 317 GLN A C 1
ATOM 2333 O O . GLN A 1 317 ? -19.979 12.312 11.532 1.00 61.78 317 GLN A O 1
ATOM 2338 N N . ALA A 1 318 ? -18.776 11.703 13.333 1.00 61.03 318 ALA A N 1
ATOM 2339 C CA . ALA A 1 318 ? -19.634 10.582 13.698 1.00 61.03 318 ALA A CA 1
ATOM 2340 C C . ALA A 1 318 ? -21.043 11.046 14.111 1.00 61.03 318 ALA A C 1
ATOM 2342 O O . ALA A 1 318 ? -22.040 10.460 13.680 1.00 61.03 318 ALA A O 1
ATOM 2343 N N . LEU A 1 319 ? -21.144 12.136 14.884 1.00 65.81 319 LEU A N 1
ATOM 2344 C CA . LEU A 1 319 ? -22.428 12.724 15.286 1.00 65.81 319 LEU A CA 1
ATOM 2345 C C . LEU A 1 319 ? -23.242 13.224 14.089 1.00 65.81 319 LEU A C 1
ATOM 2347 O O . LEU A 1 319 ? -24.454 13.000 14.023 1.00 65.81 319 LEU A O 1
ATOM 2351 N N . ILE A 1 320 ? -22.575 13.869 13.133 1.00 67.62 320 ILE A N 1
ATOM 2352 C CA . ILE A 1 320 ? -23.211 14.375 11.915 1.00 67.62 320 ILE A CA 1
ATOM 2353 C C . ILE A 1 320 ? -23.734 13.219 11.073 1.00 67.62 320 ILE A C 1
ATOM 2355 O O . ILE A 1 320 ? -24.892 13.238 10.662 1.00 67.62 320 ILE A O 1
ATOM 2359 N N . ALA A 1 321 ? -22.918 12.185 10.864 1.00 66.00 321 ALA A N 1
ATOM 2360 C CA . ALA A 1 321 ? -23.337 11.009 10.116 1.00 66.00 321 ALA A CA 1
ATOM 2361 C C . ALA A 1 321 ? -24.535 10.297 10.764 1.00 66.00 321 ALA A C 1
ATOM 2363 O O . ALA A 1 321 ? -25.490 9.959 10.065 1.00 66.00 321 ALA A O 1
ATOM 2364 N N . ALA A 1 322 ? -24.536 10.131 12.091 1.00 68.44 322 ALA A N 1
ATOM 2365 C CA . ALA A 1 322 ? -25.654 9.526 12.816 1.00 68.44 322 ALA A CA 1
ATOM 2366 C C . ALA A 1 322 ? -26.962 10.313 12.621 1.00 68.44 322 ALA A C 1
ATOM 2368 O O . ALA A 1 322 ? -28.008 9.729 12.324 1.00 68.44 322 ALA A O 1
ATOM 2369 N N . ARG A 1 323 ? -26.895 11.647 12.742 1.00 73.44 323 ARG A N 1
ATOM 2370 C CA . ARG A 1 323 ? -28.047 12.537 12.555 1.00 73.44 323 ARG A CA 1
ATOM 2371 C C . ARG A 1 323 ? -28.582 12.471 11.126 1.00 73.44 323 ARG A C 1
ATOM 2373 O O . ARG A 1 323 ? -29.782 12.290 10.923 1.00 73.44 323 ARG A O 1
ATOM 2380 N N . ASP A 1 324 ? -27.694 12.583 10.147 1.00 70.19 324 ASP A N 1
ATOM 2381 C CA . ASP A 1 324 ? -28.039 12.632 8.728 1.00 70.19 324 ASP A CA 1
ATOM 2382 C C . ASP A 1 324 ? -28.616 11.308 8.208 1.00 70.19 324 ASP A C 1
ATOM 2384 O O . ASP A 1 324 ? -29.455 11.311 7.304 1.00 70.19 324 ASP A O 1
ATOM 2388 N N . LEU A 1 325 ? -28.194 10.181 8.787 1.00 69.94 325 LEU A N 1
ATOM 2389 C CA . LEU A 1 325 ? -28.719 8.848 8.484 1.00 69.94 325 LEU A CA 1
ATOM 2390 C C . LEU A 1 325 ? -29.948 8.478 9.332 1.00 69.94 325 LEU A C 1
ATOM 2392 O O . LEU A 1 325 ? -30.482 7.382 9.172 1.00 69.94 325 LEU A O 1
ATOM 2396 N N . ARG A 1 326 ? -30.422 9.383 10.204 1.00 72.88 326 ARG A N 1
ATOM 2397 C CA . ARG A 1 326 ? -31.547 9.167 11.136 1.00 72.88 326 ARG A CA 1
ATOM 2398 C C . ARG A 1 326 ? -31.361 7.920 12.008 1.00 72.88 326 ARG A C 1
ATOM 2400 O O . ARG A 1 326 ? -32.301 7.156 12.227 1.00 72.88 326 ARG A O 1
ATOM 2407 N N . MET A 1 327 ? -30.140 7.708 12.488 1.00 67.31 327 MET A N 1
ATOM 2408 C CA . MET A 1 327 ? -29.778 6.547 13.294 1.00 67.31 327 MET A CA 1
ATOM 2409 C C . MET A 1 327 ? -29.705 6.870 14.783 1.00 67.31 327 MET A C 1
ATOM 2411 O O . MET A 1 327 ? -29.330 7.968 15.190 1.00 67.31 327 MET A O 1
ATOM 2415 N N . ASP A 1 328 ? -30.009 5.863 15.600 1.00 67.88 328 ASP A N 1
ATOM 2416 C CA . ASP A 1 328 ? -29.743 5.901 17.035 1.00 67.88 328 ASP A CA 1
ATOM 2417 C C . ASP A 1 328 ? -28.225 5.955 17.302 1.00 67.88 328 ASP A C 1
ATOM 2419 O O . ASP A 1 328 ? -27.461 5.129 16.795 1.00 67.88 328 ASP A O 1
ATOM 2423 N N . ARG A 1 329 ? -27.789 6.905 18.142 1.00 65.44 329 ARG A N 1
ATOM 2424 C CA . ARG A 1 329 ? -26.388 7.088 18.569 1.00 65.44 329 ARG A CA 1
ATOM 2425 C C . ARG A 1 329 ? -25.826 5.848 19.280 1.00 65.44 329 ARG A C 1
ATOM 2427 O O . ARG A 1 329 ? -24.611 5.640 19.294 1.00 65.44 329 ARG A O 1
ATOM 2434 N N . GLY A 1 330 ? -26.687 5.007 19.861 1.00 64.12 330 GLY A N 1
ATOM 2435 C CA . GLY A 1 330 ? -26.305 3.719 20.448 1.00 64.12 330 GLY A CA 1
ATOM 2436 C C . GLY A 1 330 ? -25.828 2.676 19.428 1.00 64.12 330 GLY A C 1
ATOM 2437 O O . GLY A 1 330 ? -25.185 1.704 19.813 1.00 64.12 330 GLY A O 1
ATOM 2438 N N . ARG A 1 331 ? -26.102 2.881 18.132 1.00 65.69 331 ARG A N 1
ATOM 2439 C CA . ARG A 1 331 ? -25.762 1.964 17.027 1.00 65.69 331 ARG A CA 1
ATOM 2440 C C . ARG A 1 331 ? -24.565 2.422 16.190 1.00 65.69 331 ARG A C 1
ATOM 2442 O O . ARG A 1 331 ? -24.280 1.823 15.154 1.00 65.69 331 ARG A O 1
ATOM 2449 N N . VAL A 1 332 ? -23.882 3.479 16.624 1.00 59.72 332 VAL A N 1
ATOM 2450 C CA . VAL A 1 332 ? -22.674 4.010 15.982 1.00 59.72 332 VAL A CA 1
ATOM 2451 C C . VAL A 1 332 ? -21.486 3.770 16.906 1.00 59.72 332 VAL A C 1
ATOM 2453 O O . VAL A 1 332 ? -21.547 4.159 18.072 1.00 59.72 332 VAL A O 1
ATOM 2456 N N . ASN A 1 333 ? -20.430 3.125 16.403 1.00 57.53 333 ASN A N 1
ATOM 2457 C CA . ASN A 1 333 ? -19.177 2.839 17.126 1.00 57.53 333 ASN A CA 1
ATOM 2458 C C . ASN A 1 333 ? -19.399 2.191 18.503 1.00 57.53 333 ASN A C 1
ATOM 2460 O O . ASN A 1 333 ? -19.059 2.731 19.562 1.00 57.53 333 ASN A O 1
ATOM 2464 N N . VAL A 1 334 ? -20.027 1.017 18.488 1.00 50.12 334 VAL A N 1
ATOM 2465 C CA . VAL A 1 334 ? -20.586 0.366 19.685 1.00 50.12 334 VAL A CA 1
ATOM 2466 C C . VAL A 1 334 ? -19.508 -0.085 20.684 1.00 50.12 334 VAL A C 1
ATOM 2468 O O . VAL A 1 334 ? -19.791 -0.154 21.875 1.00 50.12 334 VAL A O 1
ATOM 2471 N N . ASN A 1 335 ? -18.264 -0.301 20.238 1.00 49.34 335 ASN A N 1
ATOM 2472 C CA . ASN A 1 335 ? -17.133 -0.694 21.095 1.00 49.34 335 ASN A CA 1
ATOM 2473 C C . ASN A 1 335 ? -16.084 0.424 21.293 1.00 49.34 335 ASN A C 1
ATOM 2475 O O . ASN A 1 335 ? -14.959 0.135 21.695 1.00 49.34 335 ASN A O 1
ATOM 2479 N N . GLY A 1 336 ? -16.441 1.681 21.004 1.00 46.88 336 GLY A N 1
ATOM 2480 C CA . GLY A 1 336 ? -15.487 2.795 20.928 1.00 46.88 336 GLY A CA 1
ATOM 2481 C C . GLY A 1 336 ? -14.788 2.866 19.564 1.00 46.88 336 GLY A C 1
ATOM 2482 O O . GLY A 1 336 ? -14.664 1.858 18.868 1.00 46.88 336 GLY A O 1
ATOM 2483 N N . GLY A 1 337 ? -14.399 4.075 19.155 1.00 50.31 337 GLY A N 1
ATOM 2484 C CA . GLY A 1 337 ? -13.700 4.347 17.891 1.00 50.31 337 GLY A CA 1
ATOM 2485 C C . GLY A 1 337 ? -12.258 4.821 18.097 1.00 50.31 337 GLY A C 1
ATOM 2486 O O . GLY A 1 337 ? -11.705 4.714 19.195 1.00 50.31 337 GLY A O 1
ATOM 2487 N N . ALA A 1 338 ? -11.641 5.379 17.051 1.00 47.56 338 ALA A N 1
ATOM 2488 C CA . ALA A 1 338 ? -10.236 5.814 17.064 1.00 47.56 338 ALA A CA 1
ATOM 2489 C C . ALA A 1 338 ? -9.912 6.898 18.120 1.00 47.56 338 ALA A C 1
ATOM 2491 O O . ALA A 1 338 ? -8.747 7.121 18.446 1.00 47.56 338 ALA A O 1
ATOM 2492 N N . LEU A 1 339 ? -10.931 7.545 18.697 1.00 47.00 339 LEU A N 1
ATOM 2493 C CA . LEU A 1 339 ? -10.801 8.579 19.730 1.00 47.00 339 LEU A CA 1
ATOM 2494 C C . LEU A 1 339 ? -10.165 8.094 21.045 1.00 47.00 339 LEU A C 1
ATOM 2496 O O . LEU A 1 339 ? -9.717 8.920 21.833 1.00 47.00 339 LEU A O 1
ATOM 2500 N N . ALA A 1 340 ? -10.108 6.782 21.299 1.00 42.84 340 ALA A N 1
ATOM 2501 C CA . ALA A 1 340 ? -9.658 6.263 22.588 1.00 42.84 340 ALA A CA 1
ATOM 2502 C C . ALA A 1 340 ? -8.120 6.297 22.822 1.00 42.84 340 ALA A C 1
ATOM 2504 O O . ALA A 1 340 ? -7.675 6.187 23.960 1.00 42.84 340 ALA A O 1
ATOM 2505 N N . VAL A 1 341 ? -7.273 6.461 21.800 1.00 36.91 341 VAL A N 1
ATOM 2506 C CA . VAL A 1 341 ? -5.829 6.099 21.856 1.00 36.91 341 VAL A CA 1
ATOM 2507 C C . VAL A 1 341 ? -4.899 7.344 21.746 1.00 36.91 341 VAL A C 1
ATOM 2509 O O . VAL A 1 341 ? -5.168 8.208 20.916 1.00 36.91 341 VAL A O 1
ATOM 2512 N N . GLY A 1 342 ? -3.801 7.451 22.538 1.00 32.59 342 GLY A N 1
ATOM 2513 C CA . GLY A 1 342 ? -2.629 8.370 22.328 1.00 32.59 342 GLY A CA 1
ATOM 2514 C C . GLY A 1 342 ? -2.412 9.577 23.293 1.00 32.59 342 GLY A C 1
ATOM 2515 O O . GLY A 1 342 ? -3.303 9.840 24.088 1.00 32.59 342 GLY A O 1
ATOM 2516 N N . HIS A 1 343 ? -1.290 10.347 23.206 1.00 28.98 343 HIS A N 1
ATOM 2517 C CA . HIS A 1 343 ? -0.793 11.492 24.068 1.00 28.98 343 HIS A CA 1
ATOM 2518 C C . HIS A 1 343 ? -0.389 12.775 23.235 1.00 28.98 343 HIS A C 1
ATOM 2520 O O . HIS A 1 343 ? -0.221 12.605 22.029 1.00 28.98 343 HIS A O 1
ATOM 2526 N N . PRO A 1 344 ? -0.249 14.030 23.774 1.00 27.48 344 PRO A N 1
ATOM 2527 C CA . PRO A 1 344 ? -0.153 15.272 22.952 1.00 27.48 344 PRO A CA 1
ATOM 2528 C C . PRO A 1 344 ? 1.240 15.900 22.680 1.00 27.48 344 PRO A C 1
ATOM 2530 O O . PRO A 1 344 ? 2.119 15.810 23.536 1.00 27.48 344 PRO A O 1
ATOM 2533 N N . THR A 1 345 ? 1.365 16.628 21.545 1.00 28.06 345 THR A N 1
ATOM 2534 C CA . THR A 1 345 ? 2.242 17.810 21.280 1.00 28.06 345 THR A CA 1
ATOM 2535 C C . THR A 1 345 ? 1.768 18.587 20.024 1.00 28.06 345 THR A C 1
ATOM 2537 O O . THR A 1 345 ? 1.500 17.957 19.005 1.00 28.06 345 THR A O 1
ATOM 2540 N N . ALA A 1 346 ? 1.703 19.932 20.061 1.00 27.42 346 ALA A N 1
ATOM 2541 C CA . ALA A 1 346 ? 1.093 20.796 19.024 1.00 27.42 346 ALA A CA 1
ATOM 2542 C C . ALA A 1 346 ? 1.951 22.021 18.628 1.00 27.42 346 ALA A C 1
ATOM 2544 O O . ALA A 1 346 ? 2.586 22.600 19.507 1.00 27.42 346 ALA A O 1
ATOM 2545 N N . HIS A 1 347 ? 1.855 22.500 17.370 1.00 28.56 347 HIS A N 1
ATOM 2546 C CA . HIS A 1 347 ? 2.224 23.872 16.945 1.00 28.56 347 HIS A CA 1
ATOM 2547 C C . HIS A 1 347 ? 1.365 24.393 15.756 1.00 28.56 347 HIS A C 1
ATOM 2549 O O . HIS A 1 347 ? 0.987 23.626 14.877 1.00 28.56 347 HIS A O 1
ATOM 2555 N N . ARG A 1 348 ? 1.044 25.705 15.756 1.00 30.12 348 ARG A N 1
ATOM 2556 C CA . ARG A 1 348 ? 0.105 26.448 14.863 1.00 30.12 348 ARG A CA 1
ATOM 2557 C C . ARG A 1 348 ? 0.819 27.242 13.750 1.00 30.12 348 ARG A C 1
ATOM 2559 O O . ARG A 1 348 ? 1.946 27.647 13.998 1.00 30.12 348 ARG A O 1
ATOM 2566 N N . HIS A 1 349 ? 0.142 27.576 12.628 1.00 32.47 349 HIS A N 1
ATOM 2567 C CA . HIS A 1 349 ? 0.283 28.852 11.863 1.00 32.47 349 HIS A CA 1
ATOM 2568 C C . HIS A 1 349 ? -0.728 29.009 10.676 1.00 32.47 349 HIS A C 1
ATOM 2570 O O . HIS A 1 349 ? -1.316 28.006 10.275 1.00 32.47 349 HIS A O 1
ATOM 2576 N N . PRO A 1 350 ? -0.946 30.230 10.106 1.00 30.86 350 PRO A N 1
ATOM 2577 C CA . PRO A 1 350 ? -2.224 30.620 9.480 1.00 30.86 350 PRO A CA 1
ATOM 2578 C C . PRO A 1 350 ? -2.238 30.917 7.950 1.00 30.86 350 PRO A C 1
ATOM 2580 O O . PRO A 1 350 ? -1.213 31.202 7.336 1.00 30.86 350 PRO A O 1
ATOM 2583 N N . HIS A 1 351 ? -3.478 30.970 7.418 1.00 28.48 351 HIS A N 1
ATOM 2584 C CA . HIS A 1 351 ? -4.064 31.795 6.324 1.00 28.48 351 HIS A CA 1
ATOM 2585 C C . HIS A 1 351 ? -4.314 31.287 4.868 1.00 28.48 351 HIS A C 1
ATOM 2587 O O . HIS A 1 351 ? -3.395 30.992 4.116 1.00 28.48 351 HIS A O 1
ATOM 2593 N N . ARG A 1 352 ? -5.625 31.410 4.527 1.00 26.36 352 ARG A N 1
ATOM 2594 C CA . ARG A 1 352 ? -6.439 31.784 3.325 1.00 26.36 352 ARG A CA 1
ATOM 2595 C C . ARG A 1 352 ? -6.511 30.956 2.012 1.00 26.36 352 ARG A C 1
ATOM 2597 O O . ARG A 1 352 ? -5.520 30.378 1.597 1.00 26.36 352 ARG A O 1
ATOM 2604 N N . PRO A 1 353 ? -7.702 30.940 1.343 1.00 35.53 353 PRO A N 1
ATOM 2605 C CA . PRO A 1 353 ? -8.133 29.836 0.479 1.00 35.53 353 PRO A CA 1
ATOM 2606 C C . PRO A 1 353 ? -8.268 30.192 -1.016 1.00 35.53 353 PRO A C 1
ATOM 2608 O O . PRO A 1 353 ? -8.588 31.333 -1.350 1.00 35.53 353 PRO A O 1
ATOM 2611 N N . ALA A 1 354 ? -8.140 29.181 -1.887 1.00 26.61 354 ALA A N 1
ATOM 2612 C CA . ALA A 1 354 ? -9.150 28.757 -2.878 1.00 26.61 354 ALA A CA 1
ATOM 2613 C C . ALA A 1 354 ? -8.527 27.940 -4.031 1.00 26.61 354 ALA A C 1
ATOM 2615 O O . ALA A 1 354 ? -7.783 28.488 -4.836 1.00 26.61 354 ALA A O 1
ATOM 2616 N N . ALA A 1 355 ? -8.938 26.675 -4.174 1.00 25.39 355 ALA A N 1
ATOM 2617 C CA . ALA A 1 355 ? -9.144 25.970 -5.447 1.00 25.39 355 ALA A CA 1
ATOM 2618 C C . ALA A 1 355 ? -9.934 24.669 -5.177 1.00 25.39 355 ALA A C 1
ATOM 2620 O O . ALA A 1 355 ? -9.936 24.165 -4.057 1.00 25.39 355 ALA A O 1
ATOM 2621 N N . THR A 1 356 ? -10.676 24.175 -6.172 1.00 27.61 356 THR A N 1
ATOM 2622 C CA . THR A 1 356 ? -11.643 23.057 -6.107 1.00 27.61 356 THR A CA 1
ATOM 2623 C C . THR A 1 356 ? -11.113 21.713 -6.644 1.00 27.61 356 THR A C 1
ATOM 2625 O O . THR A 1 356 ? -10.899 21.563 -7.847 1.00 27.61 356 THR A O 1
ATOM 2628 N N . GLY A 1 357 ? -10.965 20.726 -5.759 1.00 33.94 357 GLY A N 1
ATOM 2629 C CA . GLY A 1 357 ? -10.564 19.334 -6.023 1.00 33.94 357 GLY A CA 1
ATOM 2630 C C . GLY A 1 357 ? -11.451 18.387 -5.208 1.00 33.94 357 GLY A C 1
ATOM 2631 O O . GLY A 1 357 ? -12.400 18.872 -4.599 1.00 33.94 357 GLY A O 1
ATOM 2632 N N . ALA A 1 358 ? -11.207 17.071 -5.187 1.00 29.58 358 ALA A N 1
ATOM 2633 C CA . ALA A 1 358 ? -12.083 16.090 -4.521 1.00 29.58 358 ALA A CA 1
ATOM 2634 C C . ALA A 1 358 ? -11.336 15.177 -3.517 1.00 29.58 358 ALA A C 1
ATOM 2636 O O . ALA A 1 358 ? -10.298 14.611 -3.838 1.00 29.58 358 ALA A O 1
ATOM 2637 N N . ALA A 1 359 ? -11.901 15.008 -2.321 1.00 35.81 359 ALA A N 1
ATOM 2638 C CA . ALA A 1 359 ? -11.557 14.070 -1.250 1.00 35.81 359 ALA A CA 1
ATOM 2639 C C . ALA A 1 359 ? -12.400 12.785 -1.367 1.00 35.81 359 ALA A C 1
ATOM 2641 O O . ALA A 1 359 ? -13.602 12.886 -1.600 1.00 35.81 359 ALA A O 1
ATOM 2642 N N . MET A 1 360 ? -11.807 11.592 -1.212 1.00 34.03 360 MET A N 1
ATOM 2643 C CA . MET A 1 360 ? -12.477 10.300 -1.463 1.00 34.03 360 MET A CA 1
ATOM 2644 C C . MET A 1 360 ? -12.758 9.480 -0.190 1.00 34.03 360 MET A C 1
ATOM 2646 O O . MET A 1 360 ? -11.931 9.416 0.718 1.00 34.03 360 MET A O 1
ATOM 2650 N N . THR A 1 361 ? -13.900 8.781 -0.171 1.00 41.84 361 THR A N 1
ATOM 2651 C CA . THR A 1 361 ? -14.337 7.867 0.907 1.00 41.84 361 THR A CA 1
ATOM 2652 C C . THR A 1 361 ? -14.708 6.495 0.366 1.00 41.84 361 THR A C 1
ATOM 2654 O O . THR A 1 361 ? -15.314 6.400 -0.701 1.00 41.84 361 THR A O 1
ATOM 2657 N N . VAL A 1 362 ? -14.383 5.438 1.121 1.00 36.91 362 VAL A N 1
ATOM 2658 C CA . VAL A 1 362 ? -14.788 4.046 0.852 1.00 36.91 362 VAL A CA 1
ATOM 2659 C C . VAL A 1 362 ? -15.713 3.548 1.960 1.00 36.91 362 VAL A C 1
ATOM 2661 O O . VAL A 1 362 ? -15.337 3.590 3.134 1.00 36.91 362 VAL A O 1
ATOM 2664 N N . ASN A 1 363 ? -16.865 2.991 1.569 1.00 45.69 363 ASN A N 1
ATOM 2665 C CA . ASN A 1 363 ? -17.787 2.298 2.474 1.00 45.69 363 ASN A CA 1
ATOM 2666 C C . ASN A 1 363 ? -17.942 0.828 2.076 1.00 45.69 363 ASN A C 1
ATOM 2668 O O . ASN A 1 363 ? -18.107 0.521 0.895 1.00 45.69 363 ASN A O 1
ATOM 2672 N N . LEU A 1 364 ? -17.953 -0.063 3.068 1.00 46.44 364 LEU A N 1
ATOM 2673 C CA . LEU A 1 364 ? -18.169 -1.505 2.930 1.00 46.44 364 LEU A CA 1
ATOM 2674 C C . LEU A 1 364 ? -19.417 -1.935 3.704 1.00 46.44 364 LEU A C 1
ATOM 2676 O O . LEU A 1 364 ? -19.610 -1.496 4.835 1.00 46.44 364 LEU A O 1
ATOM 2680 N N . VAL A 1 365 ? -20.228 -2.833 3.138 1.00 49.41 365 VAL A N 1
ATOM 2681 C CA . VAL A 1 365 ? -21.400 -3.423 3.810 1.00 49.41 365 VAL A CA 1
ATOM 2682 C C . VAL A 1 365 ? -21.197 -4.922 4.021 1.00 49.41 365 VAL A C 1
ATOM 2684 O O . VAL A 1 365 ? -20.879 -5.652 3.075 1.00 49.41 365 VAL A O 1
ATOM 2687 N N . TYR A 1 366 ? -21.437 -5.383 5.250 1.00 51.91 366 TYR A N 1
ATOM 2688 C CA . TYR A 1 366 ? -21.322 -6.776 5.676 1.00 51.91 366 TYR A CA 1
ATOM 2689 C C . TYR A 1 366 ? -22.639 -7.328 6.241 1.00 51.91 366 TYR A C 1
ATOM 2691 O O . TYR A 1 366 ? -23.333 -6.652 6.995 1.00 51.91 366 TYR A O 1
ATOM 2699 N N . GLU A 1 367 ? -22.941 -8.597 5.969 1.00 51.09 367 GLU A N 1
ATOM 2700 C CA . GLU A 1 367 ? -23.939 -9.384 6.713 1.00 51.09 367 GLU A CA 1
ATOM 2701 C C . GLU A 1 367 ? -23.239 -10.245 7.771 1.00 51.09 367 GLU A C 1
ATOM 2703 O O . GLU A 1 367 ? -22.320 -11.000 7.441 1.00 51.09 367 GLU A O 1
ATOM 2708 N N . LEU A 1 368 ? -23.664 -10.140 9.033 1.00 47.75 368 LEU A N 1
ATOM 2709 C CA . LEU A 1 368 ? -23.030 -10.808 10.177 1.00 47.75 368 LEU A CA 1
ATOM 2710 C C . LEU A 1 368 ? -23.756 -12.113 10.541 1.00 47.75 368 LEU A C 1
ATOM 2712 O O . LEU A 1 368 ? -24.981 -12.187 10.482 1.00 47.75 368 LEU A O 1
ATOM 2716 N N . ARG A 1 369 ? -23.003 -13.145 10.955 1.00 48.34 369 ARG A N 1
ATOM 2717 C CA . ARG A 1 369 ? -23.559 -14.431 11.437 1.00 48.34 369 ARG A CA 1
ATOM 2718 C C . ARG A 1 369 ? -23.471 -14.653 12.951 1.00 48.34 369 ARG A C 1
ATOM 2720 O O . ARG A 1 369 ? -23.971 -15.661 13.441 1.00 48.34 369 ARG A O 1
ATOM 2727 N N . ARG A 1 370 ? -22.846 -13.749 13.711 1.00 44.31 370 ARG A N 1
ATOM 2728 C CA . ARG A 1 370 ? -22.725 -13.850 15.176 1.00 44.31 370 ARG A CA 1
ATOM 2729 C C . ARG A 1 370 ? -23.147 -12.530 15.820 1.00 44.31 370 ARG A C 1
ATOM 2731 O O . ARG A 1 370 ? -22.660 -11.483 15.406 1.00 44.31 370 ARG A O 1
ATOM 2738 N N . ARG A 1 371 ? -23.987 -12.625 16.864 1.00 42.66 371 ARG A N 1
ATOM 2739 C CA . ARG A 1 371 ? -24.797 -11.563 17.516 1.00 42.66 371 ARG A CA 1
ATOM 2740 C C . ARG A 1 371 ? -26.110 -11.282 16.766 1.00 42.66 371 ARG A C 1
ATOM 2742 O O . ARG A 1 371 ? -26.160 -11.441 15.556 1.00 42.66 371 ARG A O 1
ATOM 2749 N N . ASN A 1 372 ? -27.174 -10.899 17.483 1.00 46.34 372 ASN A N 1
ATOM 2750 C CA . ASN A 1 372 ? -28.537 -10.633 16.966 1.00 46.34 372 ASN A CA 1
ATOM 2751 C C . ASN A 1 372 ? -28.632 -9.404 16.010 1.00 46.34 372 ASN A C 1
ATOM 2753 O O . ASN A 1 372 ? -29.608 -8.662 16.055 1.00 46.34 372 ASN A O 1
ATOM 2757 N N . LEU A 1 373 ? -27.631 -9.162 15.157 1.00 46.09 373 LEU A N 1
ATOM 2758 C CA . LEU A 1 373 ? -27.531 -8.046 14.208 1.00 46.09 373 LEU A CA 1
ATOM 2759 C C . LEU A 1 373 ? -27.418 -8.616 12.783 1.00 46.09 373 LEU A C 1
ATOM 2761 O O . LEU A 1 373 ? -26.603 -9.508 12.552 1.00 46.09 373 LEU A O 1
ATOM 2765 N N . LYS A 1 374 ? -28.228 -8.135 11.830 1.00 40.34 374 LYS A N 1
ATOM 2766 C CA . LYS A 1 374 ? -28.358 -8.718 10.482 1.00 40.34 374 LYS A CA 1
ATOM 2767 C C . LYS A 1 374 ? -27.470 -8.031 9.433 1.00 40.34 374 LYS A C 1
ATOM 2769 O O . LYS A 1 374 ? -27.048 -8.698 8.486 1.00 40.34 374 LYS A O 1
ATOM 2774 N N . THR A 1 375 ? -27.143 -6.738 9.558 1.00 44.88 375 THR A N 1
ATOM 2775 C CA . THR A 1 375 ? -26.291 -6.015 8.577 1.00 44.88 375 THR A CA 1
ATOM 2776 C C . THR A 1 375 ? -25.502 -4.850 9.201 1.00 44.88 375 THR A C 1
ATOM 2778 O O . THR A 1 375 ? -26.052 -4.097 10.005 1.00 44.88 375 THR A O 1
ATOM 2781 N N . ALA A 1 376 ? -24.227 -4.683 8.812 1.00 42.62 376 ALA A N 1
ATOM 2782 C CA . ALA A 1 376 ? -23.307 -3.644 9.298 1.00 42.62 376 ALA A CA 1
ATOM 2783 C C . ALA A 1 376 ? -22.595 -2.885 8.156 1.00 42.62 376 ALA A C 1
ATOM 2785 O O . ALA A 1 376 ? -22.261 -3.488 7.135 1.00 42.62 376 ALA A O 1
ATOM 2786 N N . VAL A 1 377 ? -22.321 -1.586 8.337 1.00 40.81 377 VAL A N 1
ATOM 2787 C CA . VAL A 1 377 ? -21.553 -0.740 7.392 1.00 40.81 377 VAL A CA 1
ATOM 2788 C C . VAL A 1 377 ? -20.270 -0.230 8.052 1.00 40.81 377 VAL A C 1
ATOM 2790 O O . VAL A 1 377 ? -20.339 0.261 9.171 1.00 40.81 377 VAL A O 1
ATOM 2793 N N . ALA A 1 378 ? -19.129 -0.300 7.358 1.00 38.34 378 ALA A N 1
ATOM 2794 C CA . ALA A 1 378 ? -17.861 0.318 7.763 1.00 38.34 378 ALA A CA 1
ATOM 2795 C C . ALA A 1 378 ? -17.463 1.435 6.775 1.00 38.34 378 ALA A C 1
ATOM 2797 O O . ALA A 1 378 ? -17.486 1.194 5.567 1.00 38.34 378 ALA A O 1
ATOM 2798 N N . THR A 1 379 ? -17.100 2.632 7.252 1.00 37.06 379 THR A N 1
ATOM 2799 C CA . THR A 1 379 ? -16.755 3.813 6.418 1.00 37.06 379 THR A CA 1
ATOM 2800 C C . THR A 1 379 ? -15.433 4.465 6.827 1.00 37.06 379 THR A C 1
ATOM 2802 O O . THR A 1 379 ? -15.106 4.492 8.009 1.00 37.06 379 THR A O 1
ATOM 2805 N N . SER A 1 380 ? -14.699 5.060 5.878 1.00 35.34 380 SER A N 1
ATOM 2806 C CA . SER A 1 380 ? -13.556 5.945 6.163 1.00 35.34 380 SER A CA 1
ATOM 2807 C C . SER A 1 380 ? -13.484 7.142 5.210 1.00 35.34 380 SER A C 1
ATOM 2809 O O . SER A 1 380 ? -13.602 6.977 3.995 1.00 35.34 380 SER A O 1
ATOM 2811 N N . SER A 1 381 ? -13.263 8.345 5.753 1.00 30.36 381 SER A N 1
ATOM 2812 C CA . SER A 1 381 ? -13.055 9.590 4.996 1.00 30.36 381 SER A CA 1
ATOM 2813 C C . SER A 1 381 ? -11.597 10.039 4.965 1.00 30.36 381 SER A C 1
ATOM 2815 O O . SER A 1 381 ? -10.925 10.006 5.990 1.00 30.36 381 SER A O 1
ATOM 2817 N N . CYS A 1 382 ? -11.127 10.493 3.798 1.00 32.16 382 CYS A N 1
ATOM 2818 C CA . CYS A 1 382 ? -9.775 11.009 3.580 1.00 32.16 382 CYS A CA 1
ATOM 2819 C C . CYS A 1 382 ? -9.824 12.416 2.959 1.00 32.16 382 CYS A C 1
ATOM 2821 O O . CYS A 1 382 ? -10.430 12.586 1.904 1.00 32.16 382 CYS A O 1
ATOM 2823 N N . GLY A 1 383 ? -9.122 13.390 3.551 1.00 27.84 383 GLY A N 1
ATOM 2824 C CA . GLY A 1 383 ? -8.621 14.579 2.846 1.00 27.84 383 GLY A CA 1
ATOM 2825 C C . GLY A 1 383 ? -7.253 14.248 2.244 1.00 27.84 383 GLY A C 1
ATOM 2826 O O . GLY A 1 383 ? -6.413 13.690 2.942 1.00 27.84 383 GLY A O 1
ATOM 2827 N N . GLY A 1 384 ? -7.063 14.454 0.941 1.00 26.78 384 GLY A N 1
ATOM 2828 C CA . GLY A 1 384 ? -5.802 14.135 0.261 1.00 26.78 384 GLY A CA 1
ATOM 2829 C C . GLY A 1 384 ? -4.890 15.353 0.198 1.00 26.78 384 GLY A C 1
ATOM 2830 O O . GLY A 1 384 ? -5.407 16.440 0.015 1.00 26.78 384 GLY A O 1
ATOM 2831 N N . GLY A 1 385 ? -3.570 15.169 0.289 1.00 25.77 385 GLY A N 1
ATOM 2832 C CA . GLY A 1 385 ? -2.600 16.232 0.021 1.00 25.77 385 GLY A CA 1
ATOM 2833 C C . GLY A 1 385 ? -1.172 15.706 -0.155 1.00 25.77 385 GLY A C 1
ATOM 2834 O O . GLY A 1 385 ? -0.604 15.144 0.776 1.00 25.77 385 GLY A O 1
ATOM 2835 N N . GLN A 1 386 ? -0.603 15.892 -1.349 1.00 26.66 386 GLN A N 1
ATOM 2836 C CA . GLN A 1 386 ? 0.838 16.019 -1.610 1.00 26.66 386 GLN A CA 1
ATOM 2837 C C . GLN A 1 386 ? 1.020 16.750 -2.950 1.00 26.66 386 GLN A C 1
ATOM 2839 O O . GLN A 1 386 ? 0.720 16.176 -3.989 1.00 26.66 386 GLN A O 1
ATOM 2844 N N . GLU A 1 387 ? 1.460 18.014 -2.914 1.00 25.92 387 GLU A N 1
ATOM 2845 C CA . GLU A 1 387 ? 2.615 18.572 -3.653 1.00 25.92 387 GLU A CA 1
ATOM 2846 C C . GLU A 1 387 ? 2.680 20.118 -3.559 1.00 25.92 387 GLU A C 1
ATOM 2848 O O . GLU A 1 387 ? 1.653 20.789 -3.577 1.00 25.92 387 GLU A O 1
ATOM 2853 N N . ALA A 1 388 ? 3.928 20.619 -3.498 1.00 25.28 388 ALA A N 1
ATOM 2854 C CA . ALA A 1 388 ? 4.446 21.995 -3.633 1.00 25.28 388 ALA A CA 1
ATOM 2855 C C . ALA A 1 388 ? 4.110 23.064 -2.560 1.00 25.28 388 ALA A C 1
ATOM 2857 O O . ALA A 1 388 ? 2.985 23.527 -2.479 1.00 25.28 388 ALA A O 1
ATOM 2858 N N . GLU A 1 389 ? 5.124 23.544 -1.811 1.00 25.05 389 GLU A N 1
ATOM 2859 C CA . GLU A 1 389 ? 5.716 24.890 -2.011 1.00 25.05 389 GLU A CA 1
ATOM 2860 C C . GLU A 1 389 ? 6.973 25.122 -1.136 1.00 25.05 389 GLU A C 1
ATOM 2862 O O . GLU A 1 389 ? 7.019 24.801 0.051 1.00 25.05 389 GLU A O 1
ATOM 2867 N N . ILE A 1 390 ? 8.013 25.679 -1.764 1.00 27.14 390 ILE A N 1
ATOM 2868 C CA . ILE A 1 390 ? 9.303 26.095 -1.197 1.00 27.14 390 ILE A CA 1
ATOM 2869 C C . ILE A 1 390 ? 9.264 27.619 -1.048 1.00 27.14 390 ILE A C 1
ATOM 2871 O O . ILE A 1 390 ? 9.140 28.280 -2.073 1.00 27.14 390 ILE A O 1
ATOM 2875 N N . ALA A 1 391 ? 9.456 28.174 0.160 1.00 25.23 391 ALA A N 1
ATOM 2876 C CA . ALA A 1 391 ? 10.195 29.432 0.397 1.00 25.23 391 ALA A CA 1
ATOM 2877 C C . ALA A 1 391 ? 10.122 29.932 1.861 1.00 25.23 391 ALA A C 1
ATOM 2879 O O . ALA A 1 391 ? 9.033 30.163 2.372 1.00 25.23 391 ALA A O 1
ATOM 2880 N N . ARG A 1 392 ? 11.308 30.282 2.411 1.00 25.58 392 ARG A N 1
ATOM 2881 C CA . ARG A 1 392 ? 11.589 31.195 3.561 1.00 25.58 392 ARG A CA 1
ATOM 2882 C C . ARG A 1 392 ? 11.253 30.631 4.957 1.00 25.58 392 ARG A C 1
ATOM 2884 O O . ARG A 1 392 ? 10.226 30.007 5.125 1.00 25.58 392 ARG A O 1
ATOM 2891 N N . GLN A 1 393 ? 12.018 30.804 6.037 1.00 28.03 393 GLN A N 1
ATOM 2892 C CA . GLN A 1 393 ? 13.244 31.531 6.405 1.00 28.03 393 GLN A CA 1
ATOM 2893 C C . GLN A 1 393 ? 13.693 30.962 7.779 1.00 28.03 393 GLN A C 1
ATOM 2895 O O . GLN A 1 393 ? 12.854 30.474 8.531 1.00 28.03 393 GLN A O 1
ATOM 2900 N N . ASP A 1 394 ? 14.987 31.037 8.100 1.00 31.17 394 ASP A N 1
ATOM 2901 C CA . ASP A 1 394 ? 15.610 30.659 9.391 1.00 31.17 394 ASP A CA 1
ATOM 2902 C C . ASP A 1 394 ? 16.163 31.932 10.071 1.00 31.17 394 ASP A C 1
ATOM 2904 O O . ASP A 1 394 ? 16.508 32.876 9.344 1.00 31.17 394 ASP A O 1
ATOM 2908 N N . PRO A 1 395 ? 16.226 32.026 11.418 1.00 32.81 395 PRO A N 1
ATOM 2909 C CA . PRO A 1 395 ? 17.541 31.871 12.070 1.00 32.81 395 PRO A CA 1
ATOM 2910 C C . PRO A 1 395 ? 17.523 31.350 13.537 1.00 32.81 395 PRO A C 1
ATOM 2912 O O . PRO A 1 395 ? 16.907 31.969 14.406 1.00 32.81 395 PRO A O 1
ATOM 2915 N N . GLY A 1 396 ? 18.383 30.374 13.885 1.00 25.91 396 GLY A N 1
ATOM 2916 C CA . GLY A 1 396 ? 19.134 30.443 15.162 1.00 25.91 396 GLY A CA 1
ATOM 2917 C C . GLY A 1 396 ? 19.571 29.167 15.922 1.00 25.91 396 GLY A C 1
ATOM 2918 O O . GLY A 1 396 ? 18.757 28.465 16.503 1.00 25.91 396 GLY A O 1
ATOM 2919 N N . LEU A 1 397 ? 20.903 29.066 16.111 1.00 24.84 397 LEU A N 1
ATOM 2920 C CA . LEU A 1 397 ? 21.665 28.639 17.322 1.00 24.84 397 LEU A CA 1
ATOM 2921 C C . LEU A 1 397 ? 22.121 27.167 17.588 1.00 24.84 397 LEU A C 1
ATOM 2923 O O . LEU A 1 397 ? 21.462 26.379 18.247 1.00 24.84 397 LEU A O 1
ATOM 2927 N N . LYS A 1 398 ? 23.395 26.907 17.217 1.00 30.02 398 LYS A N 1
ATOM 2928 C CA . LYS A 1 398 ? 24.613 26.491 17.994 1.00 30.02 398 LYS A CA 1
ATOM 2929 C C . LYS A 1 398 ? 24.553 25.539 19.230 1.00 30.02 398 LYS A C 1
ATOM 2931 O O . LYS A 1 398 ? 24.055 25.953 20.272 1.00 30.02 398 LYS A O 1
ATOM 2936 N N . ARG A 1 399 ? 25.351 24.433 19.200 1.00 26.16 399 ARG A N 1
ATOM 2937 C CA . ARG A 1 399 ? 26.367 23.945 20.216 1.00 26.16 399 ARG A CA 1
ATOM 2938 C C . ARG A 1 399 ? 27.058 22.605 19.793 1.00 26.16 399 ARG A C 1
ATOM 2940 O O . ARG A 1 399 ? 26.362 21.645 19.522 1.00 26.16 399 ARG A O 1
ATOM 2947 N N . HIS A 1 400 ? 28.359 22.603 19.437 1.00 30.34 400 HIS A N 1
ATOM 2948 C CA . HIS A 1 400 ? 29.635 22.132 20.074 1.00 30.34 400 HIS A CA 1
ATOM 2949 C C . HIS A 1 400 ? 30.037 20.611 19.994 1.00 30.34 400 HIS A C 1
ATOM 2951 O O . HIS A 1 400 ? 29.248 19.768 20.398 1.00 30.34 400 HIS A O 1
ATOM 2957 N N . PRO A 1 401 ? 31.276 20.239 19.544 1.00 33.97 401 PRO A N 1
ATOM 2958 C CA . PRO A 1 401 ? 31.560 19.017 18.752 1.00 33.97 401 PRO A CA 1
ATOM 2959 C C . PRO A 1 401 ? 32.530 17.961 19.359 1.00 33.97 401 PRO A C 1
ATOM 2961 O O . PRO A 1 401 ? 33.118 17.176 18.620 1.00 33.97 401 PRO A O 1
ATOM 2964 N N . ARG A 1 402 ? 32.751 17.916 20.681 1.00 35.00 402 ARG A N 1
ATOM 2965 C CA . ARG A 1 402 ? 33.818 17.067 21.274 1.00 35.00 402 ARG A CA 1
ATOM 2966 C C . ARG A 1 402 ? 33.545 15.552 21.300 1.00 35.00 402 ARG A C 1
ATOM 2968 O O . ARG A 1 402 ? 34.495 14.784 21.390 1.00 35.00 402 ARG A O 1
ATOM 2975 N N . GLU A 1 403 ? 32.296 15.102 21.194 1.00 36.91 403 GLU A N 1
ATOM 2976 C CA . GLU A 1 403 ? 31.956 13.665 21.288 1.00 36.91 403 GLU A CA 1
ATOM 2977 C C . GLU A 1 403 ? 31.668 13.002 19.928 1.00 36.91 403 GLU A C 1
ATOM 2979 O O . GLU A 1 403 ? 31.663 11.777 19.809 1.00 36.91 403 GLU A O 1
ATOM 2984 N N . SER A 1 404 ? 31.492 13.798 18.869 1.00 41.19 404 SER A N 1
ATOM 2985 C CA . SER A 1 404 ? 30.945 13.329 17.591 1.00 41.19 404 SER A CA 1
ATOM 2986 C C . SER A 1 404 ? 31.955 12.593 16.705 1.00 41.19 404 SER A C 1
ATOM 2988 O O . SER A 1 404 ? 31.594 11.595 16.093 1.00 41.19 404 SER A O 1
ATOM 2990 N N . LEU A 1 405 ? 33.223 13.024 16.646 1.00 37.62 405 LEU A N 1
ATOM 2991 C CA . LEU A 1 405 ? 34.213 12.433 15.728 1.00 37.62 405 LEU A CA 1
ATOM 2992 C C . LEU A 1 405 ? 34.665 11.033 16.175 1.00 37.62 405 LEU A C 1
ATOM 2994 O O . LEU A 1 405 ? 34.801 10.120 15.362 1.00 37.62 405 LEU A O 1
ATOM 2998 N N . ARG A 1 406 ? 34.831 10.848 17.489 1.00 42.44 406 ARG A N 1
ATOM 2999 C CA . ARG A 1 406 ? 35.230 9.570 18.094 1.00 42.44 406 ARG A CA 1
ATOM 3000 C C . ARG A 1 406 ? 34.133 8.515 17.942 1.00 42.44 406 ARG A C 1
ATOM 3002 O O . ARG A 1 406 ? 34.419 7.380 17.569 1.00 42.44 406 ARG A O 1
ATOM 3009 N N . ALA A 1 407 ? 32.880 8.905 18.184 1.00 43.06 407 ALA A N 1
ATOM 3010 C CA . ALA A 1 407 ? 31.721 8.041 17.987 1.00 43.06 407 ALA A CA 1
ATOM 3011 C C . ALA A 1 407 ? 31.490 7.727 16.498 1.00 43.06 407 ALA A C 1
ATOM 3013 O O . ALA A 1 407 ? 31.170 6.591 16.153 1.00 43.06 407 ALA A O 1
ATOM 3014 N N . PHE A 1 408 ? 31.711 8.701 15.610 1.00 39.50 408 PHE A N 1
ATOM 3015 C CA . PHE A 1 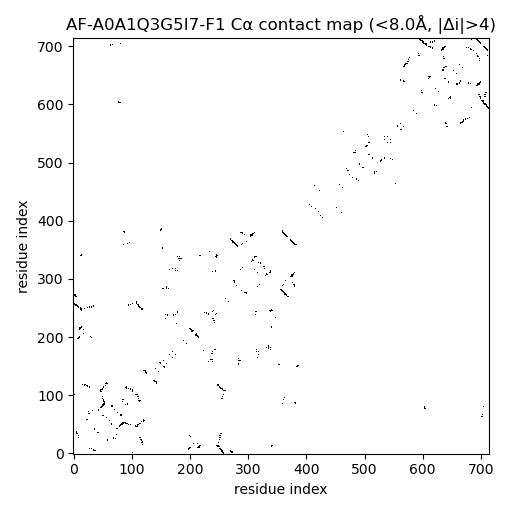408 ? 31.584 8.531 14.162 1.00 39.50 408 PHE A CA 1
ATOM 3016 C C . PHE A 1 408 ? 32.595 7.527 13.594 1.00 39.50 408 PHE A C 1
ATOM 3018 O O . PHE A 1 408 ? 32.204 6.622 12.863 1.00 39.50 408 PHE A O 1
ATOM 3025 N N . LEU A 1 409 ? 33.876 7.615 13.962 1.00 40.09 409 LEU A N 1
ATOM 3026 C CA . LEU A 1 409 ? 34.899 6.696 13.446 1.00 40.09 409 LEU A CA 1
ATOM 3027 C C . LEU A 1 409 ? 34.722 5.257 13.960 1.00 40.09 409 LEU A C 1
ATOM 3029 O O . LEU A 1 409 ? 34.886 4.315 13.189 1.00 40.09 409 LEU A O 1
ATOM 3033 N N . LEU A 1 410 ? 34.325 5.073 15.225 1.00 45.50 410 LEU A N 1
ATOM 3034 C CA . LEU A 1 410 ? 34.066 3.740 15.790 1.00 45.50 410 LEU A CA 1
ATOM 3035 C C . LEU A 1 410 ? 32.779 3.089 15.253 1.00 45.50 410 LEU A C 1
ATOM 3037 O O . LEU A 1 410 ? 32.693 1.865 15.221 1.00 45.50 410 LEU A O 1
ATOM 3041 N N . SER A 1 411 ? 31.792 3.884 14.827 1.00 37.88 411 SER A N 1
ATOM 3042 C CA . SER A 1 411 ? 30.525 3.385 14.266 1.00 37.88 411 SER A CA 1
ATOM 3043 C C . SER A 1 411 ? 30.543 3.204 12.745 1.00 37.88 411 SER A C 1
ATOM 3045 O O . SER A 1 411 ? 29.779 2.393 12.227 1.00 37.88 411 SER A O 1
ATOM 3047 N N . SER A 1 412 ? 31.415 3.920 12.027 1.00 36.78 412 SER A N 1
ATOM 3048 C CA . SER A 1 412 ? 31.471 3.898 10.555 1.00 36.78 412 SER A CA 1
ATOM 3049 C C . SER A 1 412 ? 32.373 2.799 9.982 1.00 36.78 412 SER A C 1
ATOM 3051 O O . SER A 1 412 ? 32.312 2.513 8.786 1.00 36.78 412 SER A O 1
ATOM 3053 N N . LEU A 1 413 ? 33.215 2.167 10.805 1.00 43.56 413 LEU A N 1
ATOM 3054 C CA . LEU A 1 413 ? 34.079 1.063 10.386 1.00 43.56 413 LEU A CA 1
ATOM 3055 C C . LEU A 1 413 ? 33.326 -0.266 10.566 1.00 43.56 413 LEU A C 1
ATOM 3057 O O . LEU A 1 413 ? 33.220 -0.801 11.663 1.00 43.56 413 LEU A O 1
ATOM 3061 N N . ALA A 1 414 ? 32.772 -0.787 9.472 1.00 33.94 414 ALA A N 1
ATOM 3062 C CA . ALA A 1 414 ? 31.825 -1.908 9.433 1.00 33.94 414 ALA A CA 1
ATOM 3063 C C . ALA A 1 414 ? 32.410 -3.317 9.724 1.00 33.94 414 ALA A C 1
ATOM 3065 O O . ALA A 1 414 ? 31.850 -4.320 9.282 1.00 33.94 414 ALA A O 1
ATOM 3066 N N . ALA A 1 415 ? 33.511 -3.430 10.470 1.00 43.75 415 ALA A N 1
ATOM 3067 C CA . ALA A 1 415 ? 34.073 -4.709 10.914 1.00 43.75 415 ALA A CA 1
ATOM 3068 C C . ALA A 1 415 ? 34.506 -4.622 12.389 1.00 43.75 415 ALA A C 1
ATOM 3070 O O . ALA A 1 415 ? 34.971 -3.561 12.811 1.00 43.75 415 ALA A O 1
ATOM 3071 N N . PRO A 1 416 ? 34.390 -5.704 13.188 1.00 45.38 416 PRO A N 1
ATOM 3072 C CA . PRO A 1 416 ? 34.844 -5.675 14.569 1.00 45.38 416 PRO A CA 1
ATOM 3073 C C . PRO A 1 416 ? 36.368 -5.525 14.585 1.00 45.38 416 PRO A C 1
ATOM 3075 O O . PRO A 1 416 ? 37.095 -6.461 14.260 1.00 45.38 416 PRO A O 1
ATOM 3078 N N . LEU A 1 417 ? 36.844 -4.327 14.932 1.00 52.78 417 LEU A N 1
ATOM 3079 C CA . LEU A 1 417 ? 38.258 -4.077 15.187 1.00 52.78 417 LEU A CA 1
ATOM 3080 C C . LEU A 1 417 ? 38.693 -4.944 16.372 1.00 52.78 417 LEU A C 1
ATOM 3082 O O . LEU A 1 417 ? 38.057 -4.915 17.431 1.00 52.78 417 LEU A O 1
ATOM 3086 N N . ASP A 1 418 ? 39.779 -5.695 16.201 1.00 57.16 418 ASP A N 1
ATOM 3087 C CA . ASP A 1 418 ? 40.416 -6.415 17.299 1.00 57.16 418 ASP A CA 1
ATOM 3088 C C . ASP A 1 418 ? 41.002 -5.436 18.342 1.00 57.16 418 ASP A C 1
ATOM 3090 O O . ASP A 1 418 ? 41.027 -4.211 18.163 1.00 57.16 418 ASP A O 1
ATOM 3094 N N . GLY A 1 419 ? 41.490 -5.967 19.467 1.00 55.41 419 GLY A N 1
ATOM 3095 C CA . GLY A 1 419 ? 42.050 -5.143 20.545 1.00 55.41 419 GLY A CA 1
ATOM 3096 C C . GLY A 1 419 ? 43.253 -4.280 20.125 1.00 55.41 419 GLY A C 1
ATOM 3097 O O . GLY A 1 419 ? 43.606 -3.340 20.839 1.00 55.41 419 GLY A O 1
ATOM 3098 N N . HIS A 1 420 ? 43.878 -4.567 18.977 1.00 61.03 420 HIS A N 1
ATOM 3099 C CA . HIS A 1 420 ? 44.960 -3.767 18.410 1.00 61.03 420 HIS A CA 1
ATOM 3100 C C . HIS A 1 420 ? 44.418 -2.622 17.537 1.00 61.03 420 HIS A C 1
ATOM 3102 O O . HIS A 1 420 ? 44.839 -1.476 17.701 1.00 61.03 420 HIS A O 1
ATOM 3108 N N . GLY A 1 421 ? 43.418 -2.891 16.694 1.00 58.69 421 GLY A N 1
ATOM 3109 C CA . GLY A 1 421 ? 42.739 -1.896 15.863 1.00 58.69 421 GLY A CA 1
ATOM 3110 C C . GLY A 1 421 ? 42.042 -0.803 16.677 1.00 58.69 421 GLY A C 1
ATOM 3111 O O . GLY A 1 421 ? 42.149 0.376 16.344 1.00 58.69 421 GLY A O 1
ATOM 3112 N N . GLN A 1 422 ? 41.415 -1.155 17.804 1.00 58.59 422 GLN A N 1
ATOM 3113 C CA . GLN A 1 422 ? 40.795 -0.163 18.695 1.00 58.59 422 GLN A CA 1
ATOM 3114 C C . GLN A 1 422 ? 41.830 0.786 19.324 1.00 58.59 422 GLN A C 1
ATOM 3116 O O . GLN A 1 422 ? 41.601 1.994 19.401 1.00 58.59 422 GLN A O 1
ATOM 3121 N N . LYS A 1 423 ? 43.004 0.269 19.720 1.00 64.00 423 LYS A N 1
ATOM 3122 C CA . LYS A 1 423 ? 44.105 1.089 20.259 1.00 64.00 423 LYS A CA 1
ATOM 3123 C C . LYS A 1 423 ? 44.657 2.073 19.225 1.00 64.00 423 LYS A C 1
ATOM 3125 O O . LYS A 1 423 ? 44.960 3.209 19.583 1.00 64.00 423 LYS A O 1
ATOM 3130 N N . LEU A 1 424 ? 44.736 1.667 17.958 1.00 60.69 424 LEU A N 1
ATOM 3131 C CA . LEU A 1 424 ? 45.194 2.528 16.864 1.00 60.69 424 LEU A CA 1
ATOM 3132 C C . LEU A 1 424 ? 44.197 3.655 16.552 1.00 60.69 424 LEU A C 1
ATOM 3134 O O . LEU A 1 424 ? 44.619 4.795 16.365 1.00 60.69 424 LEU A O 1
ATOM 3138 N N . VAL A 1 425 ? 42.886 3.378 16.574 1.00 58.22 425 VAL A N 1
ATOM 3139 C CA . VAL A 1 425 ? 41.842 4.418 16.434 1.00 58.22 425 VAL A CA 1
ATOM 3140 C C . VAL A 1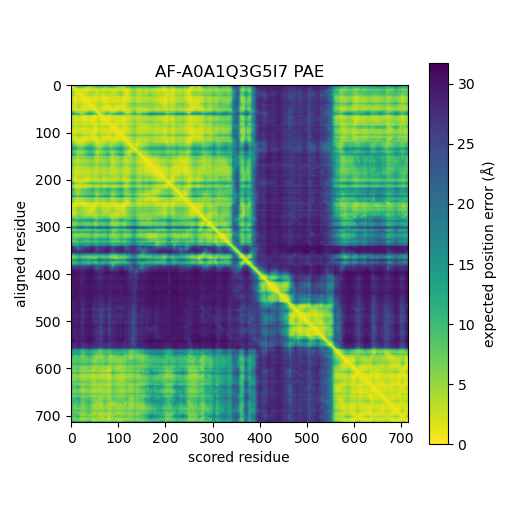 425 ? 41.923 5.436 17.572 1.00 58.22 425 VAL A C 1
ATOM 3142 O O . VAL A 1 425 ? 41.807 6.639 17.333 1.00 58.22 425 VAL A O 1
ATOM 3145 N N . HIS A 1 426 ? 42.159 4.972 18.802 1.00 63.03 426 HIS A N 1
ATOM 3146 C CA . HIS A 1 426 ? 42.351 5.856 19.949 1.00 63.03 426 HIS A CA 1
ATOM 3147 C C . HIS A 1 426 ? 43.572 6.765 19.788 1.00 63.03 426 HIS A C 1
ATOM 3149 O O . HIS A 1 426 ? 43.423 7.982 19.857 1.00 63.03 426 HIS A O 1
ATOM 3155 N N . GLN A 1 427 ? 44.739 6.201 19.463 1.00 62.66 427 GLN A N 1
ATOM 3156 C CA . GLN A 1 427 ? 45.953 6.988 19.230 1.00 62.66 427 GLN A CA 1
ATOM 3157 C C . GLN A 1 427 ? 45.794 7.998 18.086 1.00 62.66 427 GLN A C 1
ATOM 3159 O O . GLN A 1 427 ? 46.285 9.120 18.186 1.00 62.66 427 GLN A O 1
ATOM 3164 N N . PHE A 1 428 ? 45.085 7.633 17.017 1.00 62.72 428 PHE A N 1
ATOM 3165 C CA . PHE A 1 428 ? 44.819 8.527 15.890 1.00 62.72 428 PHE A CA 1
ATOM 3166 C C . PHE A 1 428 ? 43.937 9.723 16.282 1.00 62.72 428 PHE A C 1
ATOM 3168 O O . PHE A 1 428 ? 44.252 10.856 15.919 1.00 62.72 428 PHE A O 1
ATOM 3175 N N . CYS A 1 429 ? 42.866 9.493 17.050 1.00 58.03 429 CYS A N 1
ATOM 3176 C CA . CYS A 1 429 ? 41.965 10.558 17.503 1.00 58.03 429 CYS A CA 1
ATOM 3177 C C . CYS A 1 429 ? 42.657 11.518 18.482 1.00 58.03 429 CYS A C 1
ATOM 3179 O O . CYS A 1 429 ? 42.507 12.732 18.352 1.00 58.03 429 CYS A O 1
ATOM 3181 N N . ASP A 1 430 ? 43.446 10.982 19.417 1.00 62.12 430 ASP A N 1
ATOM 3182 C CA . ASP A 1 430 ? 44.170 11.783 20.409 1.00 62.12 430 ASP A CA 1
ATOM 3183 C C . ASP A 1 430 ? 45.252 12.649 19.737 1.00 62.12 430 ASP A C 1
ATOM 3185 O O . ASP A 1 430 ? 45.415 13.824 20.065 1.00 62.12 430 ASP A O 1
ATOM 3189 N N . THR A 1 431 ? 45.931 12.100 18.724 1.00 61.38 431 THR A N 1
ATOM 3190 C CA . THR A 1 431 ? 46.957 12.818 17.950 1.00 61.38 431 THR A CA 1
ATOM 3191 C C . THR A 1 431 ? 46.340 13.887 17.039 1.00 61.38 431 THR A C 1
ATOM 3193 O O . THR A 1 431 ? 46.888 14.981 16.920 1.00 61.38 431 THR A O 1
ATOM 3196 N N . TYR A 1 432 ? 45.178 13.613 16.432 1.00 54.91 432 TYR A N 1
ATOM 3197 C CA . TYR A 1 432 ? 44.437 14.582 15.614 1.00 54.91 432 TYR A CA 1
ATOM 3198 C C . TYR A 1 432 ? 43.954 15.789 16.433 1.00 54.91 432 TYR A C 1
ATOM 3200 O O . TYR A 1 432 ? 44.113 16.931 16.004 1.00 54.91 432 TYR A O 1
ATOM 3208 N N . GLU A 1 433 ? 43.406 15.566 17.632 1.00 54.56 433 GLU A N 1
ATOM 3209 C CA . GLU A 1 433 ? 42.982 16.664 18.513 1.00 54.56 433 GLU A CA 1
ATOM 3210 C C . GLU A 1 433 ? 44.172 17.458 19.066 1.00 54.56 433 GLU A C 1
ATOM 3212 O O . GLU A 1 433 ? 44.099 18.685 19.154 1.00 54.56 433 GLU A O 1
ATOM 3217 N N . TYR A 1 434 ? 45.291 16.796 19.380 1.00 56.53 434 TYR A N 1
ATOM 3218 C CA . TYR A 1 434 ? 46.518 17.484 19.787 1.00 56.53 434 TYR A CA 1
ATOM 3219 C C . TYR A 1 434 ? 47.047 18.408 18.676 1.00 56.53 434 TYR A C 1
ATOM 3221 O O . TYR A 1 434 ? 47.281 19.590 18.935 1.00 56.53 434 TYR A O 1
ATOM 3229 N N . ALA A 1 435 ? 47.119 17.915 17.431 1.00 54.66 435 ALA A N 1
ATOM 3230 C CA . ALA A 1 435 ? 47.530 18.688 16.253 1.00 54.66 435 ALA A CA 1
ATOM 3231 C C . ALA A 1 435 ? 46.593 19.868 15.950 1.00 54.66 435 ALA A C 1
ATOM 3233 O O . ALA A 1 435 ? 47.042 20.959 15.600 1.00 54.66 435 ALA A O 1
ATOM 3234 N N . ARG A 1 436 ? 45.280 19.683 16.138 1.00 49.50 436 ARG A N 1
ATOM 3235 C CA . ARG A 1 436 ? 44.271 20.739 15.955 1.00 49.50 436 ARG A CA 1
ATOM 3236 C C . ARG A 1 436 ? 44.446 21.897 16.939 1.00 49.50 436 ARG A C 1
ATOM 3238 O O . ARG A 1 436 ? 44.127 23.037 16.607 1.00 49.50 436 ARG A O 1
ATOM 3245 N N . HIS A 1 437 ? 44.913 21.601 18.149 1.00 47.53 437 HIS A N 1
ATOM 3246 C CA . HIS A 1 437 ? 45.1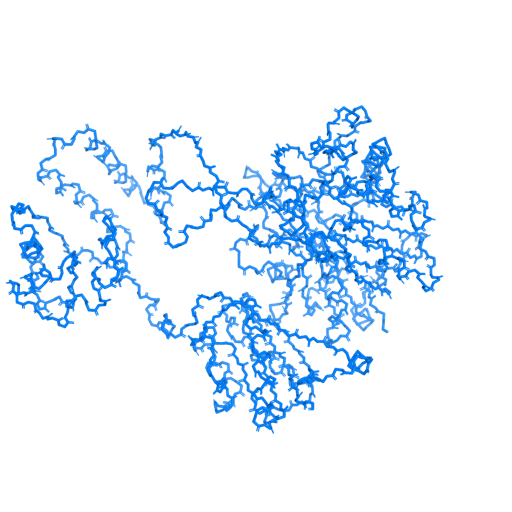10 22.587 19.208 1.00 47.53 437 HIS A CA 1
ATOM 3247 C C . HIS A 1 437 ? 46.532 23.178 19.249 1.00 47.53 437 HIS A C 1
ATOM 3249 O O . HIS A 1 437 ? 46.697 24.248 19.829 1.00 47.53 437 HIS A O 1
ATOM 3255 N N . HIS A 1 438 ? 47.515 22.546 18.594 1.00 48.78 438 HIS A N 1
ATOM 3256 C CA . HIS A 1 438 ? 48.921 22.979 18.551 1.00 48.78 438 HIS A CA 1
ATOM 3257 C C . HIS A 1 438 ? 49.491 22.919 17.118 1.00 48.78 438 HIS A C 1
ATOM 3259 O O . HIS A 1 438 ? 50.414 22.156 16.835 1.00 48.78 438 HIS A O 1
ATOM 3265 N N . PRO A 1 439 ? 48.953 23.715 16.173 1.00 44.81 439 PRO A N 1
ATOM 3266 C CA . PRO A 1 439 ? 49.302 23.609 14.753 1.00 44.81 439 PRO A CA 1
ATOM 3267 C C . PRO A 1 439 ? 50.756 23.997 14.423 1.00 44.81 439 PRO A C 1
ATOM 3269 O O . PRO A 1 439 ? 51.209 23.720 13.317 1.00 44.81 439 PRO A O 1
ATOM 3272 N N . GLY A 1 440 ? 51.476 24.642 15.350 1.00 49.75 440 GLY A N 1
ATOM 3273 C CA . GLY A 1 440 ? 52.874 25.060 15.179 1.00 49.75 440 GLY A CA 1
ATOM 3274 C C . GLY A 1 440 ? 53.924 24.022 15.590 1.00 49.75 440 GLY A C 1
ATOM 3275 O O . GLY A 1 440 ? 55.093 24.219 15.279 1.00 49.75 440 GLY A O 1
ATOM 3276 N N . ASP A 1 441 ? 53.519 22.929 16.244 1.00 53.22 441 ASP A N 1
ATOM 3277 C CA . ASP A 1 441 ? 54.442 21.949 16.842 1.00 53.22 441 ASP A CA 1
ATOM 3278 C C . ASP A 1 441 ? 54.721 20.734 15.934 1.00 53.22 441 ASP A C 1
ATOM 3280 O O . ASP A 1 441 ? 55.460 19.833 16.318 1.00 53.22 441 ASP A O 1
ATOM 3284 N N . PHE A 1 442 ? 54.131 20.676 14.735 1.00 46.72 442 PHE A N 1
ATOM 3285 C CA . PHE A 1 442 ? 54.272 19.534 13.825 1.00 46.72 442 PHE A CA 1
ATOM 3286 C C . PHE A 1 442 ? 55.280 19.817 12.706 1.00 46.72 442 PHE A C 1
ATOM 3288 O O . PHE A 1 442 ? 54.989 20.573 11.776 1.00 46.72 442 PHE A O 1
ATOM 3295 N N . GLY A 1 443 ? 56.440 19.161 12.771 1.00 53.34 443 GLY A N 1
ATOM 3296 C CA . GLY A 1 443 ? 57.418 19.098 11.693 1.00 53.34 443 GLY A CA 1
ATOM 3297 C C . GLY A 1 443 ? 57.118 17.986 10.680 1.00 53.34 443 GLY A C 1
ATOM 3298 O O . GLY A 1 443 ? 56.152 17.223 10.783 1.00 53.34 443 GLY A O 1
ATOM 3299 N N . GLU A 1 444 ? 57.967 17.890 9.656 1.00 44.22 444 GLU A N 1
ATOM 3300 C CA . GLU A 1 444 ? 57.825 16.932 8.550 1.00 44.22 444 GLU A CA 1
ATOM 3301 C C . GLU A 1 444 ? 57.890 15.464 9.030 1.00 44.22 444 GLU A C 1
ATOM 3303 O O . GLU A 1 444 ? 57.182 14.597 8.507 1.00 44.22 444 GLU A O 1
ATOM 3308 N N . GLU A 1 445 ? 58.662 15.179 10.086 1.00 50.38 445 GLU A N 1
ATOM 3309 C CA . GLU A 1 445 ? 58.764 13.843 10.687 1.00 50.38 445 GLU A CA 1
ATOM 3310 C C . GLU A 1 445 ? 57.508 13.427 11.473 1.00 50.38 445 GLU A C 1
ATOM 3312 O O . GLU A 1 445 ? 57.085 12.266 11.361 1.00 50.38 445 GLU A O 1
ATOM 3317 N N . GLU A 1 446 ? 56.856 14.338 12.208 1.00 54.72 446 GLU A N 1
ATOM 3318 C CA . GLU A 1 446 ? 55.601 14.038 12.911 1.00 54.72 446 GLU A CA 1
ATOM 3319 C C . GLU A 1 446 ? 54.440 13.784 11.934 1.00 54.72 446 GLU A C 1
ATOM 3321 O O . GLU A 1 446 ? 53.641 12.862 12.140 1.00 54.72 446 GLU A O 1
ATOM 3326 N N . TYR A 1 447 ? 54.381 14.513 10.812 1.00 50.28 447 TYR A N 1
ATOM 3327 C CA . TYR A 1 447 ? 53.400 14.266 9.744 1.00 50.28 447 TYR A CA 1
ATOM 3328 C C . TYR A 1 447 ? 53.608 12.910 9.053 1.00 50.28 447 TYR A C 1
ATOM 3330 O O . TYR A 1 447 ? 52.644 12.193 8.746 1.00 50.28 447 TYR A O 1
ATOM 3338 N N . GLN A 1 448 ? 54.864 12.507 8.853 1.00 50.88 448 GLN A N 1
ATOM 3339 C CA . GLN A 1 448 ? 55.214 11.178 8.348 1.00 50.88 448 GLN A CA 1
ATOM 3340 C C . GLN A 1 448 ? 54.823 10.072 9.345 1.00 50.88 448 GLN A C 1
ATOM 3342 O O . GLN A 1 448 ? 54.345 9.009 8.941 1.00 50.88 448 GLN A O 1
ATOM 3347 N N . ALA A 1 449 ? 54.966 10.310 10.653 1.00 55.91 449 ALA A N 1
ATOM 3348 C CA . ALA A 1 449 ? 54.527 9.375 11.690 1.00 55.91 449 ALA A CA 1
ATOM 3349 C C . ALA A 1 449 ? 52.997 9.213 11.726 1.00 55.91 449 ALA A C 1
ATOM 3351 O O . ALA A 1 449 ? 52.509 8.079 11.766 1.00 55.91 449 ALA A O 1
ATOM 3352 N N . TYR A 1 450 ? 52.249 10.315 11.616 1.00 54.31 450 TYR A N 1
ATOM 3353 C CA . TYR A 1 450 ? 50.786 10.311 11.512 1.00 54.31 450 TYR A CA 1
ATOM 3354 C C . TYR A 1 450 ? 50.299 9.536 10.277 1.00 54.31 450 TYR A C 1
ATOM 3356 O O . TYR A 1 450 ? 49.398 8.698 10.356 1.00 54.31 450 TYR A O 1
ATOM 3364 N N . SER A 1 451 ? 50.975 9.726 9.144 1.00 50.56 451 SER A N 1
ATOM 3365 C CA . SER A 1 451 ? 50.659 9.045 7.885 1.00 50.56 451 SER A CA 1
ATOM 3366 C C . SER A 1 451 ? 50.950 7.541 7.935 1.00 50.56 451 SER A C 1
ATOM 3368 O O . SER A 1 451 ? 50.169 6.739 7.426 1.00 50.56 451 SER A O 1
ATOM 3370 N N . ARG A 1 452 ? 52.025 7.122 8.619 1.00 61.31 452 ARG A N 1
ATOM 3371 C CA . ARG A 1 452 ? 52.305 5.697 8.879 1.00 61.31 452 ARG A CA 1
ATOM 3372 C C . ARG A 1 452 ? 51.238 5.050 9.765 1.00 61.31 452 ARG A C 1
ATOM 3374 O O . ARG A 1 452 ? 50.921 3.878 9.563 1.00 61.31 452 ARG A O 1
ATOM 3381 N N . LEU A 1 453 ? 50.691 5.790 10.732 1.00 57.97 453 LEU A N 1
ATOM 3382 C CA . LEU A 1 453 ? 49.614 5.311 11.601 1.00 57.97 453 LEU A CA 1
ATOM 3383 C C . LEU A 1 453 ? 48.316 5.095 10.806 1.00 57.97 453 LEU A C 1
ATOM 3385 O O . LEU A 1 453 ? 47.685 4.049 10.944 1.00 57.97 453 LEU A O 1
ATOM 3389 N N . LEU A 1 454 ? 47.973 6.037 9.920 1.00 52.97 454 LEU A N 1
ATOM 3390 C CA . LEU A 1 454 ? 46.823 5.930 9.019 1.00 52.97 454 LEU A CA 1
ATOM 3391 C C . LEU A 1 454 ? 46.963 4.748 8.046 1.00 52.97 454 LEU A C 1
ATOM 3393 O O . LEU A 1 454 ? 46.020 3.984 7.876 1.00 52.97 454 LEU A O 1
ATOM 3397 N N . LEU A 1 455 ? 48.144 4.541 7.457 1.00 55.78 455 LEU A N 1
ATOM 3398 C CA . LEU A 1 455 ? 48.397 3.409 6.556 1.00 55.78 455 LEU A CA 1
ATOM 3399 C C . LEU A 1 455 ? 48.270 2.052 7.270 1.00 55.78 455 LEU A C 1
ATOM 3401 O O . LEU A 1 455 ? 47.636 1.144 6.739 1.00 55.78 455 LEU A O 1
ATOM 3405 N N . LYS A 1 456 ? 48.780 1.928 8.504 1.00 60.19 456 LYS A N 1
ATOM 3406 C CA . LYS A 1 456 ? 48.595 0.717 9.330 1.00 60.19 456 LYS A CA 1
ATOM 3407 C C . LYS A 1 456 ? 47.128 0.460 9.686 1.00 60.19 456 LYS A C 1
ATOM 3409 O O . LYS A 1 456 ? 46.721 -0.695 9.766 1.00 60.19 456 LYS A O 1
ATOM 3414 N N . LEU A 1 457 ? 46.346 1.522 9.898 1.00 56.31 457 LEU A N 1
ATOM 3415 C CA . LEU A 1 457 ? 44.905 1.439 10.149 1.00 56.31 457 LEU A CA 1
ATOM 3416 C C . LEU A 1 457 ? 44.124 1.012 8.894 1.00 56.31 457 LEU A C 1
ATOM 3418 O O . LEU A 1 457 ? 43.111 0.332 9.003 1.00 56.31 457 LEU A O 1
ATOM 3422 N N . LEU A 1 458 ? 44.579 1.406 7.703 1.00 51.59 458 LEU A N 1
ATOM 3423 C CA . LEU A 1 458 ? 43.944 1.043 6.434 1.00 51.59 458 LEU A CA 1
ATOM 3424 C C . LEU A 1 458 ? 44.264 -0.402 6.005 1.00 51.59 458 LEU A C 1
ATOM 3426 O O . LEU A 1 458 ? 43.399 -1.070 5.437 1.00 51.59 458 LEU A O 1
ATOM 3430 N N . ASP A 1 459 ? 45.457 -0.919 6.319 1.00 54.88 459 ASP A N 1
ATOM 3431 C CA . ASP A 1 459 ? 45.870 -2.295 5.989 1.00 54.88 459 ASP A CA 1
ATOM 3432 C C . ASP A 1 459 ? 45.063 -3.375 6.735 1.00 54.88 459 ASP A C 1
ATOM 3434 O O . ASP A 1 459 ? 44.844 -4.469 6.208 1.00 54.88 459 ASP A O 1
ATOM 3438 N N . THR A 1 460 ? 44.548 -3.079 7.932 1.00 53.44 460 THR A N 1
ATOM 3439 C CA . THR A 1 460 ? 43.690 -4.011 8.687 1.00 53.44 460 THR A CA 1
ATOM 3440 C C . THR A 1 460 ? 42.285 -4.169 8.088 1.00 53.44 460 THR A C 1
ATOM 3442 O O . THR A 1 460 ? 41.564 -5.089 8.475 1.00 53.44 460 THR A O 1
ATOM 3445 N N . LEU A 1 461 ? 41.896 -3.341 7.107 1.00 46.78 461 LEU A N 1
ATOM 3446 C CA . LEU A 1 461 ? 40.530 -3.269 6.565 1.00 46.78 461 LEU A CA 1
ATOM 3447 C C . LEU A 1 461 ? 40.301 -4.037 5.243 1.00 46.78 461 LEU A C 1
ATOM 3449 O O . LEU A 1 461 ? 39.197 -3.976 4.708 1.00 46.78 461 LEU A O 1
ATOM 3453 N N . LYS A 1 462 ? 41.295 -4.772 4.710 1.00 50.09 462 LYS A N 1
ATOM 3454 C CA . LYS A 1 462 ? 41.236 -5.495 3.408 1.00 50.09 462 LYS A CA 1
ATOM 3455 C C . LYS A 1 462 ? 40.590 -4.669 2.261 1.00 50.09 462 LYS A C 1
ATOM 3457 O O . LYS A 1 462 ? 39.534 -5.051 1.750 1.00 50.09 462 LYS A O 1
ATOM 3462 N N . PRO A 1 463 ? 41.194 -3.542 1.842 1.00 46.25 463 PRO A N 1
ATOM 3463 C CA . PRO A 1 463 ? 40.555 -2.588 0.933 1.00 46.25 463 PRO A CA 1
ATOM 3464 C C . PRO A 1 463 ? 40.505 -3.045 -0.542 1.00 46.25 463 PRO A C 1
ATOM 3466 O O . PRO A 1 463 ? 41.359 -3.798 -1.007 1.00 46.25 463 PRO A O 1
ATOM 3469 N N . LEU A 1 464 ? 39.510 -2.535 -1.288 1.00 38.66 464 LEU A N 1
ATOM 3470 C CA . LEU A 1 464 ? 39.290 -2.775 -2.732 1.00 38.66 464 LEU A CA 1
ATOM 3471 C C . LEU A 1 464 ? 40.420 -2.238 -3.630 1.00 38.66 464 LEU A C 1
ATOM 3473 O O . LEU A 1 464 ? 40.623 -2.742 -4.730 1.00 38.66 464 LEU A O 1
ATOM 3477 N N . ALA A 1 465 ? 41.160 -1.238 -3.154 1.00 44.00 465 ALA A N 1
ATOM 3478 C CA . ALA A 1 465 ? 42.369 -0.717 -3.775 1.00 44.00 465 ALA A CA 1
ATOM 3479 C C . ALA A 1 465 ? 43.409 -0.449 -2.682 1.00 44.00 465 ALA A C 1
ATOM 3481 O O . ALA A 1 465 ? 43.064 -0.022 -1.578 1.00 44.00 465 ALA A O 1
ATOM 3482 N N . ARG A 1 466 ? 44.686 -0.699 -2.983 1.00 51.97 466 ARG A N 1
ATOM 3483 C CA . ARG A 1 466 ? 45.794 -0.472 -2.048 1.00 51.97 466 ARG A CA 1
ATOM 3484 C C . ARG A 1 466 ? 46.512 0.822 -2.410 1.00 51.97 466 ARG A C 1
ATOM 3486 O O . ARG A 1 466 ? 47.031 0.938 -3.518 1.00 51.97 466 ARG A O 1
ATOM 3493 N N . LEU A 1 467 ? 46.590 1.760 -1.468 1.00 49.09 467 LEU A N 1
ATOM 3494 C CA . LEU A 1 467 ? 47.424 2.950 -1.620 1.00 49.09 467 LEU A CA 1
ATOM 3495 C C . LEU A 1 467 ? 48.899 2.520 -1.627 1.00 49.09 467 LEU A C 1
ATOM 3497 O O . LEU A 1 467 ? 49.439 2.108 -0.605 1.00 49.09 467 LEU A O 1
ATOM 3501 N N . VAL A 1 468 ? 49.534 2.570 -2.796 1.00 54.84 468 VAL A N 1
ATOM 3502 C CA . VAL A 1 468 ? 50.925 2.122 -3.006 1.00 54.84 468 VAL A CA 1
ATOM 3503 C C . VAL A 1 468 ? 51.966 3.189 -2.660 1.00 54.84 468 VAL A C 1
ATOM 3505 O O . VAL A 1 468 ? 53.127 2.857 -2.442 1.00 54.84 468 VAL A O 1
ATOM 3508 N N . GLY A 1 469 ? 51.550 4.450 -2.545 1.00 56.09 469 GLY A N 1
ATOM 3509 C CA . GLY A 1 469 ? 52.373 5.557 -2.075 1.00 56.09 469 GLY A CA 1
ATOM 3510 C C . GLY A 1 469 ? 51.630 6.885 -2.166 1.00 56.09 469 GLY A C 1
ATOM 3511 O O . GLY A 1 469 ? 50.595 6.985 -2.821 1.00 56.09 469 GLY A O 1
ATOM 3512 N N . TRP A 1 470 ? 52.164 7.904 -1.504 1.00 58.03 470 TRP A N 1
ATOM 3513 C CA . TRP A 1 470 ? 51.704 9.289 -1.580 1.00 58.03 470 TRP A CA 1
ATOM 3514 C C . TRP A 1 470 ? 52.928 10.205 -1.445 1.00 58.03 470 TRP A C 1
ATOM 3516 O O . TRP A 1 470 ? 53.952 9.794 -0.898 1.00 58.03 470 TRP A O 1
ATOM 3526 N N . ALA A 1 471 ? 52.841 11.426 -1.962 1.00 50.75 471 ALA A N 1
ATOM 3527 C CA . ALA A 1 471 ? 53.887 12.429 -1.817 1.00 50.75 471 ALA A CA 1
ATOM 3528 C C . ALA A 1 471 ? 53.254 13.802 -1.605 1.00 50.75 471 ALA A C 1
ATOM 3530 O O . ALA A 1 471 ? 52.218 14.116 -2.192 1.00 50.75 471 ALA A O 1
ATOM 3531 N N . TYR A 1 472 ? 53.893 14.612 -0.768 1.00 48.78 472 TYR A N 1
ATOM 3532 C CA . TYR A 1 472 ? 53.541 16.005 -0.546 1.00 48.78 472 TYR A CA 1
ATOM 3533 C C . TYR A 1 472 ? 54.783 16.845 -0.805 1.00 48.78 472 TYR A C 1
ATOM 3535 O O . TYR A 1 472 ? 55.855 16.529 -0.296 1.00 48.78 472 TYR A O 1
ATOM 3543 N N . VAL A 1 473 ? 54.651 17.879 -1.631 1.00 56.38 473 VAL A N 1
ATOM 3544 C CA . VAL A 1 473 ? 55.767 18.744 -2.009 1.00 56.38 473 VAL A CA 1
ATOM 3545 C C . VAL A 1 473 ? 55.305 20.187 -1.915 1.00 56.38 473 VAL A C 1
ATOM 3547 O O . VAL A 1 473 ? 54.298 20.563 -2.514 1.00 56.38 473 VAL A O 1
ATOM 3550 N N . GLY A 1 474 ? 56.038 20.992 -1.149 1.00 45.81 474 GLY A N 1
ATOM 3551 C CA . GLY A 1 474 ? 55.870 22.439 -1.148 1.00 45.81 474 GLY A CA 1
ATOM 3552 C C . GLY A 1 474 ? 56.486 23.036 -2.410 1.00 45.81 474 GLY A C 1
ATOM 3553 O O . GLY A 1 474 ? 57.608 22.693 -2.776 1.00 45.81 474 GLY A O 1
ATOM 3554 N N . VAL A 1 475 ? 55.763 23.934 -3.070 1.00 53.47 475 VAL A N 1
ATOM 3555 C CA . VAL A 1 475 ? 56.279 24.708 -4.204 1.00 53.47 475 VAL A CA 1
ATOM 3556 C C . VAL A 1 475 ? 56.142 26.193 -3.922 1.00 53.47 475 VAL A C 1
ATOM 3558 O O . VAL A 1 475 ? 55.264 26.606 -3.164 1.00 53.47 475 VAL A O 1
ATOM 3561 N N . ASP A 1 476 ? 57.012 26.993 -4.535 1.00 57.66 476 ASP A N 1
ATOM 3562 C CA . ASP A 1 476 ? 56.901 28.445 -4.457 1.00 57.66 476 ASP A CA 1
ATOM 3563 C C . ASP A 1 476 ? 55.525 28.890 -5.005 1.00 57.66 476 ASP A C 1
ATOM 3565 O O . ASP A 1 476 ? 55.112 28.418 -6.075 1.00 57.66 476 ASP A O 1
ATOM 3569 N N . PRO A 1 477 ? 54.791 29.777 -4.305 1.00 50.22 477 PRO A N 1
ATOM 3570 C CA . PRO A 1 477 ? 53.471 30.233 -4.738 1.00 50.22 477 PRO A CA 1
ATOM 3571 C C . PRO A 1 477 ? 53.436 30.794 -6.167 1.00 50.22 477 PRO A C 1
ATOM 3573 O O . PRO A 1 477 ? 52.423 30.653 -6.851 1.00 50.22 477 PRO A O 1
ATOM 3576 N N . SER A 1 478 ? 54.538 31.377 -6.653 1.00 51.56 478 SER A N 1
ATOM 3577 C CA . SER A 1 478 ? 54.655 31.912 -8.018 1.00 51.56 478 SER A CA 1
ATOM 3578 C C . SER A 1 478 ? 54.576 30.843 -9.115 1.00 51.56 478 SER A C 1
ATOM 3580 O O . SER A 1 478 ? 54.225 31.156 -10.253 1.00 51.56 478 SER A O 1
ATOM 3582 N N . ILE A 1 479 ? 54.838 29.575 -8.780 1.00 57.34 479 ILE A N 1
ATOM 3583 C CA . ILE A 1 479 ? 54.789 28.432 -9.703 1.00 57.34 479 ILE A CA 1
ATOM 3584 C C . ILE A 1 479 ? 53.740 27.390 -9.295 1.00 57.34 479 ILE A C 1
ATOM 3586 O O . ILE A 1 479 ? 53.760 26.265 -9.797 1.00 57.34 479 ILE A O 1
ATOM 3590 N N . MET A 1 480 ? 52.787 27.756 -8.427 1.00 56.97 480 MET A N 1
ATOM 3591 C CA . MET A 1 480 ? 51.778 26.841 -7.869 1.00 56.97 480 MET A CA 1
ATOM 3592 C C . MET A 1 480 ? 51.016 26.026 -8.926 1.00 56.97 480 MET A C 1
ATOM 3594 O O . MET A 1 480 ? 50.609 24.895 -8.665 1.00 56.97 480 MET A O 1
ATOM 3598 N N . GLY A 1 481 ? 50.862 26.565 -10.141 1.00 53.34 481 GLY A N 1
ATOM 3599 C CA . GLY A 1 481 ? 50.232 25.861 -11.255 1.00 53.34 481 GLY A CA 1
ATOM 3600 C C . GLY A 1 481 ? 50.935 24.540 -11.595 1.00 53.34 481 GLY A C 1
ATOM 3601 O O . GLY A 1 481 ? 50.283 23.513 -11.742 1.00 53.34 481 GLY A O 1
ATOM 3602 N N . VAL A 1 482 ? 52.265 24.503 -11.631 1.00 71.50 482 VAL A N 1
ATOM 3603 C CA . VAL A 1 482 ? 53.013 23.274 -11.960 1.00 71.50 482 VAL A CA 1
ATOM 3604 C C . VAL A 1 482 ? 53.357 22.425 -10.734 1.00 71.50 482 VAL A C 1
ATOM 3606 O O . VAL A 1 482 ? 54.074 21.438 -10.858 1.00 71.50 482 VAL A O 1
ATOM 3609 N N . GLY A 1 483 ? 52.800 22.750 -9.562 1.00 67.00 483 GLY A N 1
ATOM 3610 C CA . GLY A 1 483 ? 52.993 22.006 -8.313 1.00 67.00 483 GLY A CA 1
ATOM 3611 C C . GLY A 1 483 ? 52.759 20.486 -8.377 1.00 67.00 483 GLY A C 1
ATOM 3612 O O . GLY A 1 483 ? 53.488 19.754 -7.706 1.00 67.00 483 GLY A O 1
ATOM 3613 N N . PRO A 1 484 ? 51.826 19.963 -9.201 1.00 77.00 484 PRO A N 1
ATOM 3614 C CA . PRO A 1 484 ? 51.673 18.519 -9.379 1.00 77.00 484 PRO A CA 1
ATOM 3615 C C . PRO A 1 484 ? 52.903 17.804 -9.965 1.00 77.00 484 PRO A C 1
ATOM 3617 O O . PRO A 1 484 ? 53.085 16.622 -9.695 1.00 77.00 484 PRO A O 1
ATOM 3620 N N . VAL A 1 485 ? 53.757 18.489 -10.737 1.00 79.38 485 VAL A N 1
ATOM 3621 C CA . VAL A 1 485 ? 54.946 17.897 -11.383 1.00 79.38 485 VAL A CA 1
ATOM 3622 C C . VAL A 1 485 ? 55.940 17.342 -10.356 1.00 79.38 485 VAL A C 1
ATOM 3624 O O . VAL A 1 485 ? 56.141 16.126 -10.341 1.00 79.38 485 VAL A O 1
ATOM 3627 N N . PRO A 1 486 ? 56.506 18.157 -9.444 1.00 70.06 486 PRO A N 1
ATOM 3628 C CA . PRO A 1 486 ? 57.449 17.648 -8.456 1.00 70.06 486 PRO A CA 1
ATOM 3629 C C . PRO A 1 486 ? 56.789 16.685 -7.457 1.00 70.06 486 PRO A C 1
ATOM 3631 O O . PRO A 1 486 ? 57.461 15.803 -6.928 1.00 70.06 486 PRO A O 1
ATOM 3634 N N . ALA A 1 487 ? 55.473 16.788 -7.224 1.00 69.25 487 ALA A N 1
ATOM 3635 C CA . ALA A 1 487 ? 54.736 15.828 -6.400 1.00 69.25 487 ALA A CA 1
ATOM 3636 C C . ALA A 1 487 ? 54.647 14.436 -7.054 1.00 69.25 487 ALA A C 1
ATOM 3638 O O . ALA A 1 487 ? 54.866 13.428 -6.381 1.00 69.25 487 ALA A O 1
ATOM 3639 N N . ILE A 1 488 ? 54.381 14.367 -8.363 1.00 76.00 488 ILE A N 1
ATOM 3640 C CA . ILE A 1 488 ? 54.373 13.109 -9.123 1.00 76.00 488 ILE A CA 1
ATOM 3641 C C . ILE A 1 488 ? 55.787 12.518 -9.191 1.00 76.00 488 ILE A C 1
ATOM 3643 O O . ILE A 1 488 ? 55.958 11.325 -8.957 1.00 76.00 488 ILE A O 1
ATOM 3647 N N . GLU A 1 489 ? 56.818 13.329 -9.424 1.00 81.06 489 GLU A N 1
ATOM 3648 C CA . GLU A 1 489 ? 58.212 12.860 -9.428 1.00 81.06 489 GLU A CA 1
ATOM 3649 C C . GLU A 1 489 ? 58.647 12.317 -8.059 1.00 81.06 489 GLU A C 1
ATOM 3651 O O . GLU A 1 489 ? 59.256 11.246 -7.975 1.00 81.06 489 GLU A O 1
ATOM 3656 N N . ALA A 1 490 ? 58.290 13.011 -6.973 1.00 70.69 490 ALA A N 1
ATOM 3657 C CA . ALA A 1 490 ? 58.545 12.557 -5.609 1.00 70.69 490 ALA A CA 1
ATOM 3658 C C . ALA A 1 490 ? 57.814 11.241 -5.302 1.00 70.69 490 ALA A C 1
ATOM 3660 O O . ALA A 1 490 ? 58.398 10.345 -4.690 1.00 70.69 490 ALA A O 1
ATOM 3661 N N . LEU A 1 491 ? 56.573 11.089 -5.777 1.00 74.94 491 LEU A N 1
ATOM 3662 C CA . LEU A 1 491 ? 55.793 9.861 -5.635 1.00 74.94 491 LEU A CA 1
ATOM 3663 C C . LEU A 1 491 ? 56.425 8.686 -6.391 1.00 74.94 491 LEU A C 1
ATOM 3665 O O . LEU A 1 491 ? 56.600 7.611 -5.816 1.00 74.94 491 LEU A O 1
ATOM 3669 N N . LEU A 1 492 ? 56.795 8.878 -7.658 1.00 79.56 492 LEU A N 1
ATOM 3670 C CA . LEU A 1 492 ? 57.442 7.851 -8.483 1.00 79.56 492 LEU A CA 1
ATOM 3671 C C . LEU A 1 492 ? 58.779 7.419 -7.872 1.00 79.56 492 LEU A C 1
ATOM 3673 O O . LEU A 1 492 ? 59.061 6.227 -7.754 1.00 79.56 492 LEU A O 1
ATOM 3677 N N . LYS A 1 493 ? 59.562 8.375 -7.360 1.00 78.56 493 LYS A N 1
ATOM 3678 C CA . LYS A 1 493 ? 60.806 8.091 -6.637 1.00 78.56 493 LYS A CA 1
ATOM 3679 C C . LYS A 1 493 ? 60.564 7.314 -5.338 1.00 78.56 493 LYS A C 1
ATOM 3681 O O . LYS A 1 493 ? 61.283 6.353 -5.068 1.00 78.56 493 LYS A O 1
ATOM 3686 N N . ALA A 1 494 ? 59.562 7.702 -4.546 1.00 64.44 494 ALA A N 1
ATOM 3687 C CA . ALA A 1 494 ? 59.230 7.049 -3.278 1.00 64.44 494 ALA A CA 1
ATOM 3688 C C . ALA A 1 494 ? 58.688 5.621 -3.467 1.00 64.44 494 ALA A C 1
ATOM 3690 O O . ALA A 1 494 ? 58.933 4.750 -2.635 1.00 64.44 494 ALA A O 1
ATOM 3691 N N . THR A 1 495 ? 57.986 5.372 -4.573 1.00 74.38 495 THR A N 1
ATOM 3692 C CA . THR A 1 495 ? 57.368 4.073 -4.892 1.00 74.38 495 THR A CA 1
ATOM 3693 C C . THR A 1 495 ? 58.223 3.189 -5.799 1.00 74.38 495 THR A C 1
ATOM 3695 O O . THR A 1 495 ? 57.925 2.005 -5.941 1.00 74.38 495 THR A O 1
ATOM 3698 N N . LYS A 1 496 ? 59.300 3.737 -6.379 1.00 82.62 496 LYS A N 1
ATOM 3699 C CA . LYS A 1 496 ? 60.127 3.116 -7.431 1.00 82.62 496 LYS A CA 1
ATOM 3700 C C . LYS A 1 496 ? 59.343 2.749 -8.700 1.00 82.62 496 LYS A C 1
ATOM 3702 O O . LYS A 1 496 ? 59.781 1.882 -9.452 1.00 82.62 496 LYS A O 1
ATOM 3707 N N . LEU A 1 497 ? 58.201 3.393 -8.927 1.00 79.38 497 LEU A N 1
ATOM 3708 C CA . LEU A 1 497 ? 57.406 3.246 -10.143 1.00 79.38 497 LEU A CA 1
ATOM 3709 C C . LEU A 1 497 ? 57.891 4.225 -11.214 1.00 79.38 497 LEU A C 1
ATOM 3711 O O . LEU A 1 497 ? 58.495 5.255 -10.913 1.00 79.38 497 LEU A O 1
ATOM 3715 N N . THR A 1 498 ? 57.589 3.925 -12.471 1.00 84.75 498 THR A N 1
ATOM 3716 C CA . THR A 1 498 ? 57.768 4.835 -13.605 1.00 84.75 498 THR A CA 1
ATOM 3717 C C . THR A 1 498 ? 56.411 5.252 -14.169 1.00 84.75 498 THR A C 1
ATOM 3719 O O . THR A 1 498 ? 55.397 4.610 -13.912 1.00 84.75 498 THR A O 1
ATOM 3722 N N . LEU A 1 499 ? 56.369 6.316 -14.979 1.00 78.75 499 LEU A N 1
ATOM 3723 C CA . LEU A 1 499 ? 55.127 6.741 -15.644 1.00 78.75 499 LEU A CA 1
ATOM 3724 C C . LEU A 1 499 ? 54.546 5.669 -16.583 1.00 78.75 499 LEU A C 1
ATOM 3726 O O . LEU A 1 499 ? 53.345 5.675 -16.837 1.00 78.75 499 LEU A O 1
ATOM 3730 N N . ASN A 1 500 ? 55.369 4.736 -17.075 1.00 78.81 500 ASN A N 1
ATOM 3731 C CA . ASN A 1 500 ? 54.900 3.619 -17.898 1.00 78.81 500 ASN A CA 1
ATOM 3732 C C . ASN A 1 500 ? 54.117 2.581 -17.086 1.00 78.81 500 ASN A C 1
ATOM 3734 O O . ASN A 1 500 ? 53.264 1.906 -17.653 1.00 78.81 500 ASN A O 1
ATOM 3738 N N . ASP A 1 501 ? 54.370 2.499 -15.778 1.00 77.56 501 ASP A N 1
ATOM 3739 C CA . ASP A 1 501 ? 53.662 1.613 -14.848 1.00 77.56 501 ASP A CA 1
ATOM 3740 C C . ASP A 1 501 ? 52.315 2.207 -14.391 1.00 77.56 501 ASP A C 1
ATOM 3742 O O . ASP A 1 501 ? 51.613 1.608 -13.577 1.00 77.56 501 ASP A O 1
ATOM 3746 N N . VAL A 1 502 ? 51.965 3.406 -14.876 1.00 70.75 502 VAL A N 1
ATOM 3747 C CA . VAL A 1 502 ? 50.738 4.122 -14.522 1.00 70.75 502 VAL A CA 1
ATOM 3748 C C . VAL A 1 502 ? 49.775 4.106 -15.711 1.00 70.75 502 VAL A C 1
ATOM 3750 O O . VAL A 1 502 ? 50.045 4.658 -16.783 1.00 70.75 502 VAL A O 1
ATOM 3753 N N . ASP A 1 503 ? 48.630 3.455 -15.520 1.00 66.38 503 ASP A N 1
ATOM 3754 C CA . ASP A 1 503 ? 47.601 3.307 -16.556 1.00 66.38 503 ASP A CA 1
ATOM 3755 C C . ASP A 1 503 ? 46.728 4.556 -16.713 1.00 66.38 503 ASP A C 1
ATOM 3757 O O . ASP A 1 503 ? 46.255 4.843 -17.811 1.00 66.38 503 ASP A O 1
ATOM 3761 N N . LEU A 1 504 ? 46.543 5.322 -15.634 1.00 66.56 504 LEU A N 1
ATOM 3762 C CA . LEU A 1 504 ? 45.686 6.504 -15.609 1.00 66.56 504 LEU A CA 1
ATOM 3763 C C . LEU A 1 504 ? 46.262 7.573 -14.678 1.00 66.56 504 LEU A C 1
ATOM 3765 O O . LEU A 1 504 ? 46.680 7.277 -13.558 1.00 66.56 504 LEU A O 1
ATOM 3769 N N . ILE A 1 505 ? 46.273 8.823 -15.143 1.00 72.00 505 ILE A N 1
ATOM 3770 C CA . ILE A 1 505 ? 46.786 9.976 -14.404 1.00 72.00 505 ILE A CA 1
ATOM 3771 C C . ILE A 1 505 ? 45.670 11.012 -14.290 1.00 72.00 505 ILE A C 1
ATOM 3773 O O . ILE A 1 505 ? 45.171 11.518 -15.291 1.00 72.00 505 ILE A O 1
ATOM 3777 N N . GLU A 1 506 ? 45.302 11.353 -13.059 1.00 64.81 506 GLU A N 1
ATOM 3778 C CA . GLU A 1 506 ? 44.352 12.429 -12.768 1.00 64.81 506 GLU A CA 1
ATOM 3779 C C . GLU A 1 506 ? 45.095 13.618 -12.161 1.00 64.81 506 GLU A C 1
ATOM 3781 O O . GLU A 1 506 ? 45.633 13.539 -11.055 1.00 64.81 506 GLU A O 1
ATOM 3786 N N . ILE A 1 507 ? 45.110 14.738 -12.881 1.00 72.50 507 ILE A N 1
ATOM 3787 C CA . ILE A 1 507 ? 45.595 16.025 -12.384 1.00 72.50 507 ILE A CA 1
ATOM 3788 C C . ILE A 1 507 ? 44.383 16.920 -12.173 1.00 72.50 507 ILE A C 1
ATOM 3790 O O . ILE A 1 507 ? 43.601 17.157 -13.096 1.00 72.50 507 ILE A O 1
ATOM 3794 N N . ASN A 1 508 ? 44.240 17.445 -10.953 1.00 67.00 508 ASN A N 1
ATOM 3795 C CA . ASN A 1 508 ? 43.159 18.365 -10.615 1.00 67.00 508 ASN A CA 1
ATOM 3796 C C . ASN A 1 508 ? 43.200 19.604 -11.527 1.00 67.00 508 ASN A C 1
ATOM 3798 O O . ASN A 1 508 ? 44.018 20.503 -11.346 1.00 67.00 508 ASN A O 1
ATOM 3802 N N . GLU A 1 509 ? 42.307 19.630 -12.511 1.00 61.06 509 GLU A N 1
ATOM 3803 C CA . GLU A 1 509 ? 42.251 20.638 -13.567 1.00 61.06 509 GLU A CA 1
ATOM 3804 C C . GLU A 1 509 ? 41.530 21.906 -13.081 1.00 61.06 509 GLU A C 1
ATOM 3806 O O . GLU A 1 509 ? 40.393 22.177 -13.469 1.00 61.06 509 GLU A O 1
ATOM 3811 N N . ALA A 1 510 ? 42.177 22.676 -12.200 1.00 53.41 510 ALA A N 1
ATOM 3812 C CA . ALA A 1 510 ? 41.678 23.994 -11.790 1.00 53.41 510 ALA A CA 1
ATOM 3813 C C . ALA A 1 510 ? 41.726 25.010 -12.945 1.00 53.41 510 ALA A C 1
ATOM 3815 O O . ALA A 1 510 ? 40.856 25.870 -13.047 1.00 53.41 510 ALA A O 1
ATOM 3816 N N . PHE A 1 511 ? 42.718 24.870 -13.833 1.00 61.22 511 PHE A N 1
ATOM 3817 C CA . PHE A 1 511 ? 42.865 25.633 -15.072 1.00 61.22 511 PHE A CA 1
ATOM 3818 C C . PHE A 1 511 ? 43.430 24.717 -16.173 1.00 61.22 511 PHE A C 1
ATOM 3820 O O . PHE A 1 511 ? 44.417 24.025 -15.931 1.00 61.22 511 PHE A O 1
ATOM 3827 N N . CYS A 1 512 ? 42.904 24.736 -17.405 1.00 59.00 512 CYS A N 1
ATOM 3828 C CA . CYS A 1 512 ? 43.410 23.866 -18.489 1.00 59.00 512 CYS A CA 1
ATOM 3829 C C . CYS A 1 512 ? 44.911 24.062 -18.781 1.00 59.00 512 CYS A C 1
ATOM 3831 O O . CYS A 1 512 ? 45.637 23.104 -19.052 1.00 59.00 512 CYS A O 1
ATOM 3833 N N . ALA A 1 513 ? 45.401 25.306 -18.686 1.00 66.44 513 ALA A N 1
ATOM 3834 C CA . ALA A 1 513 ? 46.817 25.631 -18.878 1.00 66.44 513 ALA A CA 1
ATOM 3835 C C . ALA A 1 513 ? 47.724 24.930 -17.851 1.00 66.44 513 ALA A C 1
ATOM 3837 O O . ALA A 1 513 ? 48.859 24.583 -18.169 1.00 66.44 513 ALA A O 1
ATOM 3838 N N . GLN A 1 514 ? 47.202 24.675 -16.650 1.00 70.62 514 GLN A N 1
ATOM 3839 C CA . GLN A 1 514 ? 47.889 23.975 -15.574 1.00 70.62 514 GLN A CA 1
ATOM 3840 C C . GLN A 1 514 ? 48.141 22.511 -15.937 1.00 70.62 514 GLN A C 1
ATOM 3842 O O . GLN A 1 514 ? 49.281 22.051 -15.956 1.00 70.62 514 GLN A O 1
ATOM 3847 N N . THR A 1 515 ? 47.073 21.792 -16.281 1.00 71.81 515 THR A N 1
ATOM 3848 C CA . THR A 1 515 ? 47.124 20.373 -16.643 1.00 71.81 515 THR A CA 1
ATOM 3849 C C . THR A 1 515 ? 47.999 20.150 -17.873 1.00 71.81 515 THR A C 1
ATOM 3851 O O . THR A 1 515 ? 48.815 19.230 -17.889 1.00 71.81 515 THR A O 1
ATOM 3854 N N . LEU A 1 516 ? 47.921 21.043 -18.866 1.00 75.56 516 LEU A N 1
ATOM 3855 C CA . LEU A 1 516 ? 48.759 20.969 -20.063 1.00 75.56 516 LEU A CA 1
ATOM 3856 C C . LEU A 1 516 ? 50.240 21.272 -19.773 1.00 75.56 516 LEU A C 1
ATOM 3858 O O . LEU A 1 516 ? 51.120 20.647 -20.367 1.00 75.56 516 LEU A O 1
ATOM 3862 N N . ALA A 1 517 ? 50.536 22.207 -18.863 1.00 76.38 517 ALA A N 1
ATOM 3863 C CA . ALA A 1 517 ? 51.905 22.492 -18.432 1.00 76.38 517 ALA A CA 1
ATOM 3864 C C . ALA A 1 517 ? 52.516 21.298 -17.682 1.00 76.38 517 ALA A C 1
ATOM 3866 O O . ALA A 1 517 ? 53.644 20.907 -17.983 1.00 76.38 517 ALA A O 1
ATOM 3867 N N . CYS A 1 518 ? 51.754 20.664 -16.785 1.00 77.31 518 CYS A N 1
ATOM 3868 C CA . CYS A 1 518 ? 52.179 19.446 -16.093 1.00 77.31 518 CYS A CA 1
ATOM 3869 C C . CYS A 1 518 ? 52.399 18.279 -17.065 1.00 77.31 518 CYS A C 1
ATOM 3871 O O . CYS A 1 518 ? 53.416 17.593 -16.979 1.00 77.31 518 CYS A O 1
ATOM 3873 N N . ALA A 1 519 ? 51.492 18.090 -18.030 1.00 82.12 519 ALA A N 1
ATOM 3874 C CA . ALA A 1 519 ? 51.610 17.052 -19.051 1.00 82.12 519 ALA A CA 1
ATOM 3875 C C . ALA A 1 519 ? 52.874 17.215 -19.903 1.00 82.12 519 ALA A C 1
ATOM 3877 O O . ALA A 1 519 ? 53.586 16.245 -20.152 1.00 82.12 519 ALA A O 1
ATOM 3878 N N . LYS A 1 520 ? 53.192 18.451 -20.308 1.00 84.75 520 LYS A N 1
ATOM 3879 C CA . LYS A 1 520 ? 54.416 18.760 -21.060 1.00 84.75 520 LYS A CA 1
ATOM 3880 C C . LYS A 1 520 ? 55.678 18.552 -20.226 1.00 84.75 520 LYS A C 1
ATOM 3882 O O . LYS A 1 520 ? 56.640 17.985 -20.738 1.00 84.75 520 LYS A O 1
ATOM 3887 N N . ALA A 1 521 ? 55.674 18.986 -18.965 1.00 84.19 521 ALA A N 1
ATOM 3888 C CA . ALA A 1 521 ? 56.823 18.857 -18.071 1.00 84.19 521 ALA A CA 1
ATOM 3889 C C . ALA A 1 521 ? 57.166 17.387 -17.776 1.00 84.19 521 ALA A C 1
ATOM 3891 O O . ALA A 1 521 ? 58.330 17.003 -17.844 1.00 84.19 521 ALA A O 1
ATOM 3892 N N . LEU A 1 522 ? 56.148 16.556 -17.539 1.00 82.75 522 LEU A N 1
ATOM 3893 C CA . LEU A 1 522 ? 56.301 15.126 -17.250 1.00 82.75 522 LEU A CA 1
ATOM 3894 C C . LEU A 1 522 ? 56.324 14.240 -18.509 1.00 82.75 522 LEU A C 1
ATOM 3896 O O . LEU A 1 522 ? 56.470 13.027 -18.390 1.00 82.75 522 LEU A O 1
ATOM 3900 N N . LYS A 1 523 ? 56.169 14.823 -19.708 1.00 87.62 523 LYS A N 1
ATOM 3901 C CA . LYS A 1 523 ? 56.019 14.103 -20.987 1.00 87.62 523 LYS A CA 1
ATOM 3902 C C . LYS A 1 523 ? 54.927 13.020 -20.927 1.00 87.62 523 LYS A C 1
ATOM 3904 O O . LYS A 1 523 ? 55.148 11.886 -21.349 1.00 87.62 523 LYS A O 1
ATOM 3909 N N . LEU A 1 524 ? 53.763 13.369 -20.377 1.00 82.00 524 LEU A N 1
ATOM 3910 C CA . LEU A 1 524 ? 52.644 12.439 -20.208 1.00 82.00 524 LEU A CA 1
ATOM 3911 C C . LEU A 1 524 ? 52.004 12.073 -21.548 1.00 82.00 524 LEU A C 1
ATOM 3913 O O . LEU A 1 524 ? 51.849 12.917 -22.433 1.00 82.00 524 LEU A O 1
ATOM 3917 N N . ASP A 1 525 ? 51.558 10.825 -21.651 1.00 81.62 525 ASP A N 1
ATOM 3918 C CA . ASP A 1 525 ? 50.630 10.407 -22.694 1.00 81.62 525 ASP A CA 1
ATOM 3919 C C . ASP A 1 525 ? 49.256 11.044 -22.431 1.00 81.62 525 ASP A C 1
ATOM 3921 O O . ASP A 1 525 ? 48.596 10.757 -21.429 1.00 81.62 525 ASP A O 1
ATOM 3925 N N . MET A 1 526 ? 48.824 11.921 -23.339 1.00 76.94 526 MET A N 1
ATOM 3926 C CA . MET A 1 526 ? 47.547 12.630 -23.230 1.00 76.94 526 MET A CA 1
ATOM 3927 C C . MET A 1 526 ? 46.339 11.686 -23.250 1.00 76.94 526 MET A C 1
ATOM 3929 O O . MET A 1 526 ? 45.288 12.066 -22.746 1.00 76.94 526 MET A O 1
ATOM 3933 N N . SER A 1 527 ? 46.472 10.461 -23.774 1.00 73.75 527 SER A N 1
ATOM 3934 C CA . SER A 1 527 ? 45.400 9.455 -23.737 1.00 73.75 527 SER A CA 1
ATOM 3935 C C . SER A 1 527 ? 45.150 8.878 -22.338 1.00 73.75 527 SER A C 1
ATOM 3937 O O . SER A 1 527 ? 44.094 8.294 -22.104 1.00 73.75 527 SER A O 1
ATOM 3939 N N . LYS A 1 528 ? 46.088 9.069 -21.398 1.00 71.31 528 LYS A N 1
ATOM 3940 C CA . LYS A 1 528 ? 46.008 8.594 -20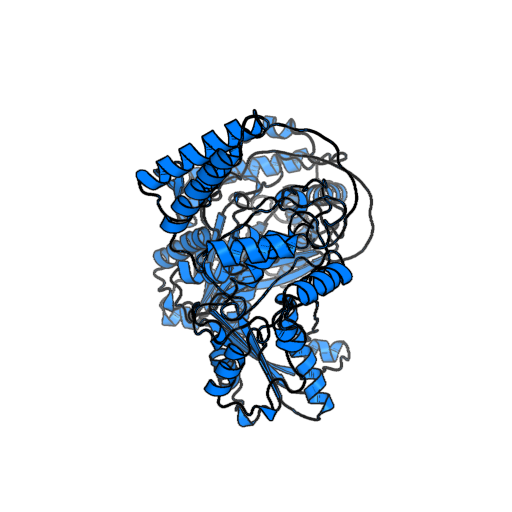.008 1.00 71.31 528 LYS A CA 1
ATOM 3941 C C . LYS A 1 528 ? 45.650 9.693 -19.006 1.00 71.31 528 LYS A C 1
ATOM 3943 O O . LYS A 1 528 ? 45.439 9.396 -17.831 1.00 71.31 528 LYS A O 1
ATOM 3948 N N . LEU A 1 529 ? 45.621 10.953 -19.444 1.00 72.69 529 LEU A N 1
ATOM 3949 C CA . LEU A 1 529 ? 45.443 12.118 -18.581 1.00 72.69 529 LEU A CA 1
ATOM 3950 C C . LEU A 1 529 ? 43.981 12.575 -18.558 1.00 72.69 529 LEU A C 1
ATOM 3952 O O . LEU A 1 529 ? 43.447 12.958 -19.595 1.00 72.69 529 LEU A O 1
ATOM 3956 N N . ASN A 1 530 ? 43.361 12.595 -17.374 1.00 65.12 530 ASN A N 1
ATOM 3957 C CA . ASN A 1 530 ? 41.987 13.075 -17.149 1.00 65.12 530 ASN A CA 1
ATOM 3958 C C . ASN A 1 530 ? 40.966 12.485 -18.148 1.00 65.12 530 ASN A C 1
ATOM 3960 O O . ASN A 1 530 ? 40.106 13.194 -18.676 1.00 65.12 530 ASN A O 1
ATOM 3964 N N . VAL A 1 531 ? 41.084 11.182 -18.431 1.00 61.56 531 VAL A N 1
ATOM 3965 C CA . VAL A 1 531 ? 40.411 10.474 -19.542 1.00 61.56 531 VAL A CA 1
ATOM 3966 C C . VAL A 1 531 ? 38.878 10.557 -19.466 1.00 61.56 531 VAL A C 1
ATOM 3968 O O . VAL A 1 531 ? 38.198 10.477 -20.484 1.00 61.56 531 VAL A O 1
ATOM 3971 N N . ASN A 1 532 ? 38.332 10.784 -18.267 1.00 54.62 532 ASN A N 1
ATOM 3972 C CA . ASN A 1 532 ? 36.893 10.905 -18.010 1.00 54.62 532 ASN A CA 1
ATOM 3973 C C . ASN A 1 532 ? 36.421 12.358 -17.781 1.00 54.62 532 ASN A C 1
ATOM 3975 O O . ASN A 1 532 ? 35.311 12.579 -17.299 1.00 54.62 532 ASN A O 1
ATOM 3979 N N . GLY A 1 533 ? 37.246 13.347 -18.138 1.00 52.84 533 GLY A N 1
ATOM 3980 C CA . GLY A 1 533 ? 36.964 14.771 -17.964 1.00 52.84 533 GLY A CA 1
ATOM 3981 C C . GLY A 1 533 ? 37.466 15.316 -16.624 1.00 52.84 533 GLY A C 1
ATOM 3982 O O . GLY A 1 533 ? 37.151 14.799 -15.553 1.00 52.84 533 GLY A O 1
ATOM 3983 N N . GLY A 1 534 ? 38.250 16.394 -16.673 1.00 53.94 534 GLY A N 1
ATOM 3984 C CA . GLY A 1 534 ? 38.767 17.049 -15.475 1.00 53.94 534 GLY A CA 1
ATOM 3985 C C . GLY A 1 534 ? 37.779 18.042 -14.851 1.00 53.94 534 GLY A C 1
ATOM 3986 O O . GLY A 1 534 ? 36.610 18.159 -15.226 1.00 53.94 534 GLY A O 1
ATOM 3987 N N . ALA A 1 535 ? 38.229 18.762 -13.823 1.00 50.72 535 ALA A N 1
ATOM 3988 C CA . ALA A 1 535 ? 37.390 19.717 -13.094 1.00 50.72 535 ALA A CA 1
ATOM 3989 C C . ALA A 1 535 ? 36.903 20.907 -13.948 1.00 50.72 535 ALA A C 1
ATOM 3991 O O . ALA A 1 535 ? 35.918 21.537 -13.570 1.00 50.72 535 ALA A O 1
ATOM 3992 N N . THR A 1 536 ? 37.500 21.176 -15.117 1.00 46.34 536 THR A N 1
ATOM 3993 C CA . THR A 1 536 ? 37.017 22.246 -16.009 1.00 46.34 536 THR A CA 1
ATOM 3994 C C . THR A 1 536 ? 35.753 21.843 -16.781 1.00 46.34 536 THR A C 1
ATOM 3996 O O . THR A 1 536 ? 34.883 22.681 -17.001 1.00 46.34 536 THR A O 1
ATOM 3999 N N . ALA A 1 537 ? 35.589 20.561 -17.125 1.00 39.97 537 ALA A N 1
ATOM 4000 C CA . ALA A 1 537 ? 34.378 20.056 -17.781 1.00 39.97 537 ALA A CA 1
ATOM 4001 C C . ALA A 1 537 ? 33.219 19.789 -16.798 1.00 39.97 537 ALA A C 1
ATOM 4003 O O . ALA A 1 537 ? 32.057 19.784 -17.197 1.00 39.97 537 ALA A O 1
ATOM 4004 N N . LEU A 1 538 ? 33.533 19.553 -15.518 1.00 42.72 538 LEU A N 1
ATOM 4005 C CA . LEU A 1 538 ? 32.600 18.987 -14.531 1.00 42.72 538 LEU A CA 1
ATOM 4006 C C . LEU A 1 538 ? 32.369 19.878 -13.291 1.00 42.72 538 LEU A C 1
ATOM 4008 O O . LEU A 1 538 ? 31.610 19.499 -12.400 1.00 42.72 538 LEU A O 1
ATOM 4012 N N . GLY A 1 539 ? 33.011 21.050 -13.222 1.00 41.25 539 GLY A N 1
ATOM 4013 C CA . GLY A 1 539 ? 32.947 21.988 -12.095 1.00 41.25 539 GLY A CA 1
ATOM 4014 C C . GLY A 1 539 ? 34.008 21.738 -11.010 1.00 41.25 539 GLY A C 1
ATOM 4015 O O . GLY A 1 539 ? 34.413 20.601 -10.753 1.00 41.25 539 GLY A O 1
ATOM 4016 N N . HIS A 1 540 ? 34.456 22.818 -10.352 1.00 40.94 540 HIS A N 1
ATOM 4017 C CA . HIS A 1 540 ? 35.532 22.808 -9.344 1.00 40.94 540 HIS A CA 1
ATOM 4018 C C . HIS A 1 540 ? 35.024 23.190 -7.939 1.00 40.94 540 HIS A C 1
ATOM 4020 O O . HIS A 1 540 ? 35.072 24.358 -7.551 1.00 40.94 540 HIS A O 1
ATOM 4026 N N . PRO A 1 541 ? 34.500 22.233 -7.150 1.00 40.59 541 PRO A N 1
ATOM 4027 C CA . PRO A 1 541 ? 34.193 22.470 -5.745 1.00 40.59 541 PRO A CA 1
ATOM 4028 C C . PRO A 1 541 ? 35.478 22.361 -4.907 1.00 40.59 541 PRO A C 1
ATOM 4030 O O . PRO A 1 541 ? 35.971 21.263 -4.625 1.00 40.59 541 PRO A O 1
ATOM 4033 N N . LEU A 1 542 ? 36.029 23.512 -4.509 1.00 33.94 542 LEU A N 1
ATOM 4034 C CA . LEU A 1 542 ? 37.209 23.612 -3.643 1.00 33.94 542 LEU A CA 1
ATOM 4035 C C . LEU A 1 542 ? 37.007 22.788 -2.355 1.00 33.94 542 LEU A C 1
ATOM 4037 O O . LEU A 1 542 ? 36.114 23.069 -1.560 1.00 33.94 542 LEU A O 1
ATOM 4041 N N . GLY A 1 543 ? 37.839 21.757 -2.168 1.00 38.25 543 GLY A N 1
ATOM 4042 C CA . GLY A 1 543 ? 37.841 20.869 -0.993 1.00 38.25 543 GLY A CA 1
ATOM 4043 C C . GLY A 1 543 ? 37.350 19.434 -1.237 1.00 38.25 543 GLY A C 1
ATOM 4044 O O . GLY A 1 543 ? 37.657 18.561 -0.432 1.00 38.25 543 GLY A O 1
ATOM 4045 N N . ALA A 1 544 ? 36.663 19.153 -2.352 1.00 35.16 544 ALA A N 1
ATOM 4046 C CA . ALA A 1 544 ? 36.133 17.813 -2.667 1.00 35.16 544 ALA A CA 1
ATOM 4047 C C . ALA A 1 544 ? 36.840 17.113 -3.848 1.00 35.16 544 ALA A C 1
ATOM 4049 O O . ALA A 1 544 ? 36.590 15.936 -4.124 1.00 35.16 544 ALA A O 1
ATOM 4050 N N . SER A 1 545 ? 37.749 17.810 -4.540 1.00 41.09 545 SER A N 1
ATOM 4051 C CA . SER A 1 545 ? 38.413 17.312 -5.752 1.00 41.09 545 SER A CA 1
ATOM 4052 C C . SER A 1 545 ? 39.211 16.018 -5.526 1.00 41.09 545 SER A C 1
ATOM 4054 O O . SER A 1 545 ? 39.209 15.152 -6.394 1.00 41.09 545 SER A O 1
ATOM 4056 N N . GLY A 1 546 ? 39.846 15.852 -4.357 1.00 38.16 546 GLY A N 1
ATOM 4057 C CA . GLY A 1 546 ? 40.630 14.652 -4.025 1.00 38.16 546 GLY A CA 1
ATOM 4058 C C . GLY A 1 546 ? 39.769 13.408 -3.787 1.00 38.16 546 GLY A C 1
ATOM 4059 O O . GLY A 1 546 ? 40.059 12.342 -4.319 1.00 38.16 546 GLY A O 1
ATOM 4060 N N . SER A 1 547 ? 38.656 13.547 -3.061 1.00 39.19 547 SER A N 1
ATOM 4061 C CA . SER A 1 547 ? 37.704 12.457 -2.795 1.00 39.19 547 SER A CA 1
ATOM 4062 C C . SER A 1 547 ? 37.002 11.975 -4.070 1.00 39.19 547 SER A C 1
ATOM 4064 O O . SER A 1 547 ? 36.689 10.793 -4.199 1.00 39.19 547 SER A O 1
ATOM 4066 N N . ARG A 1 548 ? 36.790 12.887 -5.030 1.00 49.81 548 ARG A N 1
ATOM 4067 C CA . ARG A 1 548 ? 36.216 12.598 -6.352 1.00 49.81 548 ARG A CA 1
ATOM 4068 C C . ARG A 1 548 ? 37.115 11.688 -7.192 1.00 49.81 548 ARG A C 1
ATOM 4070 O O . ARG A 1 548 ? 36.619 10.719 -7.760 1.00 49.81 548 ARG A O 1
ATOM 4077 N N . ILE A 1 549 ? 38.417 11.982 -7.239 1.00 42.09 549 ILE A N 1
ATOM 4078 C CA . ILE A 1 549 ? 39.411 11.191 -7.987 1.00 42.09 549 ILE A CA 1
ATOM 4079 C C . ILE A 1 549 ? 39.430 9.747 -7.462 1.00 42.09 549 ILE A C 1
ATOM 4081 O O . ILE A 1 549 ? 39.369 8.798 -8.239 1.00 42.09 549 ILE A O 1
ATOM 4085 N N . THR A 1 550 ? 39.391 9.571 -6.139 1.00 40.19 550 THR A N 1
ATOM 4086 C CA . THR A 1 550 ? 39.346 8.244 -5.509 1.00 40.19 550 THR A CA 1
ATOM 4087 C C . THR A 1 550 ? 38.012 7.523 -5.738 1.00 40.19 550 THR A C 1
ATOM 4089 O O . THR A 1 550 ? 38.005 6.318 -5.954 1.00 40.19 550 THR A O 1
ATOM 4092 N N . ALA A 1 551 ? 36.874 8.226 -5.738 1.00 39.31 551 ALA A N 1
ATOM 4093 C CA . ALA A 1 551 ? 35.563 7.613 -5.973 1.00 39.31 551 ALA A CA 1
ATOM 4094 C C . ALA A 1 551 ? 35.390 7.084 -7.411 1.00 39.31 551 ALA A C 1
ATOM 4096 O O . ALA A 1 551 ? 34.769 6.039 -7.604 1.00 39.31 551 ALA A O 1
ATOM 4097 N N . HIS A 1 552 ? 35.963 7.764 -8.412 1.00 41.78 552 HIS A N 1
ATOM 4098 C CA . HIS A 1 552 ? 35.956 7.302 -9.807 1.00 41.78 552 HIS A CA 1
ATOM 4099 C C . HIS A 1 552 ? 36.811 6.052 -10.040 1.00 41.78 552 HIS A C 1
ATOM 4101 O O . HIS A 1 552 ? 36.467 5.235 -10.887 1.00 41.78 552 HIS A O 1
ATOM 4107 N N . LEU A 1 553 ? 37.869 5.857 -9.252 1.00 39.09 553 LEU A N 1
ATOM 4108 C CA . LEU A 1 553 ? 38.764 4.702 -9.366 1.00 39.09 553 LEU A CA 1
ATOM 4109 C C . LEU A 1 553 ? 38.232 3.426 -8.682 1.00 39.09 553 LEU A C 1
ATOM 4111 O O . LEU A 1 553 ? 38.791 2.354 -8.884 1.00 39.09 553 LEU A O 1
ATOM 4115 N N . VAL A 1 554 ? 37.172 3.517 -7.865 1.00 39.06 554 VAL A N 1
ATOM 4116 C CA . VAL A 1 554 ? 36.710 2.416 -6.984 1.00 39.06 554 VAL A CA 1
ATOM 4117 C C . VAL A 1 554 ? 35.344 1.839 -7.401 1.00 39.06 554 VAL A C 1
ATOM 4119 O O . VAL A 1 554 ? 34.907 0.823 -6.864 1.00 39.06 554 VAL A O 1
ATOM 4122 N N . HIS A 1 555 ? 34.652 2.437 -8.375 1.00 37.34 555 HIS A N 1
ATOM 4123 C CA . HIS A 1 555 ? 33.311 2.010 -8.798 1.00 37.34 555 HIS A CA 1
ATOM 4124 C C . HIS A 1 555 ? 33.324 0.932 -9.900 1.00 37.34 555 HIS A C 1
ATOM 4126 O O . HIS A 1 555 ? 32.735 1.102 -10.963 1.00 37.34 555 HIS A O 1
ATOM 4132 N N . GLU A 1 556 ? 33.932 -0.226 -9.625 1.00 33.59 556 GLU A N 1
ATOM 4133 C CA . GLU A 1 556 ? 33.551 -1.465 -10.315 1.00 33.59 556 GLU A CA 1
ATOM 4134 C C . GLU A 1 556 ? 32.483 -2.197 -9.489 1.00 33.59 556 GLU A C 1
ATOM 4136 O O . GLU A 1 556 ? 32.726 -2.699 -8.388 1.00 33.59 556 GLU A O 1
ATOM 4141 N N . LEU A 1 557 ? 31.264 -2.255 -10.035 1.00 42.28 557 LEU A N 1
ATOM 4142 C CA . LEU A 1 557 ? 30.223 -3.202 -9.627 1.00 42.28 557 LEU A CA 1
ATOM 4143 C C . LEU A 1 557 ? 30.838 -4.611 -9.573 1.00 42.28 557 LEU A C 1
ATOM 4145 O O . LEU A 1 557 ? 31.619 -4.945 -10.456 1.00 42.28 557 LEU A O 1
ATOM 4149 N N . LYS A 1 558 ? 30.501 -5.403 -8.535 1.00 38.69 558 LYS A N 1
ATOM 4150 C CA . LYS A 1 558 ? 30.966 -6.789 -8.271 1.00 38.69 558 LYS A CA 1
ATOM 4151 C C . LYS A 1 558 ? 31.740 -7.419 -9.441 1.00 38.69 558 LYS A C 1
ATOM 4153 O O . LYS A 1 558 ? 31.147 -7.662 -10.490 1.00 38.69 558 LYS A O 1
ATOM 4158 N N . LYS A 1 559 ? 33.011 -7.771 -9.216 1.00 37.62 559 LYS A N 1
ATOM 4159 C CA . LYS A 1 559 ? 33.899 -8.450 -10.179 1.00 37.62 559 LYS A CA 1
ATOM 4160 C C . LYS A 1 559 ? 33.132 -9.494 -11.024 1.00 37.62 559 LYS A C 1
ATOM 4162 O O . LYS A 1 559 ? 32.693 -10.508 -10.483 1.00 37.62 559 LYS A O 1
ATOM 4167 N N . GLY A 1 560 ? 32.940 -9.222 -12.321 1.00 50.03 560 GLY A N 1
ATOM 4168 C CA . GLY A 1 560 ? 32.231 -10.098 -13.275 1.00 50.03 560 GLY A CA 1
ATOM 4169 C C . GLY A 1 560 ? 30.737 -9.811 -13.523 1.00 50.03 560 GLY A C 1
ATOM 4170 O O . GLY A 1 560 ? 30.086 -10.588 -14.219 1.00 50.03 560 GLY A O 1
ATOM 4171 N N . GLY A 1 561 ? 30.165 -8.735 -12.974 1.00 57.09 561 GLY A N 1
ATOM 4172 C CA . GLY A 1 561 ? 28.784 -8.323 -13.258 1.00 57.09 561 GLY A CA 1
ATOM 4173 C C . GLY A 1 561 ? 28.596 -7.739 -14.667 1.00 57.09 561 GLY A C 1
ATOM 4174 O O . GLY A 1 561 ? 29.467 -7.045 -15.177 1.00 57.09 561 GLY A O 1
ATOM 4175 N N . VAL A 1 562 ? 27.434 -7.988 -15.286 1.00 61.94 562 VAL A N 1
ATOM 4176 C CA . VAL A 1 562 ? 27.074 -7.458 -16.624 1.00 61.94 562 VAL A CA 1
ATOM 4177 C C . VAL A 1 562 ? 26.173 -6.216 -16.582 1.00 61.94 562 VAL A C 1
ATOM 4179 O O . VAL A 1 562 ? 25.869 -5.638 -17.623 1.00 61.94 562 VAL A O 1
ATOM 4182 N N . VAL A 1 563 ? 25.715 -5.809 -15.395 1.00 52.75 563 VAL A N 1
ATOM 4183 C CA . VAL A 1 563 ? 24.903 -4.598 -15.192 1.00 52.75 563 VAL A CA 1
ATOM 4184 C C . VAL A 1 563 ? 25.842 -3.426 -14.931 1.00 52.75 563 VAL A C 1
ATOM 4186 O O . VAL A 1 563 ? 26.720 -3.530 -14.081 1.00 52.75 563 VAL A O 1
ATOM 4189 N N . THR A 1 564 ? 25.658 -2.324 -15.652 1.00 51.78 564 THR A N 1
ATOM 4190 C CA . THR A 1 564 ? 26.432 -1.082 -15.551 1.00 51.78 564 THR A CA 1
ATOM 4191 C C . THR A 1 564 ? 25.491 0.120 -15.606 1.00 51.78 564 THR A C 1
ATOM 4193 O O . THR A 1 564 ? 24.338 0.002 -16.027 1.00 51.78 564 THR A O 1
ATOM 4196 N N . ALA A 1 565 ? 25.967 1.305 -15.216 1.00 53.16 565 ALA A N 1
ATOM 4197 C CA . ALA A 1 565 ? 25.173 2.530 -15.341 1.00 53.16 565 ALA A CA 1
ATOM 4198 C C . ALA A 1 565 ? 24.719 2.784 -16.794 1.00 53.16 565 ALA A C 1
ATOM 4200 O O . ALA A 1 565 ? 23.591 3.206 -17.014 1.00 53.16 565 ALA A O 1
ATOM 4201 N N . GLY A 1 566 ? 25.558 2.455 -17.783 1.00 47.56 566 GLY A N 1
ATOM 4202 C CA . GLY A 1 566 ? 25.250 2.648 -19.204 1.00 47.56 566 GLY A CA 1
ATOM 4203 C C . GLY A 1 566 ? 24.217 1.676 -19.789 1.00 47.56 566 GLY A C 1
ATOM 4204 O O . GLY A 1 566 ? 23.758 1.898 -20.904 1.00 47.56 566 GLY A O 1
ATOM 4205 N N . ASN A 1 567 ? 23.849 0.603 -19.076 1.00 48.84 567 ASN A N 1
ATOM 4206 C CA . ASN A 1 567 ? 22.835 -0.365 -19.523 1.00 48.84 567 ASN A CA 1
ATOM 4207 C C . ASN A 1 567 ? 21.677 -0.563 -18.521 1.00 48.84 567 ASN A C 1
ATOM 4209 O O . ASN A 1 567 ? 20.924 -1.541 -18.610 1.00 48.84 567 ASN A O 1
ATOM 4213 N N . SER A 1 568 ? 21.540 0.378 -17.586 1.00 46.31 568 SER A N 1
ATOM 4214 C CA . SER A 1 568 ? 20.458 0.470 -16.602 1.00 46.31 568 SER A CA 1
ATOM 4215 C C . SER A 1 568 ? 19.611 1.709 -16.887 1.00 46.31 568 SER A C 1
ATOM 4217 O O . SER A 1 568 ? 20.132 2.702 -17.390 1.00 46.31 568 SER A O 1
ATOM 4219 N N . SER A 1 569 ? 18.322 1.690 -16.544 1.00 48.28 569 SER A N 1
ATOM 4220 C CA . SER A 1 569 ? 17.513 2.912 -16.605 1.00 48.28 569 SER A CA 1
ATOM 4221 C C . SER A 1 569 ? 17.977 3.935 -15.569 1.00 48.28 569 SER A C 1
ATOM 4223 O O . SER A 1 569 ? 18.246 3.576 -14.419 1.00 48.28 569 SER A O 1
ATOM 4225 N N . GLY A 1 570 ? 17.996 5.212 -15.951 1.00 49.72 570 GLY A N 1
ATOM 4226 C CA . GLY A 1 570 ? 18.201 6.316 -15.015 1.00 49.72 570 GLY A CA 1
ATOM 4227 C C . GLY A 1 570 ? 17.063 6.464 -13.995 1.00 49.72 570 GLY A C 1
ATOM 4228 O O . GLY A 1 570 ? 15.963 5.929 -14.168 1.00 49.72 570 GLY A O 1
ATOM 4229 N N . ILE A 1 571 ? 17.338 7.217 -12.925 1.00 60.50 571 ILE A N 1
ATOM 4230 C CA . ILE A 1 571 ? 16.300 7.748 -12.034 1.00 60.50 571 ILE A CA 1
ATOM 4231 C C . ILE A 1 571 ? 15.750 9.008 -12.695 1.00 60.50 571 ILE A C 1
ATOM 4233 O O . ILE A 1 571 ? 16.510 9.938 -12.967 1.00 60.50 571 ILE A O 1
ATOM 4237 N N . ASN A 1 572 ? 14.443 9.037 -12.945 1.00 60.69 572 ASN A N 1
ATOM 4238 C CA . ASN A 1 572 ? 13.800 10.114 -13.684 1.00 60.69 572 ASN A CA 1
ATOM 4239 C C . ASN A 1 572 ? 12.484 10.517 -13.032 1.00 60.69 572 ASN A C 1
ATOM 4241 O O . ASN A 1 572 ? 11.769 9.678 -12.480 1.00 60.69 572 ASN A O 1
ATOM 4245 N N . ASP A 1 573 ? 12.155 11.792 -13.188 1.00 69.75 573 ASP A N 1
ATOM 4246 C CA . ASP A 1 573 ? 10.878 12.360 -12.786 1.00 69.75 573 ASP A CA 1
ATOM 4247 C C . ASP A 1 573 ? 9.927 12.375 -13.989 1.00 69.75 573 ASP A C 1
ATOM 4249 O O . ASP A 1 573 ? 10.332 12.641 -15.123 1.00 69.75 573 ASP A O 1
ATOM 4253 N N . GLY A 1 574 ? 8.653 12.060 -13.762 1.00 65.06 574 GLY A N 1
ATOM 4254 C CA . GLY A 1 574 ? 7.654 12.047 -14.825 1.00 65.06 574 GLY A CA 1
ATOM 4255 C C . GLY A 1 574 ? 6.296 11.538 -14.361 1.00 65.06 574 GLY A C 1
ATOM 4256 O O . GLY A 1 574 ? 6.185 10.830 -13.362 1.00 65.06 574 GLY A O 1
ATOM 4257 N N . ALA A 1 575 ? 5.263 11.880 -15.127 1.00 65.25 575 ALA A N 1
ATOM 4258 C CA . ALA A 1 575 ? 3.886 11.467 -14.893 1.00 65.25 575 ALA A CA 1
ATOM 4259 C C . ALA A 1 575 ? 3.293 10.845 -16.165 1.00 65.25 575 ALA A C 1
ATOM 4261 O O . ALA A 1 575 ? 3.692 11.170 -17.282 1.00 65.25 575 ALA A O 1
ATOM 4262 N N . GLY A 1 576 ? 2.331 9.943 -15.991 1.00 68.44 576 GLY A N 1
ATOM 4263 C CA . GLY A 1 576 ? 1.600 9.305 -17.079 1.00 68.44 576 GLY A CA 1
ATOM 4264 C C . GLY A 1 576 ? 0.156 9.078 -16.661 1.00 68.44 576 GLY A C 1
ATOM 4265 O O . GLY A 1 576 ? -0.114 8.803 -15.493 1.00 68.44 576 GLY A O 1
ATOM 4266 N N . CYS A 1 577 ? -0.770 9.201 -17.607 1.00 80.56 577 CYS A N 1
ATOM 4267 C CA . CYS A 1 577 ? -2.196 9.048 -17.351 1.00 80.56 577 CYS A CA 1
ATOM 4268 C C . CYS A 1 577 ? -2.835 8.181 -18.435 1.00 80.56 577 CYS A C 1
ATOM 4270 O O . CYS A 1 577 ? -2.529 8.324 -19.618 1.00 80.56 577 CYS A O 1
ATOM 4272 N N . VAL A 1 578 ? -3.737 7.300 -18.013 1.00 81.25 578 VAL A N 1
ATOM 4273 C CA . VAL A 1 578 ? -4.644 6.552 -18.882 1.00 81.25 578 VAL A CA 1
ATOM 4274 C C . VAL A 1 578 ? -6.043 6.635 -18.287 1.00 81.25 578 VAL A C 1
ATOM 4276 O O . VAL A 1 578 ? -6.217 6.479 -17.078 1.00 81.25 578 VAL A O 1
ATOM 4279 N N . LEU A 1 579 ? -7.040 6.893 -19.130 1.00 84.88 579 LEU A N 1
ATOM 4280 C CA . LEU A 1 579 ? -8.440 6.917 -18.721 1.00 84.88 579 LEU A CA 1
ATOM 4281 C C . LEU A 1 579 ? -9.096 5.589 -19.098 1.00 84.88 579 LEU A C 1
ATOM 4283 O O . LEU A 1 579 ? -9.052 5.181 -20.257 1.00 84.88 579 LEU A O 1
ATOM 4287 N N . LEU A 1 580 ? -9.713 4.931 -18.119 1.00 87.44 580 LEU A N 1
ATOM 4288 C CA . LEU A 1 580 ? -10.497 3.716 -18.326 1.00 87.44 580 LEU A CA 1
ATOM 4289 C C . LEU A 1 580 ? -11.987 4.050 -18.258 1.00 87.44 580 LEU A C 1
ATOM 4291 O O . LEU A 1 580 ? -12.416 4.819 -17.398 1.00 87.44 580 LEU A O 1
ATOM 4295 N N . ALA A 1 581 ? -12.771 3.439 -19.140 1.00 86.19 581 ALA A N 1
ATOM 4296 C CA . ALA A 1 581 ? -14.221 3.563 -19.173 1.00 86.19 581 ALA A CA 1
ATOM 4297 C C . ALA A 1 581 ? -14.850 2.186 -19.413 1.00 86.19 581 ALA A C 1
ATOM 4299 O O . ALA A 1 581 ? -14.308 1.379 -20.171 1.00 86.19 581 ALA A O 1
ATOM 4300 N N . SER A 1 582 ? -15.986 1.916 -18.765 1.00 87.44 582 SER A N 1
ATOM 4301 C CA . SER A 1 582 ? -16.821 0.760 -19.104 1.00 87.44 582 SER A CA 1
ATOM 4302 C C . SER A 1 582 ? -17.490 0.974 -20.463 1.00 87.44 582 SER A C 1
ATOM 4304 O O . SER A 1 582 ? -17.656 2.112 -20.902 1.00 87.44 582 SER A O 1
ATOM 4306 N N . GLU A 1 583 ? -17.932 -0.102 -21.113 1.00 88.19 583 GLU A N 1
ATOM 4307 C CA . GLU A 1 583 ? -18.691 -0.004 -22.371 1.00 88.19 583 GLU A CA 1
ATOM 4308 C C . GLU A 1 583 ? -19.959 0.848 -22.214 1.00 88.19 583 GLU A C 1
ATOM 4310 O O . GLU A 1 583 ? -20.282 1.659 -23.081 1.00 88.19 583 GLU A O 1
ATOM 4315 N N . GLU A 1 584 ? -20.628 0.731 -21.065 1.00 91.88 584 GLU A N 1
ATOM 4316 C CA . GLU A 1 584 ? -21.776 1.566 -20.718 1.00 91.88 584 GLU A CA 1
ATOM 4317 C C . GLU A 1 584 ? -21.402 3.055 -20.687 1.00 91.88 584 GLU A C 1
ATOM 4319 O O . GLU A 1 584 ? -22.077 3.862 -21.322 1.00 91.88 584 GLU A O 1
ATOM 4324 N N . ALA A 1 585 ? -20.302 3.427 -20.022 1.00 88.75 585 ALA A N 1
ATOM 4325 C CA . ALA A 1 585 ? -19.847 4.816 -19.963 1.00 88.75 585 ALA A CA 1
ATOM 4326 C C . ALA A 1 585 ? -19.407 5.338 -21.340 1.00 88.75 585 ALA A C 1
ATOM 4328 O O . ALA A 1 585 ? -19.667 6.494 -21.676 1.00 88.75 585 ALA A O 1
ATOM 4329 N N . VAL A 1 586 ? -18.776 4.485 -22.155 1.00 91.81 586 VAL A N 1
ATOM 4330 C CA . VAL A 1 586 ? -18.414 4.806 -23.543 1.00 91.81 586 VAL A CA 1
ATOM 4331 C C . VAL A 1 586 ? -19.661 5.145 -24.356 1.00 91.81 586 VAL A C 1
ATOM 4333 O O . VAL A 1 586 ? -19.673 6.171 -25.034 1.00 91.81 586 VAL A O 1
ATOM 4336 N N . SER A 1 587 ? -20.724 4.344 -24.239 1.00 92.25 587 SER A N 1
ATOM 4337 C CA . SER A 1 587 ? -21.996 4.604 -24.919 1.00 92.25 587 SER A CA 1
ATOM 4338 C C . SER A 1 587 ? -22.727 5.827 -24.360 1.00 92.25 587 SER A C 1
ATOM 4340 O O . SER A 1 587 ? -23.249 6.621 -25.136 1.00 92.25 587 SER A O 1
ATOM 4342 N N . GLN A 1 588 ? -22.792 5.984 -23.035 1.00 95.44 588 GLN A N 1
ATOM 4343 C CA . GLN A 1 588 ? -23.521 7.076 -22.376 1.00 95.44 588 GLN A CA 1
ATOM 4344 C C . GLN A 1 588 ? -22.902 8.448 -22.654 1.00 95.44 588 GLN A C 1
ATOM 4346 O O . GLN A 1 588 ? -23.623 9.439 -22.763 1.00 95.44 588 GLN A O 1
ATOM 4351 N N . HIS A 1 589 ? -21.575 8.512 -22.766 1.00 94.88 589 HIS A N 1
ATOM 4352 C CA . HIS A 1 589 ? -20.837 9.758 -22.964 1.00 94.88 589 HIS A CA 1
ATOM 4353 C C . HIS A 1 589 ? -20.258 9.910 -24.377 1.00 94.88 589 HIS A C 1
ATOM 4355 O O . HIS A 1 589 ? -19.476 10.831 -24.609 1.00 94.88 589 HIS A O 1
ATOM 4361 N N . SER A 1 590 ? -20.630 9.034 -25.316 1.00 94.25 590 SER A N 1
ATOM 4362 C CA . SER A 1 590 ? -20.161 9.053 -26.710 1.00 94.25 590 SER A CA 1
ATOM 4363 C C . SER A 1 590 ? -18.631 9.119 -26.834 1.00 94.25 590 SER A C 1
ATOM 4365 O O . SER A 1 590 ? -18.084 9.879 -27.636 1.00 94.25 590 SER A O 1
ATOM 4367 N N . LEU A 1 591 ? -17.921 8.348 -26.008 1.00 92.81 591 LEU A N 1
ATOM 4368 C CA . LEU A 1 591 ? -16.458 8.339 -25.986 1.00 92.81 591 LEU A CA 1
ATOM 4369 C C . LEU A 1 591 ? -15.902 7.500 -27.142 1.00 92.81 591 LEU A C 1
ATOM 4371 O O . LEU A 1 591 ? -16.498 6.511 -27.557 1.00 92.81 591 LEU A O 1
ATOM 4375 N N . THR A 1 592 ? -14.716 7.857 -27.636 1.00 91.06 592 THR A N 1
ATOM 4376 C CA . THR A 1 592 ? -13.982 7.045 -28.621 1.00 91.06 592 THR A CA 1
ATOM 4377 C C . THR A 1 592 ? -12.794 6.363 -27.936 1.00 91.06 592 THR A C 1
ATOM 4379 O O . THR A 1 592 ? -11.796 7.034 -27.660 1.00 91.06 592 THR A O 1
ATOM 4382 N N . PRO A 1 593 ? -12.870 5.058 -27.618 1.00 92.44 593 PRO A N 1
ATOM 4383 C CA . PRO A 1 593 ? -11.779 4.360 -26.949 1.00 92.44 593 PRO A CA 1
ATOM 4384 C C . PRO A 1 593 ? -10.561 4.208 -27.871 1.00 92.44 593 PRO A C 1
ATOM 4386 O O . PRO A 1 593 ? -10.685 3.940 -29.067 1.00 92.44 593 PRO A O 1
ATOM 4389 N N . LEU A 1 594 ? -9.360 4.352 -27.303 1.00 89.81 594 LEU A N 1
ATOM 4390 C CA . LEU A 1 594 ? -8.111 4.116 -28.036 1.00 89.81 594 LEU A CA 1
ATOM 4391 C C . LEU A 1 594 ? -7.834 2.618 -28.209 1.00 89.81 594 LEU A C 1
ATOM 4393 O O . LEU A 1 594 ? -7.414 2.191 -29.283 1.00 89.81 594 LEU A O 1
ATOM 4397 N N . ALA A 1 595 ? -8.083 1.847 -27.152 1.00 92.69 595 ALA A N 1
ATOM 4398 C CA . ALA A 1 595 ? -7.915 0.404 -27.079 1.00 92.69 595 ALA A CA 1
ATOM 4399 C C . ALA A 1 595 ? -8.856 -0.176 -26.007 1.00 92.69 595 ALA A C 1
ATOM 4401 O O . ALA A 1 595 ? -9.334 0.543 -25.126 1.00 92.69 595 ALA A O 1
ATOM 4402 N N . ARG A 1 596 ? -9.097 -1.483 -26.077 1.00 93.81 596 ARG A N 1
ATOM 4403 C CA . ARG A 1 596 ? -9.818 -2.306 -25.106 1.00 93.81 596 ARG A CA 1
ATOM 4404 C C . ARG A 1 596 ? -8.814 -3.082 -24.257 1.00 93.81 596 ARG A C 1
ATOM 4406 O O . ARG A 1 596 ? -7.881 -3.669 -24.799 1.00 93.81 596 ARG A O 1
ATOM 4413 N N . LEU A 1 597 ? -9.016 -3.123 -22.942 1.00 92.88 597 LEU A N 1
ATOM 4414 C CA . LEU A 1 597 ? -8.277 -4.016 -22.045 1.00 92.88 597 LEU A CA 1
ATOM 4415 C C . LEU A 1 597 ? -8.915 -5.410 -22.101 1.00 92.88 597 LEU A C 1
ATOM 4417 O O . LEU A 1 597 ? -10.070 -5.560 -21.713 1.00 92.88 597 LEU A O 1
ATOM 4421 N N . LEU A 1 598 ? -8.182 -6.410 -22.592 1.00 91.62 598 LEU A N 1
ATOM 4422 C CA . LEU A 1 598 ? -8.674 -7.790 -22.697 1.00 91.62 598 LEU A CA 1
ATOM 4423 C C . LEU A 1 598 ? -8.437 -8.596 -21.420 1.00 91.62 598 LEU A C 1
ATOM 4425 O O . LEU A 1 598 ? -9.223 -9.475 -21.085 1.00 91.62 598 LEU A O 1
ATOM 4429 N N . GLY A 1 599 ? -7.341 -8.317 -20.719 1.00 87.94 599 GLY A N 1
ATOM 4430 C CA . GLY A 1 599 ? -6.975 -9.039 -19.511 1.00 87.94 599 GLY A CA 1
ATOM 4431 C C . GLY A 1 599 ? -5.713 -8.488 -18.869 1.00 87.94 599 GLY A C 1
ATOM 4432 O O . GLY A 1 599 ? -4.979 -7.692 -19.460 1.00 87.94 599 GLY A O 1
ATOM 4433 N N . TRP A 1 600 ? -5.464 -8.919 -17.639 1.00 91.94 600 TRP A N 1
ATOM 4434 C CA . TRP A 1 600 ? -4.306 -8.515 -16.856 1.00 91.94 600 TRP A CA 1
ATOM 4435 C C . TRP A 1 600 ? -3.894 -9.633 -15.894 1.00 91.94 600 TRP A C 1
ATOM 4437 O O . TRP A 1 600 ? -4.677 -10.532 -15.595 1.00 91.94 600 TRP A O 1
ATOM 4447 N N . SER A 1 601 ? -2.647 -9.604 -15.432 1.00 86.81 601 SER A N 1
ATOM 4448 C CA . SER A 1 601 ? -2.141 -10.521 -14.410 1.00 86.81 601 SER A CA 1
ATOM 4449 C C . SER A 1 601 ? -0.968 -9.900 -13.664 1.00 86.81 601 SER A C 1
ATOM 4451 O O . SER A 1 601 ? -0.173 -9.165 -14.247 1.00 86.81 601 SER A O 1
ATOM 4453 N N . PHE A 1 602 ? -0.832 -10.234 -12.386 1.00 88.81 602 PHE A N 1
ATOM 4454 C CA . PHE A 1 602 ? 0.325 -9.913 -11.562 1.00 88.81 602 PHE A CA 1
ATOM 4455 C C . PHE A 1 602 ? 0.704 -11.136 -10.724 1.00 88.81 602 PHE A C 1
ATOM 4457 O O . PHE A 1 602 ? -0.140 -11.968 -10.401 1.00 88.81 602 PHE A O 1
ATOM 4464 N N . VAL A 1 603 ? 1.995 -11.296 -10.445 1.00 83.50 603 VAL A N 1
ATOM 4465 C CA . VAL A 1 603 ? 2.572 -12.544 -9.918 1.00 83.50 603 VAL A CA 1
ATOM 4466 C C . VAL A 1 603 ? 3.707 -12.267 -8.941 1.00 83.50 603 VAL A C 1
ATOM 4468 O O . VAL A 1 603 ? 4.384 -11.243 -9.052 1.00 83.50 603 VAL A O 1
ATOM 4471 N N . GLY A 1 604 ? 3.932 -13.189 -8.004 1.00 78.25 604 GLY A N 1
ATOM 4472 C CA . GLY A 1 604 ? 5.121 -13.212 -7.159 1.00 78.25 604 GLY A CA 1
ATOM 4473 C C . GLY A 1 604 ? 6.225 -14.079 -7.768 1.00 78.25 604 GLY A C 1
ATOM 4474 O O . GLY A 1 604 ? 5.967 -15.085 -8.423 1.00 78.25 604 GLY A O 1
ATOM 4475 N N . VAL A 1 605 ? 7.473 -13.689 -7.534 1.00 78.94 605 VAL A N 1
ATOM 4476 C CA . VAL A 1 605 ? 8.683 -14.485 -7.775 1.00 78.94 605 VAL A CA 1
ATOM 4477 C C . VAL A 1 605 ? 9.635 -14.305 -6.593 1.00 78.94 605 VAL A C 1
ATOM 4479 O O . VAL A 1 605 ? 9.434 -13.423 -5.751 1.00 78.94 605 VAL A O 1
ATOM 4482 N N . ASP A 1 606 ? 10.684 -15.120 -6.516 1.00 78.94 606 ASP A N 1
ATOM 4483 C CA . ASP A 1 606 ? 11.704 -14.935 -5.486 1.00 78.94 606 ASP A CA 1
ATOM 4484 C C . ASP A 1 606 ? 12.327 -13.519 -5.593 1.00 78.94 606 ASP A C 1
ATOM 4486 O O . ASP A 1 606 ? 12.729 -13.103 -6.690 1.00 78.94 606 ASP A O 1
ATOM 4490 N N . PRO A 1 607 ? 12.398 -12.746 -4.487 1.00 72.81 607 PRO A N 1
ATOM 4491 C CA . PRO A 1 607 ? 12.954 -11.393 -4.492 1.00 72.81 607 PRO A CA 1
ATOM 4492 C C . PRO A 1 607 ? 14.371 -11.284 -5.069 1.00 72.81 607 PRO A C 1
ATOM 4494 O O . PRO A 1 607 ? 14.712 -10.241 -5.628 1.00 72.81 607 PRO A O 1
ATOM 4497 N N . SER A 1 608 ? 15.182 -12.343 -4.979 1.00 73.75 608 SER A N 1
ATOM 4498 C CA . SER A 1 608 ? 16.543 -12.391 -5.526 1.00 73.75 608 SER A CA 1
ATOM 4499 C C . SER A 1 608 ? 16.592 -12.396 -7.058 1.00 73.75 608 SER A C 1
ATOM 4501 O O . SER A 1 608 ? 17.600 -11.990 -7.633 1.00 73.75 608 SER A O 1
ATOM 4503 N N . VAL A 1 609 ? 15.500 -12.783 -7.729 1.00 72.69 609 VAL A N 1
ATOM 4504 C CA . VAL A 1 609 ? 15.384 -12.834 -9.198 1.00 72.69 609 VAL A CA 1
ATOM 4505 C C . VAL A 1 609 ? 14.239 -11.967 -9.722 1.00 72.69 609 VAL A C 1
ATOM 4507 O O . VAL A 1 609 ? 13.679 -12.244 -10.781 1.00 72.69 609 VAL A O 1
ATOM 4510 N N . MET A 1 610 ? 13.905 -10.881 -9.014 1.00 75.75 610 MET A N 1
ATOM 4511 C CA . MET A 1 610 ? 12.747 -10.018 -9.305 1.00 75.75 610 MET A CA 1
ATOM 4512 C C . MET A 1 610 ? 12.573 -9.628 -10.781 1.00 75.75 610 MET A C 1
ATOM 4514 O O . MET A 1 610 ? 11.450 -9.456 -11.251 1.00 75.75 610 MET A O 1
ATOM 4518 N N . GLY A 1 611 ? 13.680 -9.509 -11.519 1.00 73.75 611 GLY A N 1
ATOM 4519 C CA . GLY A 1 611 ? 13.673 -9.127 -12.922 1.00 73.75 611 GLY A CA 1
ATOM 4520 C C . GLY A 1 611 ? 12.878 -10.076 -13.821 1.00 73.75 611 GLY A C 1
ATOM 4521 O O . GLY A 1 611 ? 12.363 -9.631 -14.841 1.00 73.75 611 GLY A O 1
ATOM 4522 N N . ILE A 1 612 ? 12.719 -11.350 -13.444 1.00 84.62 612 ILE A N 1
ATOM 4523 C CA . ILE A 1 612 ? 12.013 -12.337 -14.271 1.00 84.62 612 ILE A CA 1
ATOM 4524 C C . ILE A 1 612 ? 10.486 -12.216 -14.200 1.00 84.62 612 ILE A C 1
ATOM 4526 O O . ILE A 1 612 ? 9.808 -12.793 -15.044 1.00 84.62 612 ILE A O 1
ATOM 4530 N N . GLY A 1 613 ? 9.940 -11.449 -13.247 1.00 81.31 613 GLY A N 1
ATOM 4531 C CA . GLY A 1 613 ? 8.498 -11.307 -12.999 1.00 81.31 613 GLY A CA 1
ATOM 4532 C C . GLY A 1 613 ? 7.596 -11.121 -14.237 1.00 81.31 613 GLY A C 1
ATOM 4533 O O . GLY A 1 613 ? 6.523 -11.728 -14.267 1.00 81.31 613 GLY A O 1
ATOM 4534 N N . PRO A 1 614 ? 7.993 -10.357 -15.279 1.00 92.38 614 PRO A N 1
ATOM 4535 C CA . PRO A 1 614 ? 7.246 -10.249 -16.534 1.00 92.38 614 PRO A CA 1
ATOM 4536 C C . PRO A 1 614 ? 6.901 -11.587 -17.190 1.00 92.38 614 PRO A C 1
ATOM 4538 O O . PRO A 1 614 ? 5.819 -11.733 -17.745 1.00 92.38 614 PRO A O 1
ATOM 4541 N N . VAL A 1 615 ? 7.786 -12.583 -17.118 1.00 95.50 615 VAL A N 1
ATOM 4542 C CA . VAL A 1 615 ? 7.600 -13.875 -17.794 1.00 95.50 615 VAL A CA 1
ATOM 4543 C C . VAL A 1 615 ? 6.354 -14.611 -17.286 1.00 95.50 615 VAL A C 1
ATOM 4545 O O . VAL A 1 615 ? 5.457 -14.869 -18.094 1.00 95.50 615 VAL A O 1
ATOM 4548 N N . PRO A 1 616 ? 6.245 -14.964 -15.987 1.00 92.50 616 PRO A N 1
ATOM 4549 C CA . PRO A 1 616 ? 5.045 -15.610 -15.474 1.00 92.50 616 PRO A CA 1
ATOM 4550 C C . PRO A 1 616 ? 3.797 -14.728 -15.606 1.00 92.50 616 PRO A C 1
ATOM 4552 O O . PRO A 1 616 ? 2.724 -15.264 -15.867 1.00 92.50 616 PRO A O 1
ATOM 4555 N N . ALA A 1 617 ? 3.917 -13.398 -15.511 1.00 90.75 617 ALA A N 1
ATOM 4556 C CA . ALA A 1 617 ? 2.777 -12.497 -15.694 1.00 90.75 617 ALA A CA 1
ATOM 4557 C C . ALA A 1 617 ? 2.221 -12.548 -17.130 1.00 90.75 617 ALA A C 1
ATOM 4559 O O . ALA A 1 617 ? 1.013 -12.687 -17.324 1.00 90.75 617 ALA A O 1
ATOM 4560 N N . ILE A 1 618 ? 3.101 -12.502 -18.139 1.00 96.38 618 ILE A N 1
ATOM 4561 C CA . ILE A 1 618 ? 2.734 -12.602 -19.559 1.00 96.38 618 ILE A CA 1
ATOM 4562 C C . ILE A 1 618 ? 2.132 -13.978 -19.861 1.00 96.38 618 ILE A C 1
ATOM 4564 O O . ILE A 1 618 ? 1.068 -14.068 -20.469 1.00 96.38 618 ILE A O 1
ATOM 4568 N N . ARG A 1 619 ? 2.764 -15.062 -19.392 1.00 96.62 619 ARG A N 1
ATOM 4569 C CA . ARG A 1 619 ? 2.230 -16.425 -19.562 1.00 96.62 619 ARG A CA 1
ATOM 4570 C C . ARG A 1 619 ? 0.837 -16.568 -18.940 1.00 96.62 619 ARG A C 1
ATOM 4572 O O . ARG A 1 619 ? -0.031 -17.193 -19.543 1.00 96.62 619 ARG A O 1
ATOM 4579 N N . ASN A 1 620 ? 0.613 -15.969 -17.769 1.00 93.38 620 ASN A N 1
ATOM 4580 C CA . ASN A 1 620 ? -0.689 -15.985 -17.112 1.00 93.38 620 ASN A CA 1
ATOM 4581 C C . ASN A 1 620 ? -1.744 -15.221 -17.914 1.00 93.38 620 ASN A C 1
ATOM 4583 O O . ASN A 1 620 ? -2.768 -15.811 -18.232 1.00 93.38 620 ASN A O 1
ATOM 4587 N N . VAL A 1 621 ? -1.507 -13.960 -18.297 1.00 93.12 621 VAL A N 1
ATOM 4588 C CA . VAL A 1 621 ? -2.528 -13.187 -19.034 1.00 93.12 621 VAL A CA 1
ATOM 4589 C C . VAL A 1 621 ? -2.875 -13.826 -20.385 1.00 93.12 621 VAL A C 1
ATOM 4591 O O . VAL A 1 621 ? -4.041 -13.846 -20.771 1.00 93.12 621 VAL A O 1
ATOM 4594 N N . LEU A 1 622 ? -1.899 -14.422 -21.078 1.00 95.94 622 LEU A N 1
ATOM 4595 C CA . LEU A 1 622 ? -2.142 -15.186 -22.307 1.00 95.94 622 LEU A CA 1
ATOM 4596 C C . LEU A 1 622 ? -3.035 -16.406 -22.050 1.00 95.94 622 LEU A C 1
ATOM 4598 O O . LEU A 1 622 ? -4.003 -16.625 -22.774 1.00 95.94 622 LEU A O 1
ATOM 4602 N N . ARG A 1 623 ? -2.758 -17.168 -20.984 1.00 94.44 623 ARG A N 1
ATOM 4603 C CA . ARG A 1 623 ? -3.583 -18.318 -20.592 1.00 94.44 623 ARG A CA 1
ATOM 4604 C C . ARG A 1 623 ? -5.014 -17.901 -20.249 1.00 94.44 623 ARG A C 1
ATOM 4606 O O . ARG A 1 623 ? -5.940 -18.532 -20.742 1.00 94.44 623 ARG A O 1
ATOM 4613 N N . GLU A 1 624 ? -5.191 -16.857 -19.440 1.00 89.06 624 GLU A N 1
ATOM 4614 C CA . GLU A 1 624 ? -6.521 -16.408 -18.999 1.00 89.06 624 GLU A CA 1
ATOM 4615 C C . GLU A 1 624 ? -7.360 -15.834 -20.151 1.00 89.06 624 GLU A C 1
ATOM 4617 O O . GLU A 1 624 ? -8.574 -16.008 -20.186 1.00 89.06 624 GLU A O 1
ATOM 4622 N N . THR A 1 625 ? -6.724 -15.169 -21.120 1.00 92.88 625 THR A N 1
ATOM 4623 C CA . THR A 1 625 ? -7.421 -14.605 -22.290 1.00 92.88 625 THR A CA 1
ATOM 4624 C C . THR A 1 625 ? -7.572 -15.586 -23.453 1.00 92.88 625 THR A C 1
ATOM 4626 O O . THR A 1 625 ? -8.310 -15.307 -24.397 1.00 92.88 625 THR A O 1
ATOM 4629 N N . GLY A 1 626 ? -6.862 -16.718 -23.424 1.00 95.00 626 GLY A N 1
ATOM 4630 C CA . GLY A 1 626 ? -6.784 -17.672 -24.533 1.00 95.00 626 GLY A CA 1
ATOM 4631 C C . GLY A 1 626 ? -6.002 -17.166 -25.753 1.00 95.00 626 GLY A C 1
ATOM 4632 O O . GLY A 1 626 ? -5.969 -17.847 -26.778 1.00 95.00 626 GLY A O 1
ATOM 4633 N N . VAL A 1 627 ? -5.376 -15.987 -25.669 1.00 96.19 627 VAL A N 1
ATOM 4634 C CA . VAL A 1 627 ? -4.549 -15.422 -26.743 1.00 96.19 627 VAL A CA 1
ATOM 4635 C C . VAL A 1 627 ? -3.192 -16.113 -26.755 1.00 96.19 627 VAL A C 1
ATOM 4637 O O . VAL A 1 627 ? -2.579 -16.330 -25.710 1.00 96.19 627 VAL A O 1
ATOM 4640 N N . LYS A 1 628 ? -2.690 -16.450 -27.944 1.00 96.38 628 LYS A N 1
ATOM 4641 C CA . LYS A 1 628 ? -1.345 -17.002 -28.091 1.00 96.38 628 LYS A CA 1
ATOM 4642 C C . LYS A 1 628 ? -0.322 -15.886 -28.252 1.00 96.38 628 LYS A C 1
ATOM 4644 O O . LYS A 1 628 ? -0.611 -14.842 -28.826 1.00 96.38 628 LYS A O 1
ATOM 4649 N N . LEU A 1 629 ? 0.909 -16.136 -27.807 1.00 95.88 629 LEU A N 1
ATOM 4650 C CA . LEU A 1 629 ? 1.993 -15.157 -27.924 1.00 95.88 629 LEU A CA 1
ATOM 4651 C C . LEU A 1 629 ? 2.304 -14.780 -29.387 1.00 95.88 629 LEU A C 1
ATOM 4653 O O . LEU A 1 629 ? 2.676 -13.644 -29.658 1.00 95.88 629 LEU A O 1
ATOM 4657 N N . GLU A 1 630 ? 2.115 -15.711 -30.327 1.00 95.44 630 GLU A N 1
ATOM 4658 C CA . GLU A 1 630 ? 2.287 -15.484 -31.771 1.00 95.44 630 GLU A CA 1
ATOM 4659 C C . GLU A 1 630 ? 1.314 -14.439 -32.344 1.00 95.44 630 GLU A C 1
ATOM 4661 O O . GLU A 1 630 ? 1.684 -13.699 -33.257 1.00 95.44 630 GLU A O 1
ATOM 4666 N N . ASP A 1 631 ? 0.124 -14.319 -31.745 1.00 95.62 631 ASP A N 1
ATOM 4667 C CA . ASP A 1 631 ? -0.931 -13.376 -32.132 1.00 95.62 631 ASP A CA 1
ATOM 4668 C C . ASP A 1 631 ? -0.744 -11.976 -31.517 1.00 95.62 631 ASP A C 1
ATOM 4670 O O . ASP A 1 631 ? -1.609 -11.109 -31.669 1.00 95.62 631 ASP A O 1
ATOM 4674 N N . VAL A 1 632 ? 0.339 -11.763 -30.763 1.00 97.56 632 VAL A N 1
ATOM 4675 C CA . VAL A 1 632 ? 0.688 -10.465 -30.181 1.00 97.56 632 VAL A CA 1
ATOM 4676 C C . VAL A 1 632 ? 1.587 -9.714 -31.159 1.00 97.56 632 VAL A C 1
ATOM 4678 O O . VAL A 1 632 ? 2.637 -10.211 -31.586 1.00 97.56 632 VAL A O 1
ATOM 4681 N N . ASP A 1 633 ? 1.175 -8.502 -31.524 1.00 98.1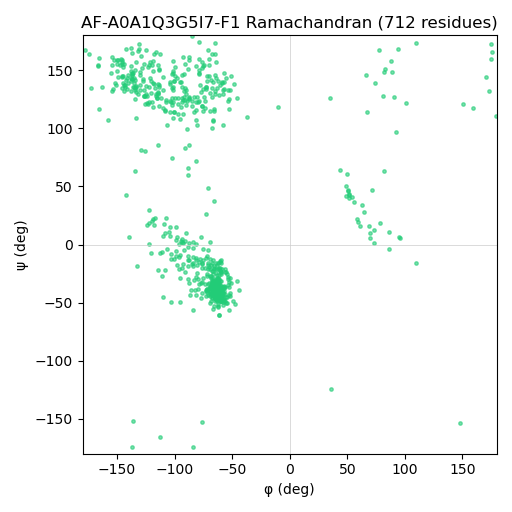2 633 ASP A N 1
ATOM 4682 C CA . ASP A 1 633 ? 1.866 -7.695 -32.527 1.00 98.12 633 ASP A CA 1
ATOM 4683 C C . ASP A 1 633 ? 3.011 -6.885 -31.921 1.00 98.12 633 ASP A C 1
ATOM 4685 O O . ASP A 1 633 ? 4.071 -6.774 -32.533 1.00 98.12 633 ASP A O 1
ATOM 4689 N N . LEU A 1 634 ? 2.814 -6.343 -30.714 1.00 97.75 634 LEU A N 1
ATOM 4690 C CA . LEU A 1 634 ? 3.808 -5.545 -29.993 1.00 97.75 634 LEU A CA 1
ATOM 4691 C C . LEU A 1 634 ? 3.914 -5.965 -28.527 1.00 97.75 634 LEU A C 1
ATOM 4693 O O . LEU A 1 634 ? 2.912 -6.221 -27.860 1.00 97.75 634 LEU A O 1
ATOM 4697 N N . VAL A 1 635 ? 5.136 -5.978 -28.003 1.00 97.75 635 VAL A N 1
ATOM 4698 C CA . VAL A 1 635 ? 5.407 -6.230 -26.587 1.00 97.75 635 VAL A CA 1
ATOM 4699 C C . VAL A 1 635 ? 6.259 -5.098 -26.029 1.00 97.75 635 VAL A C 1
ATOM 4701 O O . VAL A 1 635 ? 7.315 -4.782 -26.565 1.00 97.75 635 VAL A O 1
ATOM 4704 N N . GLU A 1 636 ? 5.822 -4.510 -24.922 1.00 95.38 636 GLU A N 1
ATOM 4705 C CA . GLU A 1 636 ? 6.631 -3.611 -24.105 1.00 95.38 636 GLU A CA 1
ATOM 4706 C C . GLU A 1 636 ? 6.970 -4.295 -22.781 1.00 95.38 636 GLU A C 1
ATOM 4708 O O . GLU A 1 636 ? 6.081 -4.595 -21.983 1.00 95.38 636 GLU A O 1
ATOM 4713 N N . ILE A 1 637 ? 8.258 -4.516 -22.518 1.00 92.69 637 ILE A N 1
ATOM 4714 C CA . ILE A 1 637 ? 8.755 -4.902 -21.192 1.00 92.69 637 ILE A CA 1
ATOM 4715 C C . ILE A 1 637 ? 9.599 -3.744 -20.674 1.00 92.69 637 ILE A C 1
ATOM 4717 O O . ILE A 1 637 ? 10.608 -3.393 -21.290 1.00 92.69 637 ILE A O 1
ATOM 4721 N N . ASN A 1 638 ? 9.198 -3.167 -19.537 1.00 88.38 638 ASN A N 1
ATOM 4722 C CA . ASN A 1 638 ? 9.915 -2.052 -18.924 1.00 88.38 638 ASN A CA 1
ATOM 4723 C C . ASN A 1 638 ? 11.402 -2.381 -18.732 1.00 88.38 638 ASN A C 1
ATOM 4725 O O . ASN A 1 638 ? 11.742 -3.358 -18.069 1.00 88.38 638 ASN A O 1
ATOM 4729 N N . GLU A 1 639 ? 12.278 -1.535 -19.268 1.00 83.19 639 GLU A N 1
ATOM 4730 C CA . GLU A 1 639 ? 13.724 -1.761 -19.286 1.00 83.19 639 GLU A CA 1
ATOM 4731 C C . GLU A 1 639 ? 14.405 -1.227 -18.024 1.00 83.19 639 GLU A C 1
ATOM 4733 O O . GLU A 1 639 ? 15.195 -0.290 -18.090 1.00 83.19 639 GLU A O 1
ATOM 4738 N N . ALA A 1 640 ? 14.112 -1.809 -16.859 1.00 64.06 640 ALA A N 1
ATOM 4739 C CA . ALA A 1 640 ? 14.832 -1.433 -15.637 1.00 64.06 640 ALA A CA 1
ATOM 4740 C C . ALA A 1 640 ? 16.343 -1.707 -15.786 1.00 64.06 640 ALA A C 1
ATOM 4742 O O . ALA A 1 640 ? 17.187 -0.890 -15.416 1.00 64.06 640 ALA A O 1
ATOM 4743 N N . PHE A 1 641 ? 16.674 -2.852 -16.392 1.00 66.81 641 PHE A N 1
ATOM 4744 C CA . PHE A 1 641 ? 18.038 -3.257 -16.727 1.00 66.81 641 PHE A CA 1
ATOM 4745 C C . PHE A 1 641 ? 18.037 -4.039 -18.043 1.00 66.81 641 PHE A C 1
ATOM 4747 O O . PHE A 1 641 ? 17.202 -4.926 -18.227 1.00 66.81 641 PHE A O 1
ATOM 4754 N N . ALA A 1 642 ? 19.017 -3.811 -18.923 1.00 69.62 642 ALA A N 1
ATOM 4755 C CA . ALA A 1 642 ? 19.108 -4.532 -20.201 1.00 69.62 642 ALA A CA 1
ATOM 4756 C C . ALA A 1 642 ? 19.158 -6.059 -20.011 1.00 69.62 642 ALA A C 1
ATOM 4758 O O . ALA A 1 642 ? 18.476 -6.811 -20.710 1.00 69.62 642 ALA A O 1
ATOM 4759 N N . ALA A 1 643 ? 19.933 -6.519 -19.021 1.00 75.81 643 ALA A N 1
ATOM 4760 C CA . ALA A 1 643 ? 20.066 -7.936 -18.688 1.00 75.81 643 ALA A CA 1
ATOM 4761 C C . ALA A 1 643 ? 18.721 -8.573 -18.301 1.00 75.81 643 ALA A C 1
ATOM 4763 O O . ALA A 1 643 ? 18.441 -9.708 -18.680 1.00 75.81 643 ALA A O 1
ATOM 4764 N N . GLN A 1 644 ? 17.875 -7.828 -17.586 1.00 86.81 644 GLN A N 1
ATOM 4765 C CA . GLN A 1 644 ? 16.555 -8.280 -17.166 1.00 86.81 644 GLN A CA 1
ATOM 4766 C C . GLN A 1 644 ? 15.610 -8.416 -18.365 1.00 86.81 644 GLN A C 1
ATOM 4768 O O . GLN A 1 644 ? 15.023 -9.481 -18.555 1.00 86.81 644 GLN A O 1
ATOM 4773 N N . THR A 1 645 ? 15.508 -7.385 -19.207 1.00 81.56 645 THR A N 1
ATOM 4774 C CA . THR A 1 645 ? 14.645 -7.413 -20.397 1.00 81.56 645 THR A CA 1
ATOM 4775 C C . THR A 1 645 ? 15.034 -8.544 -21.346 1.00 81.56 645 THR A C 1
ATOM 4777 O O . THR A 1 645 ? 14.170 -9.289 -21.811 1.00 81.56 645 THR A O 1
ATOM 4780 N N . LEU A 1 646 ? 16.336 -8.725 -21.596 1.00 87.88 646 LEU A N 1
ATOM 4781 C CA . LEU A 1 646 ? 16.838 -9.797 -22.459 1.00 87.88 646 LEU A CA 1
ATOM 4782 C C . LEU A 1 646 ? 16.588 -11.188 -21.870 1.00 87.88 646 LEU A C 1
ATOM 4784 O O . LEU A 1 646 ? 16.253 -12.105 -22.620 1.00 87.88 646 LEU A O 1
ATOM 4788 N N . ALA A 1 647 ? 16.711 -11.354 -20.550 1.00 87.00 647 ALA A N 1
ATOM 4789 C CA . ALA A 1 647 ? 16.372 -12.610 -19.888 1.00 87.00 647 ALA A CA 1
ATOM 4790 C C . ALA A 1 647 ? 14.885 -12.949 -20.068 1.00 87.00 647 ALA A C 1
ATOM 4792 O O . ALA A 1 647 ? 14.564 -14.070 -20.462 1.00 87.00 647 ALA A O 1
ATOM 4793 N N . CYS A 1 648 ? 13.985 -11.978 -19.871 1.00 88.75 648 CYS A N 1
ATOM 4794 C CA . CYS A 1 648 ? 12.555 -12.175 -20.106 1.00 88.75 648 CYS A CA 1
ATOM 4795 C C . CYS A 1 648 ? 12.251 -12.515 -21.569 1.00 88.75 648 CYS A C 1
ATOM 4797 O O . CYS A 1 648 ? 11.504 -13.453 -21.835 1.00 88.75 648 CYS A O 1
ATOM 4799 N N . ALA A 1 649 ? 12.850 -11.787 -22.515 1.00 93.19 649 ALA A N 1
ATOM 4800 C CA . ALA A 1 649 ? 12.652 -12.025 -23.940 1.00 93.19 649 ALA A CA 1
ATOM 4801 C C . ALA A 1 649 ? 13.113 -13.422 -24.364 1.00 93.19 649 ALA A C 1
ATOM 4803 O O . ALA A 1 649 ? 12.393 -14.115 -25.080 1.00 93.19 649 ALA A O 1
ATOM 4804 N N . LYS A 1 650 ? 14.280 -13.858 -23.875 1.00 94.62 650 LYS A N 1
ATOM 4805 C CA . LYS A 1 650 ? 14.819 -15.192 -24.147 1.00 94.62 650 LYS A CA 1
ATOM 4806 C C . LYS A 1 650 ? 13.922 -16.293 -23.580 1.00 94.62 650 LYS A C 1
ATOM 4808 O O . LYS A 1 650 ? 13.615 -17.241 -24.291 1.00 94.62 650 LYS A O 1
ATOM 4813 N N . GLU A 1 651 ? 13.491 -16.156 -22.331 1.00 94.38 651 GLU A N 1
ATOM 4814 C CA . GLU A 1 651 ? 12.647 -17.139 -21.638 1.00 94.38 651 GLU A CA 1
ATOM 4815 C C . GLU A 1 651 ? 11.240 -17.259 -22.255 1.00 94.38 651 GLU A C 1
ATOM 4817 O O . GLU A 1 651 ? 10.634 -18.331 -22.262 1.00 94.38 651 GLU A O 1
ATOM 4822 N N . LEU A 1 652 ? 10.707 -16.164 -22.799 1.00 94.75 652 LEU A N 1
ATOM 4823 C CA . LEU A 1 652 ? 9.424 -16.153 -23.506 1.00 94.75 652 LEU A CA 1
ATOM 4824 C C . LEU A 1 652 ? 9.539 -16.563 -24.982 1.00 94.75 652 LEU A C 1
ATOM 4826 O O . LEU A 1 652 ? 8.509 -16.762 -25.620 1.00 94.75 652 LEU A O 1
ATOM 4830 N N . GLY A 1 653 ? 10.753 -16.663 -25.535 1.00 95.50 653 GLY A N 1
ATOM 4831 C CA . GLY A 1 653 ? 10.954 -16.844 -26.974 1.00 95.50 653 GLY A CA 1
ATOM 4832 C C . GLY A 1 653 ? 10.423 -15.667 -27.803 1.00 95.50 653 GLY A C 1
ATOM 4833 O O . GLY A 1 653 ? 9.905 -15.877 -28.896 1.00 95.50 653 GLY A O 1
ATOM 4834 N N . LEU A 1 654 ? 10.501 -14.438 -27.275 1.00 93.88 654 LEU A N 1
ATOM 4835 C CA . LEU A 1 654 ? 9.973 -13.243 -27.940 1.00 93.88 654 LEU A CA 1
ATOM 4836 C C . LEU A 1 654 ? 10.763 -12.896 -29.206 1.00 93.88 654 LEU A C 1
ATOM 4838 O O . LEU A 1 654 ? 11.993 -12.800 -29.183 1.00 93.88 654 LEU A O 1
ATOM 4842 N N . ASP A 1 655 ? 10.035 -12.588 -30.279 1.00 93.44 655 ASP A N 1
ATOM 4843 C CA . ASP A 1 655 ? 10.592 -11.900 -31.439 1.00 93.44 655 ASP A CA 1
ATOM 4844 C C . ASP A 1 655 ? 11.014 -10.481 -31.035 1.00 93.44 655 ASP A C 1
ATOM 4846 O O . ASP A 1 655 ? 10.199 -9.630 -30.670 1.00 93.44 655 ASP A O 1
ATOM 4850 N N . ARG A 1 656 ? 12.322 -10.225 -31.102 1.00 91.56 656 ARG A N 1
ATOM 4851 C CA . ARG A 1 656 ? 12.918 -8.948 -30.704 1.00 91.56 656 ARG A CA 1
ATOM 4852 C C . ARG A 1 656 ? 12.482 -7.786 -31.593 1.00 91.56 656 ARG A C 1
ATOM 4854 O O . ARG A 1 656 ? 12.577 -6.651 -31.146 1.00 91.56 656 ARG A O 1
ATOM 4861 N N . SER A 1 657 ? 12.000 -8.048 -32.809 1.00 94.94 657 SER A N 1
ATOM 4862 C CA . SER A 1 657 ? 11.475 -7.012 -33.708 1.00 94.94 657 SER A CA 1
ATOM 4863 C C . SER A 1 657 ? 10.134 -6.435 -33.239 1.00 94.94 657 SER A C 1
ATOM 4865 O O . SER A 1 657 ? 9.768 -5.334 -33.648 1.00 94.94 657 SER A O 1
ATOM 4867 N N . LYS A 1 658 ? 9.441 -7.142 -32.335 1.00 96.44 658 LYS A N 1
ATOM 4868 C CA . LYS A 1 658 ? 8.184 -6.724 -31.696 1.00 96.44 658 LYS A CA 1
ATOM 4869 C C . LYS A 1 658 ? 8.376 -6.135 -30.292 1.00 96.44 658 LYS A C 1
ATOM 4871 O O . LYS A 1 658 ? 7.416 -5.618 -29.724 1.00 96.44 658 LYS A O 1
ATOM 4876 N N . LEU A 1 659 ? 9.579 -6.236 -29.720 1.00 96.50 659 LEU A N 1
ATOM 4877 C CA . LEU A 1 659 ? 9.890 -5.831 -28.347 1.00 96.50 659 LEU A CA 1
ATOM 4878 C C . LEU A 1 659 ? 10.419 -4.392 -28.293 1.00 96.50 659 LEU A C 1
ATOM 4880 O O . LEU A 1 659 ? 11.452 -4.108 -28.894 1.00 96.50 659 LEU A O 1
ATOM 4884 N N . ASN A 1 660 ? 9.756 -3.521 -27.524 1.00 93.31 660 ASN A N 1
ATOM 4885 C CA . ASN A 1 660 ? 10.178 -2.136 -27.250 1.00 93.31 660 ASN A CA 1
ATOM 4886 C C . ASN A 1 660 ? 10.564 -1.367 -28.533 1.00 93.31 660 ASN A C 1
ATOM 4888 O O . ASN A 1 660 ? 11.646 -0.787 -28.641 1.00 93.31 660 ASN A O 1
ATOM 4892 N N . VAL A 1 661 ? 9.686 -1.397 -29.542 1.00 92.81 661 VAL A N 1
ATOM 4893 C CA . VAL A 1 661 ? 9.995 -0.986 -30.929 1.00 92.81 661 VAL A CA 1
ATOM 4894 C C . VAL A 1 661 ? 10.389 0.483 -31.105 1.00 92.81 661 VAL A C 1
ATOM 4896 O O . VAL A 1 661 ? 10.943 0.837 -32.143 1.00 92.81 661 VAL A O 1
ATOM 4899 N N . ASN A 1 662 ? 10.118 1.331 -30.111 1.00 89.56 662 ASN A N 1
ATOM 4900 C CA . ASN A 1 662 ? 10.495 2.746 -30.099 1.00 89.56 662 ASN A CA 1
ATOM 4901 C C . ASN A 1 662 ? 11.469 3.084 -28.954 1.00 89.56 662 ASN A C 1
ATOM 4903 O O . ASN A 1 662 ? 11.560 4.238 -28.537 1.00 89.56 662 ASN A O 1
ATOM 4907 N N . GLY A 1 663 ? 12.198 2.082 -28.449 1.00 81.75 663 GLY A N 1
ATOM 4908 C CA . GLY A 1 663 ? 13.054 2.200 -27.270 1.00 81.75 663 GLY A CA 1
ATOM 4909 C C . GLY A 1 663 ? 12.266 2.181 -25.958 1.00 81.75 663 GLY A C 1
ATOM 4910 O O . GLY A 1 663 ? 11.042 2.300 -25.943 1.00 81.75 663 GLY A O 1
ATOM 4911 N N . GLY A 1 664 ? 12.970 2.024 -24.835 1.00 80.62 664 GLY A N 1
ATOM 4912 C CA . GLY A 1 664 ? 12.352 1.924 -23.516 1.00 80.62 664 GLY A CA 1
ATOM 4913 C C . GLY A 1 664 ? 13.050 2.745 -22.433 1.00 80.62 664 GLY A C 1
ATOM 4914 O O . GLY A 1 664 ? 13.627 3.810 -22.674 1.00 80.62 664 GLY A O 1
ATOM 4915 N N . ALA A 1 665 ? 12.932 2.266 -21.195 1.00 72.94 665 ALA A N 1
ATOM 4916 C CA . ALA A 1 665 ? 13.340 2.993 -19.997 1.00 72.94 665 ALA A CA 1
ATOM 4917 C C . ALA A 1 665 ? 14.862 3.175 -19.855 1.00 72.94 665 ALA A C 1
ATOM 4919 O O . ALA A 1 665 ? 15.285 4.065 -19.121 1.00 72.94 665 ALA A O 1
ATOM 4920 N N . ILE A 1 666 ? 15.692 2.407 -20.571 1.00 67.25 666 ILE A N 1
ATOM 4921 C CA . ILE A 1 666 ? 17.143 2.663 -20.604 1.00 67.25 666 ILE A CA 1
ATOM 4922 C C . ILE A 1 666 ? 17.427 4.005 -21.283 1.00 67.25 666 ILE A C 1
ATOM 4924 O O . ILE A 1 666 ? 18.251 4.776 -20.802 1.00 67.25 666 ILE A O 1
ATOM 4928 N N . ALA A 1 667 ? 16.719 4.303 -22.374 1.00 65.88 667 ALA A N 1
ATOM 4929 C CA . ALA A 1 667 ? 16.914 5.535 -23.132 1.00 65.88 667 ALA A CA 1
ATOM 4930 C C . ALA A 1 667 ? 16.191 6.733 -22.500 1.00 65.88 667 ALA A C 1
ATOM 4932 O O . ALA A 1 667 ? 16.745 7.826 -22.427 1.00 65.88 667 ALA A O 1
ATOM 4933 N N . MET A 1 668 ? 14.943 6.535 -22.067 1.00 71.69 668 MET A N 1
ATOM 4934 C CA . MET A 1 668 ? 14.058 7.631 -21.643 1.00 71.69 668 MET A CA 1
ATOM 4935 C C . MET A 1 668 ? 13.959 7.798 -20.125 1.00 71.69 668 MET A C 1
ATOM 4937 O O . MET A 1 668 ? 13.419 8.799 -19.656 1.00 71.69 668 MET A O 1
ATOM 4941 N N . GLY A 1 669 ? 14.450 6.824 -19.357 1.00 66.00 669 GLY A N 1
ATOM 4942 C CA . GLY A 1 669 ? 14.326 6.809 -17.908 1.00 66.00 669 GLY A CA 1
ATOM 4943 C C . GLY A 1 669 ? 13.132 6.032 -17.360 1.00 66.00 669 GLY A C 1
ATOM 4944 O O . GLY A 1 669 ? 12.214 5.649 -18.089 1.00 66.00 669 GLY A O 1
ATOM 4945 N N . HIS A 1 670 ? 13.143 5.809 -16.042 1.00 69.62 670 HIS A N 1
ATOM 4946 C CA . HIS A 1 670 ? 12.135 5.015 -15.334 1.00 69.62 670 HIS A CA 1
ATOM 4947 C C . HIS A 1 670 ? 11.501 5.785 -14.158 1.00 69.62 670 HIS A C 1
ATOM 4949 O O . HIS A 1 670 ? 11.857 5.553 -12.999 1.00 69.62 670 HIS A O 1
ATOM 4955 N N . PRO A 1 671 ? 10.521 6.678 -14.409 1.00 68.12 671 PRO A N 1
ATOM 4956 C CA . PRO A 1 671 ? 9.684 7.214 -13.340 1.00 68.12 671 PRO A CA 1
ATOM 4957 C C . PRO A 1 671 ? 8.806 6.078 -12.799 1.00 68.12 671 PRO A C 1
ATOM 4959 O O . PRO A 1 671 ? 7.821 5.681 -13.432 1.00 68.12 671 PRO A O 1
ATOM 4962 N N . VAL A 1 672 ? 9.207 5.499 -11.663 1.00 65.25 672 VAL A N 1
ATOM 4963 C CA . VAL A 1 672 ? 8.745 4.182 -11.174 1.00 65.25 672 VAL A CA 1
ATOM 4964 C C . VAL A 1 672 ? 7.218 4.045 -11.190 1.00 65.25 672 VAL A C 1
ATOM 4966 O O . VAL A 1 672 ? 6.698 3.083 -11.752 1.00 65.25 672 VAL A O 1
ATOM 4969 N N . GLY A 1 673 ? 6.493 5.029 -10.648 1.00 68.38 673 GLY A N 1
ATOM 4970 C CA . GLY A 1 673 ? 5.025 5.008 -10.595 1.00 68.38 673 GLY A CA 1
ATOM 4971 C C . GLY A 1 673 ? 4.327 5.298 -11.931 1.00 68.38 673 GLY A C 1
ATOM 4972 O O . GLY A 1 673 ? 3.243 4.780 -12.183 1.00 68.38 673 GLY A O 1
ATOM 4973 N N . ALA A 1 674 ? 4.946 6.083 -12.817 1.00 69.25 674 ALA A N 1
ATOM 4974 C CA . ALA A 1 674 ? 4.348 6.499 -14.090 1.00 69.25 674 ALA A CA 1
ATOM 4975 C C . ALA A 1 674 ? 4.610 5.516 -15.242 1.00 69.25 674 ALA A C 1
ATOM 4977 O O . ALA A 1 674 ? 3.911 5.533 -16.257 1.00 69.25 674 ALA A O 1
ATOM 4978 N N . SER A 1 675 ? 5.612 4.646 -15.100 1.00 74.12 675 SER A N 1
ATOM 4979 C CA . SER A 1 675 ? 6.107 3.809 -16.197 1.00 74.12 675 SER A CA 1
ATOM 4980 C C . SER A 1 675 ? 5.062 2.836 -16.743 1.00 74.12 675 SER A C 1
ATOM 4982 O O . SER A 1 675 ? 4.999 2.639 -17.953 1.00 74.12 675 SER A O 1
ATOM 4984 N N . GLY A 1 676 ? 4.191 2.284 -15.892 1.00 77.88 676 GLY A N 1
ATOM 4985 C CA . GLY A 1 676 ? 3.088 1.430 -16.345 1.00 77.88 676 GLY A CA 1
ATOM 4986 C C . GLY A 1 676 ? 2.092 2.180 -17.238 1.00 77.88 676 GLY A C 1
ATOM 4987 O O . GLY A 1 676 ? 1.765 1.712 -18.328 1.00 77.88 676 GLY A O 1
ATOM 4988 N N . ALA A 1 677 ? 1.669 3.380 -16.824 1.00 77.88 677 ALA A N 1
ATOM 4989 C CA . ALA A 1 677 ? 0.765 4.222 -17.611 1.00 77.88 677 ALA A CA 1
ATOM 4990 C C . ALA A 1 677 ? 1.413 4.682 -18.926 1.00 77.88 677 ALA A C 1
ATOM 4992 O O . ALA A 1 677 ? 0.766 4.641 -19.971 1.00 77.88 677 ALA A O 1
ATOM 4993 N N . ARG A 1 678 ? 2.706 5.039 -18.896 1.00 87.62 678 ARG A N 1
ATOM 4994 C CA . ARG A 1 678 ? 3.499 5.347 -20.098 1.00 87.62 678 ARG A CA 1
ATOM 4995 C C . ARG A 1 678 ? 3.466 4.191 -21.098 1.00 87.62 678 ARG A C 1
ATOM 4997 O O . ARG A 1 678 ? 3.184 4.425 -22.269 1.00 87.62 678 ARG A O 1
ATOM 5004 N N . ILE A 1 679 ? 3.747 2.965 -20.645 1.00 85.69 679 ILE A N 1
ATOM 5005 C CA . ILE A 1 679 ? 3.751 1.766 -21.499 1.00 85.69 679 ILE A CA 1
ATOM 5006 C C . ILE A 1 679 ? 2.378 1.561 -22.144 1.00 85.69 679 ILE A C 1
ATOM 5008 O O . ILE A 1 679 ? 2.289 1.366 -23.353 1.00 85.69 679 ILE A O 1
ATOM 5012 N N . MET A 1 680 ? 1.305 1.643 -21.354 1.00 88.94 680 MET A N 1
ATOM 5013 C CA . MET A 1 680 ? -0.062 1.461 -21.851 1.00 88.94 680 MET A CA 1
ATOM 5014 C C . MET A 1 680 ? -0.455 2.520 -22.881 1.00 88.94 680 MET A C 1
ATOM 5016 O O . MET A 1 680 ? -0.969 2.176 -23.946 1.00 88.94 680 MET A O 1
ATOM 5020 N N . ALA A 1 681 ? -0.177 3.795 -22.596 1.00 86.75 681 ALA A N 1
ATOM 5021 C CA . ALA A 1 681 ? -0.423 4.879 -23.538 1.00 86.75 681 ALA A CA 1
ATOM 5022 C C . ALA A 1 681 ? 0.372 4.666 -24.836 1.00 86.75 681 ALA A C 1
ATOM 5024 O O . ALA A 1 681 ? -0.193 4.740 -25.927 1.00 86.75 681 ALA A O 1
ATOM 5025 N N . HIS A 1 682 ? 1.661 4.328 -24.722 1.00 91.00 682 HIS A N 1
ATOM 5026 C CA . HIS A 1 682 ? 2.522 4.070 -25.871 1.00 91.00 682 HIS A CA 1
ATOM 5027 C C . HIS A 1 682 ? 1.982 2.943 -26.756 1.00 91.00 682 HIS A C 1
ATOM 5029 O O . HIS A 1 682 ? 1.799 3.154 -27.953 1.00 91.00 682 HIS A O 1
ATOM 5035 N N . LEU A 1 683 ? 1.668 1.781 -26.175 1.00 91.31 683 LEU A N 1
ATOM 5036 C CA . LEU A 1 683 ? 1.139 0.641 -26.925 1.00 91.31 683 LEU A CA 1
ATOM 5037 C C . LEU A 1 683 ? -0.172 0.982 -27.635 1.00 91.31 683 LEU A C 1
ATOM 5039 O O . LEU A 1 683 ? -0.319 0.665 -28.811 1.00 91.31 683 LEU A O 1
ATOM 5043 N N . ALA A 1 684 ? -1.108 1.659 -26.962 1.00 90.44 684 ALA A N 1
ATOM 5044 C CA . ALA A 1 684 ? -2.382 2.031 -27.574 1.00 90.44 684 ALA A CA 1
ATOM 5045 C C . ALA A 1 684 ? -2.189 2.950 -28.795 1.00 90.44 684 ALA A C 1
ATOM 5047 O O . ALA A 1 684 ? -2.817 2.742 -29.835 1.00 90.44 684 ALA A O 1
ATOM 5048 N N . HIS A 1 685 ? -1.298 3.942 -28.700 1.00 92.88 685 HIS A N 1
ATOM 5049 C CA . HIS A 1 685 ? -0.979 4.819 -29.826 1.00 92.88 685 HIS A CA 1
ATOM 5050 C C . HIS A 1 685 ? -0.232 4.086 -30.941 1.00 92.88 685 HIS A C 1
ATOM 5052 O O . HIS A 1 685 ? -0.540 4.285 -32.117 1.00 92.88 685 HIS A O 1
ATOM 5058 N N . GLU A 1 686 ? 0.723 3.231 -30.589 1.00 95.81 686 GLU A N 1
ATOM 5059 C CA . GLU A 1 686 ? 1.590 2.574 -31.558 1.00 95.81 686 GLU A CA 1
ATOM 5060 C C . GLU A 1 686 ? 0.872 1.481 -32.349 1.00 95.81 686 GLU A C 1
ATOM 5062 O O . GLU A 1 686 ? 1.046 1.397 -33.567 1.00 95.81 686 GLU A O 1
ATOM 5067 N N . LEU A 1 687 ? 0.010 0.697 -31.693 1.00 94.81 687 LEU A N 1
ATOM 5068 C CA . LEU A 1 687 ? -0.842 -0.277 -32.373 1.00 94.81 687 LEU A CA 1
ATOM 5069 C C . LEU A 1 687 ? -1.717 0.417 -33.420 1.00 94.81 687 LEU A C 1
ATOM 5071 O O . LEU A 1 687 ? -1.698 0.040 -34.589 1.00 94.81 687 LEU A O 1
ATOM 5075 N N . ARG A 1 688 ? -2.395 1.510 -33.040 1.00 94.06 688 ARG A N 1
ATOM 5076 C CA . ARG A 1 688 ? -3.221 2.302 -33.965 1.00 94.06 688 ARG A CA 1
ATOM 5077 C C . ARG A 1 688 ? -2.403 2.892 -35.107 1.00 94.06 688 ARG A C 1
ATOM 5079 O O . ARG A 1 688 ? -2.813 2.792 -36.259 1.00 94.06 688 ARG A O 1
ATOM 5086 N N . ARG A 1 689 ? -1.244 3.491 -34.806 1.00 95.94 689 ARG A N 1
ATOM 5087 C CA . ARG A 1 689 ? -0.371 4.119 -35.811 1.00 95.94 689 ARG A CA 1
ATOM 5088 C C . ARG A 1 689 ? 0.096 3.115 -36.865 1.00 95.94 689 ARG A C 1
ATOM 5090 O O . ARG A 1 689 ? 0.233 3.483 -38.028 1.00 95.94 689 ARG A O 1
ATOM 5097 N N . ARG A 1 690 ? 0.348 1.868 -36.462 1.00 95.75 690 ARG A N 1
ATOM 5098 C CA . ARG A 1 690 ? 0.797 0.789 -37.354 1.00 95.75 690 ARG A CA 1
ATOM 5099 C C . ARG A 1 690 ? -0.342 -0.041 -37.954 1.00 95.75 690 ARG A C 1
ATOM 5101 O O . ARG A 1 690 ? -0.058 -0.908 -38.772 1.00 95.75 690 ARG A O 1
ATOM 5108 N N . GLY A 1 691 ? -1.596 0.195 -37.561 1.00 94.69 691 GLY A N 1
ATOM 5109 C CA . GLY A 1 691 ? -2.728 -0.653 -37.953 1.00 94.69 691 GLY A CA 1
ATOM 5110 C C . GLY A 1 691 ? -2.631 -2.085 -37.409 1.00 94.69 691 GLY A C 1
ATOM 5111 O O . GLY A 1 691 ? -3.117 -3.016 -38.045 1.00 94.69 691 GLY A O 1
ATOM 5112 N N . LEU A 1 692 ? -1.964 -2.264 -36.266 1.00 96.75 692 LEU A N 1
ATOM 5113 C CA . LEU A 1 692 ? -1.803 -3.539 -35.567 1.00 96.75 692 LEU A CA 1
ATOM 5114 C C . LEU A 1 692 ? -2.904 -3.714 -34.523 1.00 96.75 692 LEU A C 1
ATOM 5116 O O . LEU A 1 692 ? -3.532 -2.742 -34.106 1.00 96.75 692 LEU A O 1
ATOM 5120 N N . LYS A 1 693 ? -3.127 -4.953 -34.086 1.00 96.00 693 LYS A N 1
ATOM 5121 C CA . LYS A 1 693 ? -4.311 -5.316 -33.313 1.00 96.00 693 LYS A CA 1
ATOM 5122 C C . LYS A 1 693 ? -4.025 -5.468 -31.826 1.00 96.00 693 LYS A C 1
ATOM 5124 O O . LYS A 1 693 ? -4.768 -4.913 -31.022 1.00 96.00 693 LYS A O 1
ATOM 5129 N N . ARG A 1 694 ? -2.991 -6.221 -31.439 1.00 97.62 694 ARG A N 1
ATOM 5130 C CA . ARG A 1 694 ? -2.784 -6.652 -30.043 1.00 97.62 694 ARG A CA 1
ATOM 5131 C C . ARG A 1 694 ? -1.423 -6.271 -29.497 1.00 97.62 694 ARG A C 1
ATOM 5133 O O . ARG A 1 694 ? -0.400 -6.496 -30.140 1.00 97.62 694 ARG A O 1
ATOM 5140 N N . GLY A 1 695 ? -1.411 -5.777 -28.262 1.00 97.56 695 GLY A N 1
ATOM 5141 C CA . GLY A 1 695 ? -0.179 -5.439 -27.560 1.00 97.56 695 GLY A CA 1
ATOM 5142 C C . GLY A 1 695 ? -0.178 -5.882 -26.106 1.00 97.56 695 GLY A C 1
ATOM 5143 O O . GLY A 1 695 ? -1.212 -5.857 -25.439 1.00 97.56 695 GLY A O 1
ATOM 5144 N N . ILE A 1 696 ? 0.999 -6.260 -25.611 1.00 98.00 696 ILE A N 1
ATOM 5145 C CA . ILE A 1 696 ? 1.226 -6.590 -24.201 1.00 98.00 696 ILE A CA 1
ATOM 5146 C C . ILE A 1 696 ? 2.201 -5.593 -23.600 1.00 98.00 696 ILE A C 1
ATOM 5148 O O . ILE A 1 696 ? 3.299 -5.421 -24.117 1.00 98.00 696 ILE A O 1
ATOM 5152 N N . GLY A 1 697 ? 1.832 -4.983 -22.477 1.00 94.62 697 GLY A N 1
ATOM 5153 C CA . GLY A 1 697 ? 2.761 -4.196 -21.669 1.00 94.62 697 GLY A CA 1
ATOM 5154 C C . GLY A 1 697 ? 3.012 -4.854 -20.323 1.00 94.62 697 GLY A C 1
ATOM 5155 O O . GLY A 1 697 ? 2.081 -5.345 -19.685 1.00 94.62 697 GLY A O 1
ATOM 5156 N N . SER A 1 698 ? 4.269 -4.872 -19.892 1.00 93.50 698 SER A N 1
ATOM 5157 C CA . SER A 1 698 ? 4.703 -5.585 -18.697 1.00 93.50 698 SER A CA 1
ATOM 5158 C C . SER A 1 698 ? 5.857 -4.882 -17.981 1.00 93.50 698 SER A C 1
ATOM 5160 O O . SER A 1 698 ? 6.635 -4.140 -18.581 1.00 93.50 698 SER A O 1
ATOM 5162 N N . ALA A 1 699 ? 5.978 -5.119 -16.675 1.00 85.75 699 ALA A N 1
ATOM 5163 C CA . ALA A 1 699 ? 7.071 -4.602 -15.860 1.00 85.75 699 ALA A CA 1
ATOM 5164 C C . ALA A 1 699 ? 7.468 -5.590 -14.754 1.00 85.75 699 ALA A C 1
ATOM 5166 O O . ALA A 1 699 ? 6.616 -6.267 -14.172 1.00 85.75 699 ALA A O 1
ATOM 5167 N N . CYS A 1 700 ? 8.768 -5.651 -14.453 1.00 80.75 700 CYS A N 1
ATOM 5168 C CA . CYS A 1 700 ? 9.263 -6.245 -13.214 1.00 80.75 700 CYS A CA 1
ATOM 5169 C C . CYS A 1 700 ? 9.033 -5.280 -12.047 1.00 80.75 700 CYS A C 1
ATOM 5171 O O . CYS A 1 700 ? 9.022 -4.063 -12.232 1.00 80.75 700 CYS A O 1
ATOM 5173 N N . ILE A 1 701 ? 8.880 -5.812 -10.838 1.00 74.31 701 ILE A N 1
ATOM 5174 C CA . ILE A 1 701 ? 8.540 -5.026 -9.653 1.00 74.31 701 ILE A CA 1
ATOM 5175 C C . ILE A 1 701 ? 9.449 -5.445 -8.491 1.00 74.31 701 ILE A C 1
ATOM 5177 O O . ILE A 1 701 ? 9.662 -6.633 -8.223 1.00 74.31 701 ILE A O 1
ATOM 5181 N N . GLY A 1 702 ? 9.982 -4.444 -7.784 1.00 64.44 702 GLY A N 1
ATOM 5182 C CA . GLY A 1 702 ? 10.818 -4.636 -6.601 1.00 64.44 702 GLY A CA 1
ATOM 5183 C C . GLY A 1 702 ? 10.137 -5.484 -5.522 1.00 64.44 702 GLY A C 1
ATOM 5184 O O . GLY A 1 702 ? 8.935 -5.380 -5.300 1.00 64.44 702 GLY A O 1
ATOM 5185 N N . GLY A 1 703 ? 10.912 -6.324 -4.833 1.00 69.06 703 GLY A N 1
ATOM 5186 C CA . GLY A 1 703 ? 10.365 -7.306 -3.882 1.00 69.06 703 GLY A CA 1
ATOM 5187 C C . GLY A 1 703 ? 9.937 -8.629 -4.530 1.00 69.06 703 GLY A C 1
ATOM 5188 O O . GLY A 1 703 ? 9.307 -9.456 -3.873 1.00 69.06 703 GLY A O 1
ATOM 5189 N N . GLY A 1 704 ? 10.290 -8.841 -5.802 1.00 76.69 704 GLY A N 1
ATOM 5190 C CA . GLY A 1 704 ? 10.067 -10.106 -6.497 1.00 76.69 704 GLY A CA 1
ATOM 5191 C C . GLY A 1 704 ? 8.648 -10.233 -7.018 1.00 76.69 704 GLY A C 1
ATOM 5192 O O . GLY A 1 704 ? 7.910 -11.097 -6.558 1.00 76.69 704 GLY A O 1
ATOM 5193 N N . GLN A 1 705 ? 8.242 -9.357 -7.937 1.00 84.50 705 GLN A N 1
ATOM 5194 C CA . GLN A 1 705 ? 6.925 -9.436 -8.567 1.00 84.50 705 GLN A CA 1
ATOM 5195 C C . GLN A 1 705 ? 6.980 -9.050 -10.052 1.00 84.50 705 GLN A C 1
ATOM 5197 O O . GLN A 1 705 ? 7.974 -8.502 -10.533 1.00 84.50 705 GLN A O 1
ATOM 5202 N N . GLY A 1 706 ? 5.900 -9.312 -10.784 1.00 79.69 706 GLY A N 1
ATOM 5203 C CA . GLY A 1 706 ? 5.713 -8.831 -12.152 1.00 79.69 706 GLY A CA 1
ATOM 5204 C C . GLY A 1 706 ? 4.247 -8.599 -12.485 1.00 79.69 706 GLY A C 1
ATOM 5205 O O . GLY A 1 706 ? 3.374 -9.161 -11.831 1.00 79.69 706 GLY A O 1
ATOM 5206 N N . ILE A 1 707 ? 3.989 -7.770 -13.494 1.00 89.88 707 ILE A N 1
ATOM 5207 C CA . ILE A 1 707 ? 2.643 -7.445 -13.988 1.00 89.88 707 ILE A CA 1
ATOM 5208 C C . ILE A 1 707 ? 2.613 -7.470 -15.516 1.00 89.88 707 ILE A C 1
ATOM 5210 O O . ILE A 1 707 ? 3.611 -7.125 -16.149 1.00 89.88 707 ILE A O 1
ATOM 5214 N N . ALA A 1 708 ? 1.488 -7.857 -16.111 1.00 93.88 708 ALA A N 1
ATOM 5215 C CA . ALA A 1 708 ? 1.244 -7.802 -17.548 1.00 93.88 708 ALA A CA 1
ATOM 5216 C C . ALA A 1 708 ? -0.211 -7.414 -17.840 1.00 93.88 708 ALA A C 1
ATOM 5218 O O . ALA A 1 708 ? -1.129 -7.915 -17.193 1.00 93.88 708 ALA A O 1
ATOM 5219 N N . LEU A 1 709 ? -0.414 -6.535 -18.821 1.00 94.12 709 LEU A N 1
ATOM 5220 C CA . LEU A 1 709 ? -1.721 -6.142 -19.350 1.00 94.12 709 LEU A CA 1
ATOM 5221 C C . LEU A 1 709 ? -1.754 -6.437 -20.852 1.00 94.12 709 LEU A C 1
ATOM 5223 O O . LEU A 1 709 ? -0.800 -6.112 -21.562 1.00 94.12 709 LEU A O 1
ATOM 5227 N N . LEU A 1 710 ? -2.856 -7.021 -21.324 1.00 95.81 710 LEU A N 1
ATOM 5228 C CA . LEU A 1 710 ? -3.125 -7.284 -22.737 1.00 95.81 710 LEU A CA 1
ATOM 5229 C C . LEU A 1 710 ? -4.200 -6.320 -23.242 1.00 95.81 710 LEU A C 1
ATOM 5231 O O . LEU A 1 710 ? -5.318 -6.304 -22.720 1.00 95.81 710 LEU A O 1
ATOM 5235 N N . ILE A 1 711 ? -3.873 -5.552 -24.280 1.00 95.50 711 ILE A N 1
ATOM 5236 C CA . ILE A 1 711 ? -4.791 -4.607 -24.920 1.00 95.50 711 ILE A CA 1
ATOM 5237 C C . ILE A 1 711 ? -5.013 -4.947 -26.394 1.00 95.50 711 ILE A C 1
ATOM 5239 O O . ILE A 1 711 ? -4.157 -5.542 -27.053 1.00 95.50 711 ILE A O 1
ATOM 5243 N N . GLU A 1 712 ? -6.160 -4.526 -26.915 1.00 95.56 712 GLU A N 1
ATOM 5244 C CA . GLU A 1 712 ? -6.549 -4.683 -28.314 1.00 95.56 712 GLU A CA 1
ATOM 5245 C C . GLU A 1 712 ? -7.100 -3.366 -28.862 1.00 95.56 712 GLU A C 1
ATOM 5247 O O . GLU A 1 712 ? -7.874 -2.692 -28.187 1.00 95.56 712 GLU A O 1
ATOM 5252 N N . THR A 1 713 ? -6.715 -2.961 -30.068 1.00 91.81 713 THR A N 1
ATOM 5253 C CA . THR A 1 713 ? -7.284 -1.764 -30.710 1.00 91.81 713 THR A CA 1
ATOM 5254 C C . THR A 1 713 ? -8.783 -1.930 -30.958 1.00 91.81 713 THR A C 1
ATOM 5256 O O . THR A 1 713 ? -9.223 -3.016 -31.341 1.00 91.81 713 THR A O 1
ATOM 5259 N N . VAL A 1 714 ? -9.554 -0.854 -30.753 1.00 85.31 714 VAL A N 1
ATOM 5260 C CA . VAL A 1 714 ? -11.008 -0.816 -31.011 1.00 85.31 714 VAL A CA 1
ATOM 5261 C C . VAL A 1 714 ? -11.307 -0.402 -32.439 1.00 85.31 714 VAL A C 1
ATOM 5263 O O . VAL A 1 714 ? -10.651 0.560 -32.907 1.00 85.31 714 VAL A O 1
#

Sequence (714 aa):
MALSKVAAKRTPFCQYGGAFRGLPAALAFAAAAKNAMQTASIDPSIVDATIVGNVNFLSQCDGGKTARHCGLYSGVPVERPALAVNLACGAGLQAVVSGCIELLTTPASAVLTGGTEIMSSLPLLVRNARFGTTLGAPYQLEEYITKQDRDSYSGLTLQECAEMLAKEHQVTRKEVDEFALQSHLRWKAAQEAGILKEQIAPVSVTIKNKQQTIETDDVRDVTEASLSELRASVEDGTVVTEGNSSRPADGAAAIILADASAISRYNLTPLARVVAWSRRGVAPARAGGAAQECARELLRGGKGVDLIEINETFAAQALIAARDLRMDRGRVNVNGGALAVGHPTAHRHPHRPAATGAAMTVNLVYELRRRNLKTAVATSSCGGGQEAEIARQDPGLKRHPRESLRAFLLSSLAAPLDGHGQKLVHQFCDTYEYARHHPGDFGEEEYQAYSRLLLKLLDTLKPLARLVGWAYVGVDPSIMGVGPVPAIEALLKATKLTLNDVDLIEINEAFCAQTLACAKALKLDMSKLNVNGGATALGHPLGASGSRITAHLVHELKKGGVVTAGNSSGINDGAGCVLLASEEAVSQHSLTPLARLLGWSFVGVDPSVMGIGPVPAIRNVLRETGVKLEDVDLVEINEAFAAQTLACAKELGLDRSKLNVNGGAIAMGHPVGASGARIMAHLAHELRRRGLKRGIGSACIGGGQGIALLIETV

Nearest PDB structures (foldseek):
  4w61-assembly4_P  TM=6.603E-01  e=1.261E-31  Cupriavidus necator H16
  4w61-assembly3_J  TM=6.589E-01  e=1.266E-30  Cupriavidus necator H16
  4o99-assembly1_D  TM=6.525E-01  e=9.491E-31  Cupriavidus necator H16
  4w61-assembly2_E  TM=6.536E-01  e=1.266E-30  Cupriavidus necator H16
  6bn2-assembly1_A-2  TM=6.598E-01  e=2.008E-30  Elizabethkingia anophelis NUHP1